Protein AF-A0A811RSZ1-F1 (afdb_monomer_lite)

Foldseek 3Di:
DDDDDDPPPPPPPPPPVPPPPDDDDDDDDDDDPDDDPDDDDDDDDDDDDDDDDDDDDDDDDDQDDDDLVLLLQLLV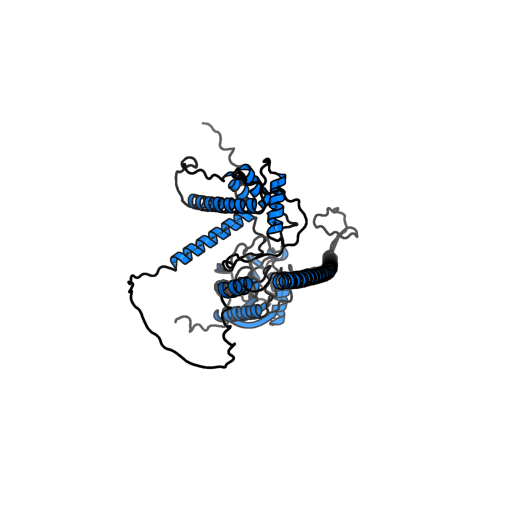LLCVLCPPPVRNPDDDPCRSLVSSQVSSVVPDPDPGDADSVRSVVVVVVLLVLLLVVVVVVVVVVPPPDDDDDPVVDDDDPSPNVVSNVSQVVDPVSVVVSVVVVVVVVVVVVVVVVPDDDDDDDDDDDDDDDDDDDDDDDDDDDDDDDDDDDDPVVVVVVVVPDDDPVVVVVVVVVVVVVVVVVVVVVVVVVVVVVVVVVVVVVVVVVVVVVVVVVVVVVVVVVVVVVVVVVVVQVLQQFKAWQNHTDRDPPDDDDPPIDIGGNDDDDQFQDPCLLQLVCVCVVLVDQLACWEEEEAACFQNSVVSNSVVRHHQAYEYEELDPPRHHPCQVPDPRYDYHYNDDLLPQQEDPAAGQEYEAPDDLADPLSNLVSNVNRHDQWHKYKYKQFLLNQADPVQQDGPSERDDVVSVVVSVVVNQVSNVVSQKDWSDKDWGPDAPPSRHIIMMTMITGHRDDPPPPPD

Sequence (538 aa):
MKAGSCRVARWIDEELWRCKEEMQVSCRTFFSMEEMVSIGLTQDTQGQDEVQAIKNTKGTKRIKNFHWKEDEIICSGWLNVSKDPIVGANQSRSSFWGRVHAFFEKHKKSTAVRTESSIMHRWLTIQYQVNKFCACYEAILRRNQSGFTIEDKDNKSFGLLHCYTILKGEDKWKAKMIELAEIEKEKQANKKKQKPSSKVSRPRDDEVNSEDHVIQVDSESPEPRKRSEGIKKAKENLRRGGGEACMEALGKMMEEKKALDMQKEKAKEERFMATLELEKATFELEKKRVATEEKKAEAEEKKAKAKLMKEKKKLCKVIVDGRVVNKAGTQVSDKSVIEIKAEIPKYVCRAGHKLEAAIKGFDIDCDGKIALDSGLSTGGFTDCLLQHGASHVYGVDVGYGQVAEKIRTHERVSVIERTNLRYLSQLPELVDLVTLDLSFISILLVMPAVIKVMKTDSTLITLIKPQFEARRSKVGGGGIVRDPLVHKEVLDRIISGVEEFGFCNKGWIESPIKGAEGNKEFLACFHSIRVSESQQER

Structure (mmCIF, N/CA/C/O backbone):
data_AF-A0A811RSZ1-F1
#
_entry.id   AF-A0A811RSZ1-F1
#
loop_
_atom_site.group_PDB
_atom_site.id
_atom_site.type_symbol
_atom_site.label_atom_id
_atom_site.label_alt_id
_atom_site.label_comp_id
_atom_site.label_asym_id
_atom_site.label_entity_id
_atom_site.label_seq_id
_atom_site.pdbx_PDB_ins_code
_atom_site.Cartn_x
_atom_site.Cartn_y
_atom_site.Cartn_z
_atom_site.occupancy
_atom_site.B_iso_or_equiv
_atom_site.auth_seq_id
_atom_site.auth_comp_id
_atom_site.auth_asym_id
_atom_site.auth_atom_id
_atom_site.pdbx_PDB_model_num
ATOM 1 N N . MET A 1 1 ? -41.504 50.564 -6.546 1.00 32.16 1 MET A N 1
ATOM 2 C CA . MET A 1 1 ? -41.613 50.469 -8.018 1.00 32.16 1 MET A CA 1
ATOM 3 C C . MET A 1 1 ? -40.431 49.670 -8.548 1.00 32.16 1 MET A C 1
ATOM 5 O O . MET A 1 1 ? -39.318 50.044 -8.230 1.00 32.16 1 MET A O 1
ATOM 9 N N . LYS A 1 2 ? -40.736 48.601 -9.307 1.00 28.73 2 LYS A N 1
ATOM 10 C CA . LYS A 1 2 ? -39.955 47.896 -10.357 1.00 28.73 2 LYS A CA 1
ATOM 11 C C . LYS A 1 2 ? -38.494 47.496 -10.029 1.00 28.73 2 LYS A C 1
ATOM 13 O O . LYS A 1 2 ? -37.663 48.362 -9.830 1.00 28.73 2 LYS A O 1
ATOM 18 N N . ALA A 1 3 ? -38.131 46.221 -9.844 1.00 28.19 3 ALA A N 1
ATOM 19 C CA . ALA A 1 3 ? -38.207 45.026 -10.714 1.00 28.19 3 ALA A CA 1
ATOM 20 C C . ALA A 1 3 ? -37.112 44.942 -11.803 1.00 28.19 3 ALA A C 1
ATOM 22 O O . ALA A 1 3 ? -37.001 45.837 -12.632 1.00 28.19 3 ALA A O 1
ATOM 23 N N . GLY A 1 4 ? -36.424 43.786 -11.834 1.00 25.61 4 GLY A N 1
ATOM 24 C CA . GLY A 1 4 ? -35.582 43.271 -12.931 1.00 25.61 4 GLY A CA 1
ATOM 25 C C . GLY A 1 4 ? -34.105 43.663 -12.806 1.00 25.61 4 GLY A C 1
ATOM 26 O O . GLY A 1 4 ? -33.804 44.828 -12.642 1.00 25.61 4 GLY A O 1
ATOM 27 N N . SER A 1 5 ? -33.099 42.794 -12.866 1.00 28.77 5 SER A N 1
ATOM 28 C CA . SER A 1 5 ? -33.000 41.419 -13.346 1.00 28.77 5 SER A CA 1
ATOM 29 C C . SER A 1 5 ? -31.745 40.805 -12.708 1.00 28.77 5 SER A C 1
ATOM 31 O O . SER A 1 5 ? -30.631 41.208 -13.019 1.00 28.77 5 SER A O 1
ATOM 33 N N . CYS A 1 6 ? -31.909 39.852 -11.791 1.00 29.81 6 CYS A N 1
ATOM 34 C CA . CYS A 1 6 ? -30.815 39.020 -11.289 1.00 29.81 6 CYS A CA 1
ATOM 35 C C . CYS A 1 6 ? -31.227 37.569 -11.526 1.00 29.81 6 CYS A C 1
ATOM 37 O O . CYS A 1 6 ? -31.792 36.906 -10.655 1.00 29.81 6 CYS A O 1
ATOM 39 N N . ARG A 1 7 ? -31.107 37.131 -12.783 1.00 35.00 7 ARG A N 1
ATOM 40 C CA . ARG A 1 7 ? -31.442 35.759 -13.175 1.00 35.00 7 ARG A CA 1
ATOM 41 C C . ARG A 1 7 ? -30.748 35.302 -14.464 1.00 35.00 7 ARG A C 1
ATOM 43 O O . ARG A 1 7 ? -31.396 34.678 -15.280 1.00 35.00 7 ARG A O 1
ATOM 50 N N . VAL A 1 8 ? -29.447 35.576 -14.631 1.00 33.00 8 VAL A N 1
ATOM 51 C CA . VAL A 1 8 ? -28.551 34.825 -15.547 1.00 33.00 8 VAL A CA 1
ATOM 52 C C . VAL A 1 8 ? -27.098 34.904 -15.034 1.00 33.00 8 VAL A C 1
ATOM 54 O O . VAL A 1 8 ? -26.235 35.508 -15.652 1.00 33.00 8 VAL A O 1
ATOM 57 N N . ALA A 1 9 ? -26.822 34.365 -13.847 1.00 29.03 9 ALA A N 1
ATOM 58 C CA . ALA A 1 9 ? -25.446 34.120 -13.369 1.00 29.03 9 ALA A CA 1
ATOM 59 C C . ALA A 1 9 ? -25.411 32.972 -12.346 1.00 29.03 9 ALA A C 1
ATOM 61 O O . ALA A 1 9 ? -24.611 32.933 -11.422 1.00 29.03 9 ALA A O 1
ATOM 62 N N . ARG A 1 10 ? -26.355 32.043 -12.491 1.00 33.44 10 ARG A N 1
ATOM 63 C CA . ARG A 1 10 ? -26.444 30.809 -11.719 1.00 33.44 10 ARG A CA 1
ATOM 64 C C . ARG A 1 10 ? -26.539 29.690 -12.747 1.00 33.44 10 ARG A C 1
ATOM 66 O O . ARG A 1 10 ? -27.622 29.156 -12.931 1.00 33.44 10 ARG A O 1
ATOM 73 N N . TRP A 1 11 ? -25.460 29.502 -13.520 1.00 31.28 11 TRP A N 1
ATOM 74 C CA . TRP A 1 11 ? -25.246 28.344 -14.411 1.00 31.28 11 TRP A CA 1
ATOM 75 C C . TRP A 1 11 ? -23.855 28.241 -15.083 1.00 31.28 11 TRP A C 1
ATOM 77 O O . TRP A 1 11 ? -23.661 27.351 -15.898 1.00 31.28 11 TRP A O 1
ATOM 87 N N . ILE A 1 12 ? -22.862 29.083 -14.751 1.00 30.81 12 ILE A N 1
ATOM 88 C CA . ILE A 1 12 ? -21.461 28.894 -15.201 1.00 30.81 12 ILE A CA 1
ATOM 89 C C . ILE A 1 12 ? -20.498 29.176 -14.038 1.00 30.81 12 ILE A C 1
ATOM 91 O O . ILE A 1 12 ? -19.626 30.027 -14.131 1.00 30.81 12 ILE A O 1
ATOM 95 N N . ASP A 1 13 ? -20.698 28.499 -12.907 1.00 31.64 13 ASP A N 1
ATOM 96 C CA . ASP A 1 13 ? -19.702 28.482 -11.817 1.00 31.64 13 ASP A CA 1
ATOM 97 C C . ASP A 1 13 ? -19.657 27.145 -11.043 1.00 31.64 13 ASP A C 1
ATOM 99 O O . ASP A 1 13 ? -18.946 27.014 -10.053 1.00 31.64 13 ASP A O 1
ATOM 103 N N . GLU A 1 14 ? -20.345 26.102 -11.529 1.00 33.38 14 GLU A N 1
ATOM 104 C CA . GLU A 1 14 ? -20.289 24.745 -10.948 1.00 33.38 14 GLU A CA 1
ATOM 105 C C . GLU A 1 14 ? -19.451 23.736 -11.762 1.00 33.38 14 GLU A C 1
ATOM 107 O O . GLU A 1 14 ? -19.223 22.620 -11.299 1.00 33.38 14 GLU A O 1
ATOM 112 N N . GLU A 1 15 ? -18.897 24.117 -12.922 1.00 32.34 15 GLU A N 1
ATOM 113 C CA . GLU A 1 15 ? -18.041 23.223 -13.732 1.00 32.34 15 GLU A CA 1
ATOM 114 C C . GLU A 1 15 ? -16.543 23.572 -13.737 1.00 32.34 15 GLU A C 1
ATOM 116 O O . GLU A 1 15 ? -15.727 22.761 -14.170 1.00 32.34 15 GLU A O 1
ATOM 121 N N . LEU A 1 16 ? -16.125 24.714 -13.179 1.00 31.00 16 LEU A N 1
ATOM 122 C CA . LEU A 1 16 ? -14.707 25.126 -13.166 1.00 31.00 16 LEU A CA 1
ATOM 123 C C . LEU A 1 16 ? -13.964 24.848 -11.850 1.00 31.00 16 LEU A C 1
ATOM 125 O O . LEU A 1 16 ? -12.743 24.995 -11.786 1.00 31.00 16 LEU A O 1
ATOM 129 N N . TRP A 1 17 ? -14.663 24.342 -10.830 1.00 29.89 17 TRP A N 1
ATOM 130 C CA . TRP A 1 17 ? -14.051 23.852 -9.587 1.00 29.89 17 TRP A CA 1
ATOM 131 C C . TRP A 1 17 ? -13.956 22.316 -9.518 1.00 29.89 17 TRP A C 1
ATOM 133 O O . TRP A 1 17 ? -13.241 21.767 -8.685 1.00 29.89 17 TRP A O 1
ATOM 143 N N . ARG A 1 18 ? -14.601 21.608 -10.457 1.00 29.39 18 ARG A N 1
ATOM 144 C CA . ARG A 1 18 ? -14.708 20.139 -10.487 1.00 29.39 18 ARG A CA 1
ATOM 145 C C . ARG A 1 18 ? -13.612 19.433 -11.304 1.00 29.39 18 ARG A C 1
ATOM 147 O O . ARG A 1 18 ? -13.570 18.212 -11.345 1.00 29.39 18 ARG A O 1
ATOM 154 N N . CYS A 1 19 ? -12.685 20.181 -11.909 1.00 27.08 19 CYS A N 1
ATOM 155 C CA . CYS A 1 19 ? -11.656 19.636 -12.808 1.00 27.08 19 CYS A CA 1
ATOM 156 C C . CYS A 1 19 ? -10.219 19.713 -12.250 1.00 27.08 19 CYS A C 1
ATOM 158 O O . CYS A 1 19 ? -9.257 19.703 -13.018 1.00 27.08 19 CYS A O 1
ATOM 160 N N . LYS A 1 20 ? -10.050 19.828 -10.922 1.00 29.34 20 LYS A N 1
ATOM 161 C CA . LYS A 1 20 ? -8.729 19.998 -10.281 1.00 29.34 20 LYS A CA 1
ATOM 162 C C . LYS A 1 20 ? -8.274 18.851 -9.366 1.00 29.34 20 LYS A C 1
ATOM 164 O O . LYS A 1 20 ? -7.217 18.988 -8.760 1.00 29.34 20 LYS A O 1
ATOM 169 N N . GLU A 1 21 ? -8.996 17.729 -9.303 1.00 31.47 21 GLU A N 1
ATOM 170 C CA . GLU A 1 21 ? -8.689 16.639 -8.352 1.00 31.47 21 GLU A CA 1
ATOM 171 C C . GLU A 1 21 ? -8.610 15.211 -8.927 1.00 31.47 21 GLU A C 1
ATOM 173 O O . GLU A 1 21 ? -8.483 14.255 -8.170 1.00 31.47 21 GLU A O 1
ATOM 178 N N . GLU A 1 22 ? -8.563 15.031 -10.247 1.00 30.36 22 GLU A N 1
ATOM 179 C CA . GLU A 1 22 ? -8.348 13.706 -10.848 1.00 30.36 22 GLU A CA 1
ATOM 180 C C . GLU A 1 22 ? -7.209 13.744 -11.865 1.00 30.36 22 GLU A C 1
ATOM 182 O O . GLU A 1 22 ? -7.444 13.939 -13.049 1.00 30.36 22 GLU A O 1
ATOM 187 N N . MET A 1 23 ? -5.963 13.578 -11.406 1.00 26.61 23 MET A N 1
ATOM 188 C CA . MET A 1 23 ? -4.878 12.978 -12.202 1.00 26.61 23 MET A CA 1
ATOM 189 C C . MET A 1 23 ? -3.617 12.781 -11.354 1.00 26.61 23 MET A C 1
ATOM 191 O O . MET A 1 23 ? -2.674 13.568 -11.382 1.00 26.61 23 MET A O 1
ATOM 195 N N . GLN A 1 24 ? -3.574 11.679 -10.608 1.00 27.62 24 GLN A N 1
ATOM 196 C CA . GLN A 1 24 ? -2.305 11.126 -10.141 1.00 27.62 24 GLN A CA 1
ATOM 197 C C . GLN A 1 24 ? -2.400 9.604 -10.002 1.00 27.62 24 GLN A C 1
ATOM 199 O O . GLN A 1 24 ? -2.605 9.065 -8.921 1.00 27.62 24 GLN A O 1
ATOM 204 N N . VAL A 1 25 ? -2.208 8.895 -11.118 1.00 25.55 25 VAL A N 1
ATOM 205 C CA . VAL A 1 25 ? -1.775 7.492 -11.103 1.00 25.55 25 VAL A CA 1
ATOM 206 C C . VAL A 1 25 ? -0.642 7.309 -12.113 1.00 25.55 25 VAL A C 1
ATOM 208 O O . VAL A 1 25 ? -0.825 7.415 -13.317 1.00 25.55 25 VAL A O 1
ATOM 211 N N . SER A 1 26 ? 0.536 7.062 -11.539 1.00 26.30 26 SER A N 1
ATOM 212 C CA . SER A 1 26 ? 1.645 6.224 -12.006 1.00 26.30 26 SER A CA 1
ATOM 213 C C . SER A 1 26 ? 2.119 6.301 -13.465 1.00 26.30 26 SER A C 1
ATOM 215 O O . SER A 1 26 ? 1.546 5.701 -14.366 1.00 26.30 26 SER A O 1
ATOM 217 N N . CYS A 1 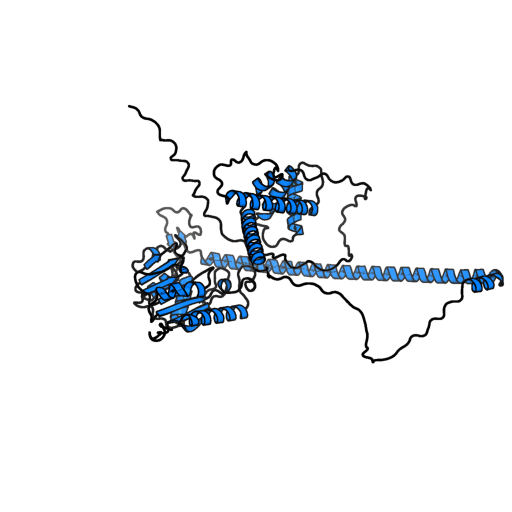27 ? 3.310 6.884 -13.644 1.00 22.44 27 CYS A N 1
ATOM 218 C CA . CYS A 1 27 ? 4.394 6.220 -14.376 1.00 22.44 27 CYS A CA 1
ATOM 219 C C . CYS A 1 27 ? 5.738 6.841 -13.950 1.00 22.44 27 CYS A C 1
ATOM 221 O O . CYS A 1 27 ? 6.103 7.932 -14.389 1.00 22.44 27 CYS A O 1
ATOM 223 N N . ARG A 1 28 ? 6.483 6.171 -13.060 1.00 26.55 28 ARG A N 1
ATOM 224 C CA . ARG A 1 28 ? 7.897 6.481 -12.784 1.00 26.55 28 ARG A CA 1
ATOM 225 C C . ARG A 1 28 ? 8.749 5.249 -13.067 1.00 26.55 28 ARG A C 1
ATOM 227 O O . ARG A 1 28 ? 8.793 4.320 -12.270 1.00 26.55 28 ARG A O 1
ATOM 234 N N . THR A 1 29 ? 9.513 5.327 -14.148 1.00 25.84 29 THR A N 1
ATOM 235 C CA . THR A 1 29 ? 10.800 4.640 -14.290 1.00 25.84 29 THR A CA 1
ATOM 236 C C . THR A 1 29 ? 11.823 5.653 -14.801 1.00 25.84 29 THR A C 1
ATOM 238 O O . THR A 1 29 ? 11.734 6.117 -15.929 1.00 25.84 29 THR A O 1
ATOM 241 N N . PHE A 1 30 ? 12.710 6.037 -13.877 1.00 27.94 30 PHE A N 1
ATOM 242 C CA . PHE A 1 30 ? 14.141 6.351 -13.998 1.00 27.94 30 PHE A CA 1
ATOM 243 C C . PHE A 1 30 ? 14.696 7.079 -15.236 1.00 27.94 30 PHE A C 1
ATOM 245 O O . PHE A 1 30 ? 14.658 6.560 -16.341 1.00 27.94 30 PHE A O 1
ATOM 252 N N . PHE A 1 31 ? 15.394 8.196 -14.987 1.00 24.00 31 PHE A N 1
ATOM 253 C CA . PHE A 1 31 ? 16.864 8.279 -15.083 1.00 24.00 31 PHE A CA 1
ATOM 254 C C . PHE A 1 31 ? 17.351 9.486 -14.255 1.00 24.00 31 PHE A C 1
ATOM 256 O O . PHE A 1 31 ? 16.910 10.611 -14.478 1.00 24.00 31 PHE A O 1
ATOM 263 N N . SER A 1 32 ? 18.244 9.246 -13.290 1.00 27.81 32 SER A N 1
ATOM 264 C CA . SER A 1 32 ? 19.083 10.280 -12.672 1.00 27.81 32 SER A CA 1
ATOM 265 C C . SER A 1 32 ? 20.295 10.491 -13.585 1.00 27.81 32 SER A C 1
ATOM 267 O O . SER A 1 32 ? 20.963 9.520 -13.933 1.00 27.81 32 SER A O 1
ATOM 269 N N . MET A 1 33 ? 20.544 11.725 -14.023 1.00 30.00 33 MET A N 1
ATOM 270 C CA . MET A 1 33 ? 21.705 12.119 -14.833 1.00 30.00 33 MET A CA 1
ATOM 271 C C . MET A 1 33 ? 22.525 13.132 -14.031 1.00 30.00 33 MET A C 1
ATOM 273 O O . MET A 1 33 ? 22.453 14.331 -14.287 1.00 30.00 33 MET A O 1
ATOM 277 N N . GLU A 1 34 ? 23.278 12.655 -13.041 1.00 29.30 34 GLU A N 1
ATOM 278 C CA . GLU A 1 34 ? 24.244 13.497 -12.320 1.00 29.30 34 GLU A CA 1
ATOM 279 C C . GLU A 1 34 ? 25.594 12.814 -12.041 1.00 29.30 34 GLU A C 1
ATOM 281 O O . GLU A 1 34 ? 26.337 13.256 -11.180 1.00 29.30 34 GLU A O 1
ATOM 286 N N . GLU A 1 35 ? 25.978 11.809 -12.833 1.00 31.28 35 GLU A N 1
ATOM 287 C CA . GLU A 1 35 ? 27.360 11.308 -12.897 1.00 31.28 35 GLU A CA 1
ATOM 288 C C . GLU A 1 35 ? 27.672 10.839 -14.321 1.00 31.28 35 GLU A C 1
ATOM 290 O O . GLU A 1 35 ? 27.293 9.739 -14.699 1.00 31.28 35 GLU A O 1
ATOM 295 N N . MET A 1 36 ? 28.302 11.696 -15.134 1.00 30.58 36 MET A N 1
ATOM 296 C CA . MET A 1 36 ? 29.169 11.326 -16.274 1.00 30.58 36 MET A CA 1
ATOM 297 C C . MET A 1 36 ? 29.684 12.599 -16.966 1.00 30.58 36 MET A C 1
ATOM 299 O O . MET A 1 36 ? 29.401 12.889 -18.126 1.00 30.58 36 MET A O 1
ATOM 303 N N . VAL A 1 37 ? 30.460 13.390 -16.223 1.00 31.80 37 VAL A N 1
ATOM 304 C CA . VAL A 1 37 ? 31.431 14.318 -16.816 1.00 31.80 37 VAL A CA 1
ATOM 305 C C . VAL A 1 37 ? 32.807 13.859 -16.360 1.00 31.80 37 VAL A C 1
ATOM 307 O O . VAL A 1 37 ? 33.328 14.332 -15.356 1.00 31.80 37 VAL A O 1
ATOM 310 N N . SER A 1 38 ? 33.369 12.887 -17.074 1.00 27.86 38 SER A N 1
ATOM 311 C CA . SER A 1 38 ? 34.813 12.751 -17.272 1.00 27.86 38 SER A CA 1
ATOM 312 C C . SER A 1 38 ? 35.135 11.590 -18.204 1.00 27.86 38 SER A C 1
ATOM 314 O O . SER A 1 38 ? 34.456 10.570 -18.196 1.00 27.86 38 SER A O 1
ATOM 316 N N . ILE A 1 39 ? 36.253 11.775 -18.910 1.00 28.09 39 ILE A N 1
ATOM 317 C CA . ILE A 1 39 ? 36.996 10.841 -19.767 1.00 28.09 39 ILE A CA 1
ATOM 318 C C . ILE A 1 39 ? 36.613 10.881 -21.260 1.00 28.09 39 ILE A C 1
ATOM 320 O O . ILE A 1 39 ? 35.705 10.210 -21.729 1.00 28.09 39 ILE A O 1
ATOM 324 N N . GLY A 1 40 ? 37.385 11.689 -21.998 1.00 25.84 40 GLY A N 1
ATOM 325 C CA . GLY A 1 40 ? 38.390 11.144 -22.921 1.00 25.84 40 GLY A CA 1
ATOM 326 C C . GLY A 1 40 ? 37.936 10.734 -24.323 1.00 25.84 40 GLY A C 1
ATOM 327 O O . GLY A 1 40 ? 37.328 9.692 -24.520 1.00 25.84 40 GLY A O 1
ATOM 328 N N . LEU A 1 41 ? 38.356 11.528 -25.309 1.00 31.81 41 LEU A N 1
ATOM 329 C CA . LEU A 1 41 ? 38.501 11.156 -26.722 1.00 31.81 41 LEU A CA 1
ATOM 330 C C . LEU A 1 41 ? 39.286 9.838 -26.898 1.00 31.81 41 LEU A C 1
ATOM 332 O O . LEU A 1 41 ? 40.321 9.686 -26.256 1.00 31.81 41 LEU A O 1
ATOM 336 N N . THR A 1 42 ? 38.885 8.964 -27.835 1.00 28.22 42 THR A N 1
ATOM 337 C CA . THR A 1 42 ? 39.672 8.548 -29.030 1.00 28.22 42 THR A CA 1
ATOM 338 C C . THR A 1 42 ? 39.002 7.415 -29.841 1.00 28.22 42 THR A C 1
ATOM 340 O O . THR A 1 42 ? 38.582 6.407 -29.294 1.00 28.22 42 THR A O 1
ATOM 343 N N . GLN A 1 43 ? 38.929 7.658 -31.158 1.00 28.80 43 GLN A N 1
ATOM 344 C CA . GLN A 1 43 ? 39.093 6.770 -32.329 1.00 28.80 43 GLN A CA 1
ATOM 345 C C . GLN A 1 43 ? 38.260 5.481 -32.533 1.00 28.80 43 GLN A C 1
ATOM 347 O O . GLN A 1 43 ? 38.399 4.487 -31.837 1.00 28.80 43 GLN A O 1
ATOM 352 N N . ASP A 1 44 ? 37.487 5.545 -33.627 1.00 29.28 44 ASP A N 1
ATOM 353 C CA . ASP A 1 44 ? 37.370 4.613 -34.761 1.00 29.28 44 ASP A CA 1
ATOM 354 C C . ASP A 1 44 ? 37.167 3.103 -34.543 1.00 29.28 44 ASP A C 1
ATOM 356 O O . ASP A 1 44 ? 38.061 2.364 -34.148 1.00 29.28 44 ASP A O 1
ATOM 360 N N . THR A 1 45 ? 36.027 2.610 -35.040 1.00 29.47 45 THR A N 1
ATOM 361 C CA . THR A 1 45 ? 35.981 1.530 -36.049 1.00 29.47 45 THR A CA 1
ATOM 362 C C . THR A 1 45 ? 34.624 1.546 -36.766 1.00 29.47 45 THR A C 1
ATOM 364 O O . THR A 1 45 ? 33.567 1.643 -36.145 1.00 29.47 45 THR A O 1
ATOM 367 N N . GLN A 1 46 ? 34.678 1.551 -38.099 1.00 30.94 46 GLN A N 1
ATOM 368 C CA . GLN A 1 46 ? 33.550 1.592 -39.034 1.00 30.94 46 GLN A CA 1
ATOM 369 C C . GLN A 1 46 ? 33.074 0.182 -39.422 1.00 30.94 46 GLN A C 1
ATOM 371 O O . GLN A 1 46 ? 33.871 -0.747 -39.459 1.00 30.94 46 GLN A O 1
ATOM 376 N N . GLY A 1 47 ? 31.807 0.097 -39.836 1.00 27.69 47 GLY A N 1
ATOM 377 C CA . GLY A 1 47 ? 31.200 -0.952 -40.671 1.00 27.69 47 GLY A CA 1
ATOM 378 C C . GLY A 1 47 ? 29.731 -0.570 -40.912 1.00 27.69 47 GLY A C 1
ATOM 379 O O . GLY A 1 47 ? 28.897 -0.816 -40.053 1.00 27.69 47 GLY A O 1
ATOM 380 N N . GLN A 1 48 ? 29.451 0.436 -41.749 1.00 27.77 48 GLN A N 1
ATOM 381 C CA . GLN A 1 48 ? 29.124 0.365 -43.187 1.00 27.77 48 GLN A CA 1
ATOM 382 C C . GLN A 1 48 ? 27.888 -0.490 -43.516 1.00 27.77 48 GLN A C 1
ATOM 384 O O . GLN A 1 48 ? 28.004 -1.687 -43.724 1.00 27.77 48 GLN A O 1
ATOM 389 N N . ASP A 1 49 ? 26.745 0.188 -43.663 1.00 27.42 49 ASP A N 1
ATOM 390 C CA . ASP A 1 49 ? 25.781 -0.094 -44.731 1.00 27.42 49 ASP A CA 1
ATOM 391 C C . ASP A 1 49 ? 25.690 1.163 -45.609 1.00 27.42 49 ASP A C 1
ATOM 393 O O . ASP A 1 49 ? 25.622 2.296 -45.116 1.00 27.42 49 ASP A O 1
ATOM 397 N N . GLU A 1 50 ? 25.780 0.951 -46.920 1.00 29.36 50 GLU A N 1
ATOM 398 C CA . GLU A 1 50 ? 25.899 1.968 -47.959 1.00 29.36 50 GLU A CA 1
ATOM 399 C C . GLU A 1 50 ? 24.685 2.908 -48.011 1.00 29.36 50 GLU A C 1
ATOM 401 O O . GLU A 1 50 ? 23.580 2.529 -48.398 1.00 29.36 50 GLU A O 1
ATOM 406 N N . VAL A 1 51 ? 24.918 4.192 -47.735 1.00 30.08 51 VAL A N 1
ATOM 407 C CA . VAL A 1 51 ? 24.080 5.280 -48.249 1.00 30.08 51 VAL A CA 1
ATOM 408 C C . VAL A 1 51 ? 24.989 6.242 -49.002 1.00 30.08 51 VAL A C 1
ATOM 410 O O . VAL A 1 51 ? 25.983 6.738 -48.473 1.00 30.08 51 VAL A O 1
ATOM 413 N N . GLN A 1 52 ? 24.646 6.451 -50.270 1.00 29.64 52 GLN A N 1
ATOM 414 C CA . GLN A 1 52 ? 25.388 7.201 -51.280 1.00 29.64 52 GLN A CA 1
ATOM 415 C C . GLN A 1 52 ? 26.049 8.482 -50.746 1.00 29.64 52 GLN A C 1
ATOM 417 O O . GLN A 1 52 ? 25.398 9.396 -50.236 1.00 29.64 52 GLN A O 1
ATOM 422 N N . ALA A 1 53 ? 27.367 8.557 -50.934 1.00 28.03 53 ALA A N 1
ATOM 423 C CA . ALA A 1 53 ? 28.191 9.701 -50.586 1.00 28.03 53 ALA A CA 1
ATOM 424 C C . ALA A 1 53 ? 27.799 10.946 -51.403 1.00 28.03 53 ALA A C 1
ATOM 426 O O . ALA A 1 53 ? 28.123 11.072 -52.587 1.00 28.03 53 ALA A O 1
ATOM 427 N N . ILE A 1 54 ? 27.160 11.917 -50.749 1.00 33.56 54 ILE A N 1
ATOM 428 C CA . ILE A 1 54 ? 27.070 13.281 -51.272 1.00 33.56 54 ILE A CA 1
ATOM 429 C C . ILE A 1 54 ? 28.435 13.941 -51.063 1.00 33.56 54 ILE A C 1
ATOM 431 O O . ILE A 1 54 ? 28.896 14.133 -49.937 1.00 33.56 54 ILE A O 1
ATOM 435 N N . LYS A 1 55 ? 29.092 14.268 -52.180 1.00 31.44 55 LYS A N 1
ATOM 436 C CA . LYS A 1 55 ? 30.375 14.975 -52.232 1.00 31.44 55 LYS A CA 1
ATOM 437 C C . LYS A 1 55 ? 30.332 16.238 -51.371 1.00 31.44 55 LYS A C 1
ATOM 439 O O . LYS A 1 55 ? 29.433 17.067 -51.488 1.00 31.44 55 LYS A O 1
ATOM 444 N N . ASN A 1 56 ? 31.359 16.386 -50.542 1.00 30.48 56 ASN A N 1
ATOM 445 C CA . ASN A 1 56 ? 31.572 17.511 -49.647 1.00 30.48 56 ASN A CA 1
ATOM 446 C C . ASN A 1 56 ? 31.832 18.793 -50.465 1.00 30.48 56 ASN A C 1
ATOM 448 O O . ASN A 1 56 ? 32.963 19.084 -50.860 1.00 30.48 56 ASN A O 1
ATOM 452 N N . THR A 1 57 ? 30.782 19.557 -50.768 1.00 32.66 57 THR A N 1
ATOM 453 C CA . THR A 1 57 ? 30.921 20.905 -51.326 1.00 32.66 57 THR A CA 1
ATOM 454 C C . THR A 1 57 ? 31.384 21.857 -50.232 1.00 32.66 57 THR A C 1
ATOM 456 O O . THR A 1 57 ? 30.625 22.212 -49.329 1.00 32.66 57 THR A O 1
ATOM 459 N N . LYS A 1 58 ? 32.643 22.291 -50.347 1.00 37.47 58 LYS A N 1
ATOM 460 C CA . LYS A 1 58 ? 33.181 23.484 -49.688 1.00 37.47 58 LYS A CA 1
ATOM 461 C C . LYS A 1 58 ? 32.177 24.638 -49.838 1.00 37.47 58 LYS A C 1
ATOM 463 O O . LYS A 1 58 ? 31.840 25.016 -50.956 1.00 37.47 58 LYS A O 1
ATOM 468 N N . GLY A 1 59 ? 31.714 25.174 -48.706 1.00 43.44 59 GLY A N 1
ATOM 469 C CA . GLY A 1 59 ? 30.797 26.317 -48.642 1.00 43.44 59 GLY A CA 1
ATOM 470 C C . GLY A 1 59 ? 29.336 25.964 -48.342 1.00 43.44 59 GLY A C 1
ATOM 471 O O . GLY A 1 59 ? 28.434 26.458 -49.016 1.00 43.44 59 GLY A O 1
ATOM 472 N N . THR A 1 60 ? 29.054 25.134 -47.335 1.00 40.44 60 THR A N 1
ATOM 473 C CA . THR A 1 60 ? 27.675 24.927 -46.870 1.00 40.44 60 THR A CA 1
ATOM 474 C C . THR A 1 60 ? 27.138 26.220 -46.256 1.00 40.44 60 THR A C 1
ATOM 476 O O . THR A 1 60 ? 27.557 26.650 -45.181 1.00 40.44 60 THR A O 1
ATOM 479 N N . LYS A 1 61 ? 26.200 26.866 -46.962 1.00 50.59 61 LYS A N 1
ATOM 480 C CA . LYS A 1 61 ? 25.420 28.005 -46.457 1.00 50.59 61 LYS A CA 1
ATOM 481 C C . LYS A 1 61 ? 24.913 27.677 -45.049 1.00 50.59 61 LYS A C 1
ATOM 483 O O . LYS A 1 61 ? 24.305 26.626 -44.851 1.00 50.59 61 LYS A O 1
ATOM 488 N N . ARG A 1 62 ? 25.152 28.580 -44.088 1.00 52.25 62 ARG A N 1
ATOM 489 C CA . ARG A 1 62 ? 24.654 28.471 -42.708 1.00 52.25 62 ARG A CA 1
ATOM 490 C C . ARG A 1 62 ? 23.172 28.091 -42.753 1.00 52.25 62 ARG A C 1
ATOM 492 O O . ARG A 1 62 ? 22.367 28.818 -43.336 1.00 52.25 62 ARG A O 1
ATOM 499 N N . ILE A 1 63 ? 22.836 26.928 -42.196 1.00 63.03 63 ILE A N 1
ATOM 500 C CA . ILE A 1 63 ? 21.462 26.417 -42.180 1.00 63.03 63 ILE A CA 1
ATOM 501 C C . ILE A 1 63 ? 20.582 27.484 -41.518 1.00 63.03 63 ILE A C 1
ATOM 503 O O . ILE A 1 63 ? 20.957 28.044 -40.486 1.00 63.03 63 ILE A O 1
ATOM 507 N N . LYS A 1 64 ? 19.433 27.798 -42.131 1.00 70.75 64 LYS A N 1
A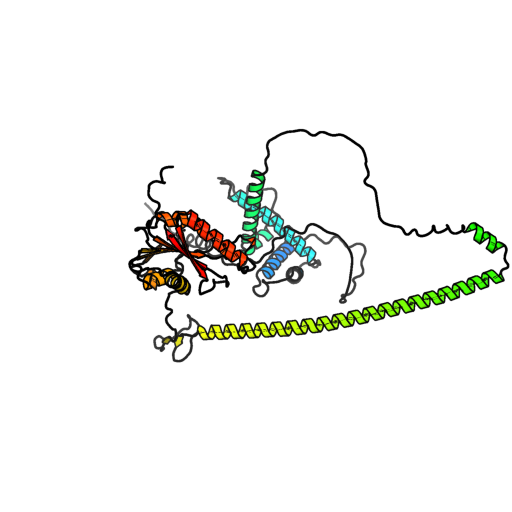TOM 508 C CA . LYS A 1 64 ? 18.508 28.817 -41.613 1.00 70.75 64 LYS A CA 1
ATOM 509 C C . LYS A 1 64 ? 18.116 28.488 -40.166 1.00 70.75 64 LYS A C 1
ATOM 511 O O . LYS A 1 64 ? 17.951 27.317 -39.812 1.00 70.75 64 LYS A O 1
ATOM 516 N N . ASN A 1 65 ? 17.958 29.516 -39.333 1.00 81.69 65 ASN A N 1
ATOM 517 C CA . ASN A 1 65 ? 17.482 29.352 -37.956 1.00 81.69 65 ASN A CA 1
ATOM 518 C C . ASN A 1 65 ? 16.134 28.617 -37.931 1.00 81.69 65 ASN A C 1
ATOM 520 O O . ASN A 1 65 ? 15.398 28.636 -38.919 1.00 81.69 65 ASN A O 1
ATOM 524 N N . PHE A 1 66 ? 15.833 27.950 -36.817 1.00 85.88 66 PHE A N 1
ATOM 525 C CA . PHE A 1 66 ? 14.529 27.324 -36.619 1.00 85.88 66 PHE A CA 1
ATOM 526 C C . PHE A 1 66 ? 13.429 28.382 -36.653 1.00 85.88 66 PHE A C 1
ATOM 528 O O . PHE A 1 66 ? 13.518 29.407 -35.975 1.00 85.88 66 PHE A O 1
ATOM 535 N N . HIS A 1 67 ? 12.418 28.133 -37.474 1.00 87.56 67 HIS A N 1
ATOM 536 C CA . HIS A 1 67 ? 11.218 28.948 -37.539 1.00 87.56 67 HIS A CA 1
ATOM 537 C C . HIS A 1 67 ? 10.241 28.521 -36.433 1.00 87.56 67 HIS A C 1
ATOM 539 O O . HIS A 1 67 ? 10.177 27.345 -36.095 1.00 87.56 67 HIS A O 1
ATOM 545 N N . TRP A 1 68 ? 9.420 29.433 -35.910 1.00 83.12 68 TRP A N 1
ATOM 546 C CA . TRP A 1 68 ? 8.485 29.126 -34.811 1.00 83.12 68 TRP A CA 1
ATOM 547 C C . TRP A 1 68 ? 7.525 27.963 -35.131 1.00 83.12 68 TRP A C 1
ATOM 549 O O . TRP A 1 68 ? 7.263 27.118 -34.286 1.00 83.12 68 TRP A O 1
ATOM 559 N N . LYS A 1 69 ? 7.079 27.837 -36.389 1.00 86.25 69 LYS A N 1
ATOM 560 C CA . LYS A 1 69 ? 6.299 26.670 -36.859 1.00 86.25 69 LYS A CA 1
ATOM 561 C C . LYS A 1 69 ? 7.065 25.345 -36.766 1.00 86.25 69 LYS A C 1
ATOM 563 O O . LYS A 1 69 ? 6.454 24.305 -36.566 1.00 86.25 69 LYS A O 1
ATOM 568 N N . GLU A 1 70 ? 8.389 25.360 -36.944 1.00 90.94 70 GLU A N 1
ATOM 569 C CA . GLU A 1 70 ? 9.215 24.165 -36.725 1.00 90.94 70 GLU A CA 1
ATOM 570 C C . GLU A 1 70 ? 9.224 23.805 -35.233 1.00 90.94 70 GLU A C 1
ATOM 572 O O . GLU A 1 70 ? 9.100 22.632 -34.898 1.00 90.94 70 GLU A O 1
ATOM 577 N N . ASP A 1 71 ? 9.284 24.795 -34.339 1.00 91.75 71 ASP A N 1
ATOM 578 C CA . ASP A 1 71 ? 9.250 24.569 -32.890 1.00 91.75 71 ASP A CA 1
ATOM 579 C C . ASP A 1 71 ? 7.917 23.940 -32.428 1.00 91.75 71 ASP A C 1
ATOM 581 O O . ASP A 1 71 ? 7.925 23.026 -31.599 1.00 91.75 71 ASP A O 1
ATOM 585 N N . GLU A 1 72 ? 6.781 24.341 -33.013 1.00 90.69 72 GLU A N 1
ATOM 586 C CA . GLU A 1 72 ? 5.468 23.715 -32.762 1.00 90.69 72 GLU A CA 1
ATOM 587 C C . GLU A 1 72 ? 5.442 22.233 -33.153 1.00 90.69 72 GLU A C 1
ATOM 589 O O . GLU A 1 72 ? 4.919 21.391 -32.415 1.00 90.69 72 GLU A O 1
ATOM 594 N N . ILE A 1 73 ? 6.039 21.898 -34.300 1.00 92.31 73 ILE A N 1
ATOM 595 C CA . ILE A 1 73 ? 6.123 20.520 -34.792 1.00 92.31 73 ILE A CA 1
ATOM 596 C C . ILE A 1 73 ? 7.038 19.691 -33.890 1.00 92.31 73 ILE A C 1
ATOM 598 O O . ILE A 1 73 ? 6.711 18.545 -33.590 1.00 92.31 73 ILE A O 1
ATOM 602 N N . ILE A 1 74 ? 8.150 20.261 -33.417 1.00 93.19 74 ILE A N 1
ATOM 603 C CA . ILE A 1 74 ? 9.051 19.592 -32.470 1.00 93.19 74 ILE A CA 1
ATOM 604 C C . ILE A 1 74 ? 8.317 19.301 -31.155 1.00 93.19 74 ILE A C 1
ATOM 606 O O . ILE A 1 74 ? 8.395 18.177 -30.658 1.00 93.19 74 ILE A O 1
ATOM 610 N N . CYS A 1 75 ? 7.560 20.265 -30.616 1.00 91.25 75 CYS A N 1
ATOM 611 C CA . CYS A 1 75 ? 6.762 20.059 -29.402 1.00 91.25 75 CYS A CA 1
ATOM 612 C C . CYS A 1 75 ? 5.698 18.972 -29.598 1.00 91.25 75 CYS A C 1
ATOM 614 O O . CYS A 1 75 ? 5.568 18.071 -28.770 1.00 91.25 75 CYS A O 1
ATOM 616 N N . SER A 1 76 ? 4.980 19.024 -30.720 1.00 90.62 76 SER A N 1
ATOM 617 C CA . SER A 1 76 ? 3.934 18.054 -31.058 1.00 90.62 76 SER A CA 1
ATOM 618 C C . SER A 1 76 ? 4.507 16.652 -31.274 1.00 90.62 76 SER A C 1
ATOM 620 O O . SER A 1 76 ? 3.957 15.677 -30.772 1.00 90.62 76 SER A O 1
ATOM 622 N N . GLY A 1 77 ? 5.650 16.543 -31.955 1.00 90.56 77 GLY A N 1
ATOM 623 C CA . GLY A 1 77 ? 6.342 15.277 -32.184 1.00 90.56 77 GLY A CA 1
ATOM 624 C C . GLY A 1 77 ? 6.884 14.672 -30.897 1.00 90.56 77 GLY A C 1
ATOM 625 O O . GLY A 1 77 ? 6.725 13.474 -30.668 1.00 90.56 77 GLY A O 1
ATOM 626 N N . TRP A 1 78 ? 7.450 15.497 -30.013 1.00 91.62 78 TRP A N 1
ATOM 627 C CA . TRP A 1 78 ? 7.885 15.046 -28.695 1.00 91.62 78 TRP A CA 1
ATOM 628 C C . TRP A 1 78 ? 6.716 14.515 -27.859 1.00 91.62 78 TRP A C 1
ATOM 630 O O . TRP A 1 78 ? 6.855 13.456 -27.243 1.00 91.62 78 TRP A O 1
ATOM 640 N N . LEU A 1 79 ? 5.564 15.201 -27.859 1.00 88.12 79 LEU A N 1
ATOM 641 C CA . LEU A 1 79 ? 4.353 14.753 -27.162 1.00 88.12 79 LEU A CA 1
ATOM 642 C C . LEU A 1 79 ? 3.794 13.462 -27.764 1.00 88.12 79 LEU A C 1
ATOM 644 O O . LEU A 1 79 ? 3.484 12.539 -27.017 1.00 88.12 79 LEU A O 1
ATOM 648 N N . ASN A 1 80 ? 3.720 13.381 -29.093 1.00 87.94 80 ASN A N 1
ATOM 649 C CA . ASN A 1 80 ? 3.221 12.213 -29.813 1.00 87.94 80 ASN A CA 1
ATOM 650 C C . ASN A 1 80 ? 4.017 10.949 -29.464 1.00 87.94 80 ASN A C 1
ATOM 652 O O . ASN A 1 80 ? 3.439 9.942 -29.075 1.00 87.94 80 ASN A O 1
ATOM 656 N N . VAL A 1 81 ? 5.350 11.020 -29.528 1.00 86.25 81 VAL A N 1
ATOM 657 C CA . VAL A 1 81 ? 6.217 9.878 -29.188 1.00 86.25 81 VAL A CA 1
ATOM 658 C C . VAL A 1 81 ? 6.201 9.599 -27.681 1.00 86.25 81 VAL A C 1
ATOM 660 O O . VAL A 1 81 ? 6.250 8.451 -27.257 1.00 86.25 81 VAL A O 1
ATOM 663 N N . SER A 1 82 ? 6.098 10.640 -26.852 1.00 79.88 82 SER A N 1
ATOM 664 C CA . SER A 1 82 ? 6.088 10.510 -25.390 1.00 79.88 82 SER A CA 1
ATOM 665 C C . SER A 1 82 ? 4.821 9.902 -24.800 1.00 79.88 82 SER A C 1
ATOM 667 O O . SER A 1 82 ? 4.885 9.450 -23.655 1.00 79.88 82 SER A O 1
ATOM 669 N N . LYS A 1 83 ? 3.694 9.980 -25.512 1.00 75.12 83 LYS A N 1
ATOM 670 C CA . LYS A 1 83 ? 2.371 9.528 -25.061 1.00 75.12 83 LYS A CA 1
ATOM 671 C C . LYS A 1 83 ? 1.937 8.205 -25.686 1.00 75.12 83 LYS A C 1
ATOM 673 O O . LYS A 1 83 ? 0.879 7.707 -25.323 1.00 75.12 83 LYS A O 1
ATOM 678 N N . ASP A 1 84 ? 2.718 7.657 -26.614 1.00 72.06 84 ASP A N 1
ATOM 679 C CA . ASP A 1 84 ? 2.387 6.408 -27.292 1.00 72.06 84 ASP A CA 1
ATOM 680 C C . ASP A 1 84 ? 2.440 5.220 -26.299 1.00 72.06 84 ASP A C 1
ATOM 682 O O . ASP A 1 84 ? 3.525 4.862 -25.818 1.00 72.06 84 ASP A O 1
ATOM 686 N N . PRO A 1 85 ? 1.289 4.595 -25.973 1.00 56.09 85 PRO A N 1
ATOM 687 C CA . PRO A 1 85 ? 1.210 3.527 -24.979 1.00 56.09 85 PRO A CA 1
ATOM 688 C C . PRO A 1 85 ? 1.828 2.203 -25.458 1.00 56.09 85 PRO A C 1
ATOM 690 O O . PRO A 1 85 ? 2.085 1.330 -24.633 1.00 56.09 85 PRO A O 1
ATOM 693 N N . ILE A 1 86 ? 2.095 2.044 -26.761 1.00 54.97 86 ILE A N 1
ATOM 694 C CA . ILE A 1 86 ? 2.747 0.851 -27.330 1.00 54.97 86 ILE A CA 1
ATOM 695 C C . ILE A 1 86 ? 4.276 0.944 -27.174 1.00 54.97 86 ILE A C 1
ATOM 697 O O . ILE A 1 86 ? 4.977 -0.065 -27.182 1.00 54.97 86 ILE A O 1
ATOM 701 N N . VAL A 1 87 ? 4.805 2.157 -27.005 1.00 56.59 87 VAL A N 1
ATOM 702 C CA . VAL A 1 87 ? 6.228 2.465 -27.203 1.00 56.59 87 VAL A CA 1
ATOM 703 C C . VAL A 1 87 ? 6.902 3.067 -25.959 1.00 56.59 87 VAL A C 1
ATOM 705 O O . VAL A 1 87 ? 8.129 3.116 -25.874 1.00 56.59 87 VAL A O 1
ATOM 708 N N . GLY A 1 88 ? 6.121 3.500 -24.965 1.00 48.59 88 GLY A N 1
ATOM 709 C CA . GLY A 1 88 ? 6.600 4.267 -23.809 1.00 48.59 88 GLY A CA 1
ATOM 710 C C . GLY A 1 88 ? 7.521 3.542 -22.814 1.00 48.59 88 GLY A C 1
ATOM 711 O O . GLY A 1 88 ? 8.084 4.206 -21.943 1.00 48.59 88 GLY A O 1
ATOM 712 N N . ALA A 1 89 ? 7.716 2.223 -22.924 1.00 48.00 89 ALA A N 1
ATOM 713 C CA . ALA A 1 89 ? 8.586 1.453 -22.032 1.00 48.00 89 ALA A CA 1
ATOM 714 C C . ALA A 1 89 ? 9.790 0.857 -22.792 1.00 48.00 89 ALA A C 1
ATOM 716 O O . ALA A 1 89 ? 9.614 0.106 -23.745 1.00 48.00 89 ALA A O 1
ATOM 717 N N . ASN A 1 90 ? 11.012 1.159 -22.330 1.00 54.41 90 ASN A N 1
ATOM 718 C CA . ASN A 1 90 ? 12.301 0.607 -22.798 1.00 54.41 90 ASN A CA 1
ATOM 719 C C . ASN A 1 90 ? 12.762 0.992 -24.220 1.00 54.41 90 ASN A C 1
ATOM 721 O O . ASN A 1 90 ? 13.198 0.148 -25.000 1.00 54.41 90 ASN A O 1
ATOM 725 N N . GLN A 1 91 ? 12.749 2.285 -24.546 1.00 70.50 91 GLN A N 1
ATOM 726 C CA . GLN A 1 91 ? 13.301 2.800 -25.802 1.00 70.50 91 GLN A CA 1
ATOM 727 C C . GLN A 1 91 ? 14.716 3.392 -25.634 1.00 70.50 91 GLN A C 1
ATOM 729 O O . GLN A 1 91 ? 14.971 4.159 -24.706 1.00 70.50 91 GLN A O 1
ATOM 734 N N . SER A 1 92 ? 15.628 3.104 -26.574 1.00 78.06 92 SER A N 1
ATOM 735 C CA . SER A 1 92 ? 16.946 3.757 -26.640 1.00 78.06 92 SER A CA 1
ATOM 736 C C . SER A 1 92 ? 16.835 5.227 -27.072 1.00 78.06 92 SER A C 1
ATOM 738 O O . SER A 1 92 ? 15.951 5.605 -27.843 1.00 78.06 92 SER A O 1
ATOM 740 N N . ARG A 1 93 ? 17.772 6.077 -26.625 1.00 77.19 93 ARG A N 1
ATOM 741 C CA . ARG A 1 93 ? 17.791 7.516 -26.958 1.00 77.19 93 ARG A CA 1
ATOM 742 C C . ARG A 1 93 ? 17.691 7.778 -28.466 1.00 77.19 93 ARG A C 1
ATOM 744 O O . ARG A 1 93 ? 16.916 8.642 -28.867 1.00 77.19 93 ARG A O 1
ATOM 751 N N . SER A 1 94 ? 18.450 7.034 -29.271 1.00 78.56 94 SER A N 1
ATOM 752 C CA . SER A 1 94 ? 18.457 7.174 -30.733 1.00 78.56 94 SER A CA 1
ATOM 753 C C . SER A 1 94 ? 17.117 6.773 -31.347 1.00 78.56 94 SER A C 1
ATOM 755 O O . SER A 1 94 ? 16.574 7.491 -32.175 1.00 78.56 94 SER A O 1
ATOM 757 N N . SER A 1 95 ? 16.496 5.691 -30.871 1.00 82.50 95 SER A N 1
ATOM 758 C CA . SER A 1 95 ? 15.163 5.322 -31.347 1.00 82.50 95 SER A CA 1
ATOM 759 C C . SER A 1 95 ? 14.132 6.420 -31.036 1.00 82.50 95 SER A C 1
ATOM 761 O O . SER A 1 95 ? 13.238 6.677 -31.846 1.00 82.50 95 SER A O 1
ATOM 763 N N . PHE A 1 96 ? 14.221 7.068 -29.863 1.00 86.19 96 PHE A N 1
ATOM 764 C CA . PHE A 1 96 ? 13.262 8.102 -29.437 1.00 86.19 96 PHE A CA 1
ATOM 765 C C . PHE A 1 96 ? 13.334 9.313 -30.345 1.00 86.19 96 PHE A C 1
ATOM 767 O O . PHE A 1 96 ? 12.329 9.734 -30.923 1.00 86.19 96 PHE A O 1
ATOM 774 N N . TRP A 1 97 ? 14.542 9.831 -30.517 1.00 90.06 97 TRP A N 1
ATOM 775 C CA . TRP A 1 97 ? 14.765 10.998 -31.345 1.00 90.06 97 TRP A CA 1
ATOM 776 C C . TRP A 1 97 ? 14.599 10.694 -32.832 1.00 90.06 97 TRP A C 1
ATOM 778 O O . TRP A 1 97 ? 14.067 11.548 -33.535 1.00 90.06 97 TRP A O 1
ATOM 788 N N . GLY A 1 98 ? 14.888 9.473 -33.285 1.00 88.38 98 GLY A N 1
ATOM 789 C CA . GLY A 1 98 ? 14.559 9.009 -34.633 1.00 88.38 98 GLY A CA 1
ATOM 790 C C . GLY A 1 98 ? 13.056 9.065 -34.934 1.00 88.38 98 GLY A C 1
ATOM 791 O O . GLY A 1 98 ? 12.653 9.518 -36.002 1.00 88.38 98 GLY A O 1
ATOM 792 N N . ARG A 1 99 ? 12.189 8.706 -33.976 1.00 88.88 99 ARG A N 1
ATOM 793 C CA . ARG A 1 99 ? 10.724 8.824 -34.140 1.00 88.88 99 ARG A CA 1
ATOM 794 C C . ARG A 1 99 ? 10.242 10.273 -34.120 1.00 88.88 99 ARG A C 1
ATOM 796 O O . ARG A 1 99 ? 9.373 10.638 -34.910 1.00 88.88 99 ARG A O 1
ATOM 803 N N . VAL A 1 100 ? 10.807 11.108 -33.246 1.00 89.75 100 VAL A N 1
ATOM 804 C CA . VAL A 1 100 ? 10.503 12.551 -33.222 1.00 89.75 100 VAL A CA 1
ATOM 805 C C . VAL A 1 100 ? 10.959 13.215 -34.524 1.00 89.75 100 VAL A C 1
ATOM 807 O O . VAL A 1 100 ? 10.245 14.054 -35.069 1.00 89.75 100 VAL A O 1
ATOM 810 N N . HIS A 1 101 ? 12.110 12.804 -35.058 1.00 93.94 101 HIS A N 1
ATOM 811 C CA . HIS A 1 101 ? 12.628 13.243 -36.351 1.00 93.94 101 HIS A CA 1
ATOM 812 C C . HIS A 1 101 ? 11.721 12.795 -37.502 1.00 93.94 101 HIS A C 1
ATOM 814 O O . HIS A 1 101 ? 11.312 13.636 -38.296 1.00 93.94 101 HIS A O 1
ATOM 820 N N . ALA A 1 102 ? 11.280 11.535 -37.529 1.00 90.88 102 ALA A N 1
ATOM 821 C CA . ALA A 1 102 ? 10.316 11.049 -38.518 1.00 90.88 102 ALA A CA 1
ATOM 822 C C . ALA A 1 102 ? 8.980 11.816 -38.463 1.00 90.88 102 ALA A C 1
ATOM 824 O O . ALA A 1 102 ? 8.417 12.180 -39.498 1.00 90.88 102 ALA A O 1
ATOM 825 N N . PHE A 1 103 ? 8.483 12.119 -37.258 1.00 92.31 103 PHE A N 1
ATOM 826 C CA . PHE A 1 103 ? 7.306 12.971 -37.085 1.00 92.31 103 PHE A CA 1
ATOM 827 C C . PHE A 1 103 ? 7.556 14.381 -37.631 1.00 92.31 103 PHE A C 1
ATOM 829 O O . PHE A 1 103 ? 6.702 14.931 -38.327 1.00 92.31 103 PHE A O 1
ATOM 836 N N . PHE A 1 104 ? 8.719 14.963 -37.343 1.00 92.69 104 PHE A N 1
ATOM 837 C CA . PHE A 1 104 ? 9.090 16.286 -37.827 1.00 92.69 104 PHE A CA 1
ATOM 838 C C . PHE A 1 104 ? 9.166 16.340 -39.354 1.00 92.69 104 PHE A C 1
ATOM 840 O O . PHE A 1 104 ? 8.574 17.229 -39.959 1.00 92.69 104 PHE A O 1
ATOM 847 N N . GLU A 1 105 ? 9.819 15.368 -39.988 1.00 91.62 105 GLU A N 1
ATOM 848 C CA . GLU A 1 105 ? 9.933 15.270 -41.446 1.00 91.62 105 GLU A CA 1
ATOM 849 C C . GLU A 1 105 ? 8.568 15.119 -42.128 1.00 91.62 105 GLU A C 1
ATOM 851 O O . GLU A 1 105 ? 8.329 15.730 -43.166 1.00 91.62 105 GLU A O 1
ATOM 856 N N . LYS A 1 106 ? 7.633 14.387 -41.510 1.00 91.56 106 LYS A N 1
ATOM 857 C CA . LYS A 1 106 ? 6.267 14.224 -42.027 1.00 91.56 106 LYS A CA 1
ATOM 858 C C . LYS A 1 106 ? 5.438 15.515 -41.981 1.00 91.56 106 LYS A C 1
ATOM 860 O O . LYS A 1 106 ? 4.574 15.711 -42.831 1.00 91.56 106 LYS A O 1
ATOM 865 N N . HIS A 1 107 ? 5.658 16.371 -40.984 1.00 89.25 107 HIS A N 1
ATOM 866 C CA . HIS A 1 107 ? 4.807 17.541 -40.728 1.00 89.25 107 HIS A CA 1
ATOM 867 C C . HIS A 1 107 ? 5.473 18.878 -41.075 1.00 89.25 107 HIS A C 1
ATOM 869 O O . HIS A 1 107 ? 4.799 19.915 -41.095 1.00 89.25 107 HIS A O 1
ATOM 875 N N . LYS A 1 108 ? 6.781 18.893 -41.365 1.00 88.06 108 LYS A N 1
ATOM 876 C CA . LYS A 1 108 ? 7.473 20.108 -41.795 1.00 88.06 108 LYS A CA 1
ATOM 877 C C . LYS A 1 108 ? 6.966 20.542 -43.169 1.00 88.06 108 LYS A C 1
ATOM 879 O O . LYS A 1 108 ? 6.864 19.764 -44.107 1.00 88.06 108 LYS A O 1
ATOM 884 N N . LYS A 1 109 ? 6.692 21.839 -43.294 1.00 81.25 109 LYS A N 1
ATOM 885 C CA . LYS A 1 109 ? 6.371 22.493 -44.578 1.00 81.25 109 LYS A CA 1
ATOM 886 C C . LYS A 1 109 ? 7.603 23.123 -45.237 1.00 81.25 109 LYS A C 1
ATOM 888 O O . LYS A 1 109 ? 7.505 23.717 -46.303 1.00 81.25 109 LYS A O 1
ATOM 893 N N . SER A 1 110 ? 8.748 23.054 -44.559 1.00 75.25 110 SER A N 1
ATOM 894 C CA . SER A 1 110 ? 10.018 23.624 -45.001 1.00 75.25 110 SER A CA 1
ATOM 895 C C . SER A 1 110 ? 10.827 22.584 -45.768 1.00 75.25 110 SER A C 1
ATOM 897 O O . SER A 1 110 ? 10.890 21.423 -45.371 1.00 75.25 110 SER A O 1
ATOM 899 N N . THR A 1 111 ? 11.517 23.023 -46.818 1.00 73.25 111 THR A N 1
ATOM 900 C CA . THR A 1 111 ? 12.480 22.206 -47.571 1.00 73.25 111 THR A CA 1
ATOM 901 C C . THR A 1 111 ? 13.831 22.071 -46.860 1.00 73.25 111 THR A C 1
ATOM 903 O O . THR A 1 111 ? 14.712 21.359 -47.334 1.00 73.25 111 THR A O 1
ATOM 906 N N . ALA A 1 112 ? 14.020 22.742 -45.716 1.00 77.56 112 ALA A N 1
ATOM 907 C CA . ALA A 1 112 ? 15.242 22.635 -44.928 1.00 77.56 112 ALA A CA 1
ATOM 908 C C . ALA A 1 112 ? 15.391 21.228 -44.325 1.00 77.56 112 ALA A C 1
ATOM 910 O O . ALA A 1 112 ? 14.480 20.702 -43.679 1.00 77.56 112 ALA A O 1
ATOM 911 N N . VAL A 1 113 ? 16.565 20.625 -44.509 1.00 82.31 113 VAL A N 1
ATOM 912 C CA . VAL A 1 113 ? 16.917 19.339 -43.899 1.00 82.31 113 VAL A CA 1
ATOM 913 C C . VAL A 1 113 ? 17.421 19.596 -42.479 1.00 82.31 113 VAL A C 1
ATOM 915 O O . VAL A 1 113 ? 18.377 20.348 -42.279 1.00 82.31 113 VAL A O 1
ATOM 918 N N . ARG A 1 114 ? 16.762 18.996 -41.484 1.00 88.50 114 ARG A N 1
ATOM 919 C CA . ARG A 1 114 ? 17.195 19.005 -40.081 1.00 88.50 114 ARG A CA 1
ATOM 920 C C . ARG A 1 114 ? 17.637 17.595 -39.719 1.00 88.50 114 ARG A C 1
ATOM 922 O O . ARG A 1 114 ? 16.966 16.638 -40.082 1.00 88.50 114 ARG A O 1
ATOM 929 N N . THR A 1 115 ? 18.756 17.455 -39.020 1.00 90.25 115 THR A N 1
ATOM 930 C CA . THR A 1 115 ? 19.195 16.151 -38.500 1.00 90.25 115 THR A CA 1
ATOM 931 C C . THR A 1 115 ? 18.506 15.839 -37.173 1.00 90.25 115 THR A C 1
ATOM 933 O O . THR A 1 115 ? 18.051 16.752 -36.478 1.00 90.25 115 THR A O 1
ATOM 936 N N . GLU A 1 116 ? 18.478 14.561 -36.786 1.00 87.62 116 GLU A N 1
ATOM 937 C CA . GLU A 1 116 ? 17.981 14.108 -35.479 1.00 87.62 116 GLU A CA 1
ATOM 938 C C . GLU A 1 116 ? 18.619 14.902 -34.327 1.00 87.62 116 GLU A C 1
ATOM 940 O O . GLU A 1 116 ? 17.924 15.475 -33.485 1.00 87.62 116 GLU A O 1
ATOM 945 N N . SER A 1 117 ? 19.949 15.041 -34.346 1.00 85.88 117 SER A N 1
ATOM 946 C CA . SER A 1 117 ? 20.687 15.808 -33.339 1.00 85.88 117 SER A CA 1
ATOM 947 C C . SER A 1 117 ? 20.286 17.287 -33.329 1.00 85.88 117 SER A C 1
ATOM 949 O O . SER A 1 117 ? 20.148 17.878 -32.260 1.00 85.88 117 SER A O 1
ATOM 951 N N . SER A 1 118 ? 20.054 17.897 -34.498 1.00 91.31 118 SER A N 1
ATOM 952 C CA . SER A 1 118 ? 19.643 19.304 -34.599 1.00 91.31 118 SER A CA 1
ATOM 953 C C . SER A 1 118 ? 18.276 19.551 -33.953 1.00 91.31 118 SER A C 1
ATOM 955 O O . SER A 1 118 ? 18.116 20.518 -33.205 1.00 91.31 118 SER A O 1
ATOM 957 N N . ILE A 1 119 ? 17.316 18.649 -34.180 1.00 91.38 119 ILE A N 1
ATOM 958 C CA . ILE A 1 119 ? 15.983 18.700 -33.565 1.00 91.38 119 ILE A CA 1
ATOM 959 C C . ILE A 1 119 ? 16.075 18.514 -32.051 1.00 91.38 119 ILE A C 1
ATOM 961 O O . ILE A 1 119 ? 15.491 19.291 -31.297 1.00 91.38 119 ILE A O 1
ATOM 965 N N . MET A 1 120 ? 16.858 17.535 -31.598 1.00 91.62 120 MET A N 1
ATOM 966 C CA . MET A 1 120 ? 17.089 17.284 -30.176 1.00 91.62 120 MET A CA 1
ATOM 967 C C . MET A 1 120 ? 17.680 18.511 -29.465 1.00 91.62 120 MET A C 1
ATOM 969 O O . MET A 1 120 ? 17.183 18.923 -28.417 1.00 91.62 120 MET A O 1
ATOM 973 N N . HIS A 1 121 ? 18.713 19.141 -30.031 1.00 87.88 121 HIS A N 1
ATOM 974 C CA . HIS A 1 121 ? 19.307 20.349 -29.449 1.00 87.88 121 HIS A CA 1
ATOM 975 C C . HIS A 1 121 ? 18.332 21.532 -29.440 1.00 87.88 121 HIS A C 1
ATOM 977 O O . HIS A 1 121 ? 18.293 22.300 -28.470 1.00 87.88 121 HIS A O 1
ATOM 983 N N . ARG A 1 122 ? 17.505 21.669 -30.485 1.00 92.81 122 ARG A N 1
ATOM 984 C CA . ARG A 1 122 ? 16.463 22.697 -30.519 1.00 92.81 122 ARG A CA 1
ATOM 985 C C . ARG A 1 122 ? 15.409 22.459 -29.443 1.00 92.81 122 ARG A C 1
ATOM 987 O O . ARG A 1 122 ? 15.076 23.401 -28.729 1.00 92.81 122 ARG A O 1
ATOM 994 N N . TRP A 1 123 ? 14.964 21.218 -29.262 1.00 93.06 123 TRP A N 1
ATOM 995 C CA . TRP A 1 123 ? 14.054 20.844 -28.181 1.00 93.06 123 TRP A CA 1
ATOM 996 C C . TRP A 1 123 ? 14.614 21.190 -26.801 1.00 93.06 123 TRP A C 1
ATOM 998 O O . TRP A 1 123 ? 13.915 21.811 -26.011 1.00 93.06 123 TRP A O 1
ATOM 1008 N N . LEU A 1 124 ? 15.879 20.866 -26.513 1.00 87.75 124 LEU A N 1
ATOM 1009 C CA . LEU A 1 124 ? 16.501 21.213 -25.226 1.00 87.75 124 LEU A CA 1
ATOM 1010 C C . LEU A 1 124 ? 16.502 22.730 -24.977 1.00 87.75 124 LEU A C 1
ATOM 1012 O O . LEU A 1 124 ? 16.281 23.184 -23.854 1.00 87.75 124 LEU A O 1
ATOM 1016 N N . THR A 1 125 ? 16.688 23.520 -26.037 1.00 87.19 125 THR A N 1
ATOM 1017 C CA . THR A 1 125 ? 16.614 24.986 -25.971 1.00 87.19 125 THR A CA 1
ATOM 1018 C C . THR A 1 125 ? 15.191 25.462 -25.675 1.00 87.19 125 THR A C 1
ATOM 1020 O O . THR A 1 125 ? 15.003 26.302 -24.794 1.00 87.19 125 THR A O 1
ATOM 1023 N N . ILE A 1 126 ? 14.190 24.914 -26.376 1.00 88.31 126 ILE A N 1
ATOM 1024 C CA . ILE A 1 126 ? 12.770 25.203 -26.130 1.00 88.31 126 ILE A CA 1
ATOM 1025 C C . ILE A 1 126 ? 12.422 24.855 -24.685 1.00 88.31 126 ILE A C 1
ATOM 1027 O O . ILE A 1 126 ? 11.868 25.682 -23.963 1.00 88.31 126 ILE A O 1
ATOM 1031 N N . GLN A 1 127 ? 12.820 23.665 -24.241 1.00 87.25 127 GLN A N 1
ATOM 1032 C CA . GLN A 1 127 ? 12.521 23.161 -22.914 1.00 87.25 127 GLN A CA 1
ATOM 1033 C C . GLN A 1 127 ? 13.072 24.077 -21.823 1.00 87.25 127 GLN A C 1
ATOM 1035 O O . GLN A 1 127 ? 12.339 24.487 -20.925 1.00 87.25 127 GLN A O 1
ATOM 1040 N N . TYR A 1 128 ? 14.345 24.453 -21.928 1.00 83.50 128 TYR A N 1
ATOM 1041 C CA . TYR A 1 128 ? 14.979 25.361 -20.980 1.00 83.50 128 TYR A CA 1
ATOM 1042 C C . TYR A 1 128 ? 14.266 26.722 -20.903 1.00 83.50 128 TYR A C 1
ATOM 1044 O O . TYR A 1 128 ? 13.963 27.212 -19.814 1.00 83.50 128 TYR A O 1
ATOM 1052 N N . GLN A 1 129 ? 13.968 27.327 -22.055 1.00 81.31 129 GLN A N 1
ATOM 1053 C CA . GLN A 1 129 ? 13.354 28.655 -22.125 1.00 81.31 129 GLN A CA 1
ATOM 1054 C C . GLN A 1 129 ? 11.905 28.654 -21.617 1.00 81.31 129 GLN A C 1
ATOM 1056 O O . GLN A 1 129 ? 11.522 29.552 -20.868 1.00 81.31 129 GLN A O 1
ATOM 1061 N N . VAL A 1 130 ? 11.111 27.637 -21.970 1.00 82.75 130 VAL A N 1
ATOM 1062 C CA . VAL A 1 130 ? 9.729 27.488 -21.486 1.00 82.75 130 VAL A CA 1
ATOM 1063 C C . VAL A 1 130 ? 9.707 27.229 -19.978 1.00 82.75 130 VAL A C 1
ATOM 1065 O O . VAL A 1 130 ? 8.908 27.848 -19.278 1.00 82.75 130 VAL A O 1
ATOM 1068 N N . ASN A 1 131 ? 10.614 26.406 -19.444 1.00 80.19 131 ASN A N 1
ATOM 1069 C CA . ASN A 1 131 ? 10.710 26.172 -17.997 1.00 80.19 131 ASN A CA 1
ATOM 1070 C C . ASN A 1 131 ? 11.064 27.454 -17.235 1.00 80.19 131 ASN A C 1
ATOM 1072 O O . ASN A 1 131 ? 10.450 27.766 -16.213 1.00 80.19 131 ASN A O 1
ATOM 1076 N N . LYS A 1 132 ? 12.017 28.235 -17.761 1.00 75.44 132 LYS A N 1
ATOM 1077 C CA . LYS A 1 132 ? 12.386 29.539 -17.201 1.00 75.44 132 LYS A CA 1
ATOM 1078 C C . LYS A 1 132 ? 11.202 30.509 -17.207 1.00 75.44 132 LYS A C 1
ATOM 1080 O O . LYS A 1 132 ? 10.960 31.175 -16.204 1.00 75.44 132 LYS A O 1
ATOM 1085 N N . PHE A 1 133 ? 10.441 30.553 -18.302 1.00 78.88 133 PHE A N 1
ATOM 1086 C CA . PHE A 1 133 ? 9.219 31.351 -18.395 1.00 78.88 133 PHE A CA 1
ATOM 1087 C C . PHE A 1 133 ? 8.172 30.923 -17.361 1.00 78.88 133 PHE A C 1
ATOM 1089 O O . PHE A 1 133 ? 7.661 31.776 -16.643 1.00 78.88 133 PHE A O 1
ATOM 1096 N N . CYS A 1 134 ? 7.915 29.620 -17.212 1.00 76.25 134 CYS A N 1
ATOM 1097 C CA . CYS A 1 134 ? 6.967 29.098 -16.223 1.00 76.25 134 CYS A CA 1
ATOM 1098 C C . CYS A 1 134 ? 7.376 29.466 -14.790 1.00 76.25 134 CYS A C 1
ATOM 1100 O O . CYS A 1 134 ? 6.542 29.918 -14.013 1.00 76.25 134 CYS A O 1
ATOM 1102 N N . ALA A 1 135 ? 8.662 29.340 -14.445 1.00 67.94 135 ALA A N 1
ATOM 1103 C CA . ALA A 1 135 ? 9.166 29.722 -13.126 1.00 67.94 135 ALA A CA 1
ATOM 1104 C C . ALA A 1 135 ? 8.966 31.222 -12.838 1.00 67.94 135 ALA A C 1
ATOM 1106 O O . ALA A 1 135 ? 8.560 31.595 -11.735 1.00 67.94 135 ALA A O 1
ATOM 1107 N N . CYS A 1 136 ? 9.207 32.085 -13.832 1.00 67.00 136 CYS A N 1
ATOM 1108 C CA . CYS A 1 136 ? 8.933 33.519 -13.732 1.00 67.00 136 CYS A CA 1
ATOM 1109 C C . CYS A 1 136 ? 7.429 33.818 -13.630 1.00 67.00 136 CYS A C 1
ATOM 1111 O O . CYS A 1 136 ? 7.035 34.638 -12.804 1.00 67.00 136 CYS A O 1
ATOM 1113 N N . TYR A 1 137 ? 6.596 33.144 -14.426 1.00 69.81 137 TYR A N 1
ATOM 1114 C CA . TYR A 1 137 ? 5.139 33.289 -14.424 1.00 69.81 137 TYR A CA 1
ATOM 1115 C C . TYR A 1 137 ? 4.530 32.890 -13.070 1.00 69.81 137 TYR A C 1
ATOM 1117 O O . TYR A 1 137 ? 3.806 33.675 -12.467 1.00 69.81 137 TYR A O 1
ATOM 1125 N N . GLU A 1 138 ? 4.927 31.746 -12.512 1.00 66.81 138 GLU A N 1
ATOM 1126 C CA . GLU A 1 138 ? 4.515 31.284 -11.177 1.00 66.81 138 GLU A CA 1
ATOM 1127 C C . GLU A 1 138 ? 5.023 32.188 -10.043 1.00 66.81 138 GLU A C 1
ATOM 1129 O O . GLU A 1 138 ? 4.363 32.364 -9.019 1.00 66.81 138 GLU A O 1
ATOM 1134 N N . ALA A 1 139 ? 6.219 32.768 -10.181 1.00 65.31 139 ALA A N 1
ATOM 1135 C CA . ALA A 1 139 ? 6.722 33.753 -9.222 1.00 65.31 139 ALA A CA 1
ATOM 1136 C C . ALA A 1 139 ? 5.922 35.065 -9.266 1.00 65.31 139 ALA A C 1
ATOM 1138 O O . ALA A 1 139 ? 5.788 35.728 -8.240 1.00 65.31 139 ALA A O 1
ATOM 1139 N N . ILE A 1 140 ? 5.387 35.429 -10.435 1.00 64.12 140 ILE A N 1
ATOM 1140 C CA . ILE A 1 140 ? 4.493 36.575 -10.610 1.00 64.12 140 ILE A CA 1
ATOM 1141 C C . ILE A 1 140 ? 3.111 36.274 -10.023 1.00 64.12 140 ILE A C 1
ATOM 1143 O O . ILE A 1 140 ? 2.626 37.091 -9.253 1.00 64.12 140 ILE A O 1
ATOM 1147 N N . LEU A 1 141 ? 2.512 35.114 -10.318 1.00 62.59 141 LEU A N 1
ATOM 1148 C CA . LEU A 1 141 ? 1.202 34.723 -9.776 1.00 62.59 141 LEU A CA 1
ATOM 1149 C C . LEU A 1 141 ? 1.187 34.656 -8.242 1.00 62.59 141 LEU A C 1
ATOM 1151 O O . LEU A 1 141 ? 0.181 34.968 -7.618 1.00 62.59 141 LEU A O 1
ATOM 1155 N N . ARG A 1 142 ? 2.314 34.281 -7.622 1.00 64.50 142 ARG A N 1
ATOM 1156 C CA . ARG A 1 142 ? 2.466 34.250 -6.157 1.00 64.50 142 ARG A CA 1
ATOM 1157 C C . ARG A 1 142 ? 2.645 35.622 -5.511 1.00 64.50 142 ARG A C 1
ATOM 1159 O O . ARG A 1 142 ? 2.542 35.729 -4.290 1.00 64.50 142 ARG A O 1
ATOM 1166 N N . ARG A 1 143 ? 2.954 36.668 -6.281 1.00 63.81 143 ARG A N 1
ATOM 1167 C CA . ARG A 1 143 ? 2.964 38.036 -5.758 1.00 63.81 143 ARG A CA 1
ATOM 1168 C C . ARG A 1 143 ? 1.519 38.524 -5.757 1.00 63.81 143 ARG A C 1
ATOM 1170 O O . ARG A 1 143 ? 0.978 38.801 -6.819 1.00 63.81 143 ARG A O 1
ATOM 1177 N N . ASN A 1 144 ? 0.918 38.662 -4.574 1.00 50.72 144 ASN A N 1
ATOM 1178 C CA . ASN A 1 144 ? -0.318 39.428 -4.406 1.00 50.72 144 ASN A CA 1
ATOM 1179 C C . ASN A 1 144 ? -0.041 40.887 -4.797 1.00 50.72 144 ASN A C 1
ATOM 1181 O O . ASN A 1 144 ? 0.356 41.696 -3.962 1.00 50.72 144 ASN A O 1
ATOM 1185 N N . GLN A 1 145 ? -0.195 41.217 -6.075 1.00 48.34 145 GLN A N 1
ATOM 1186 C CA . GLN A 1 145 ? -0.251 42.594 -6.537 1.00 48.34 145 GLN A CA 1
ATOM 1187 C C . GLN A 1 145 ? -1.704 42.915 -6.843 1.00 48.34 145 GLN A C 1
ATOM 1189 O O . GLN A 1 145 ? -2.254 42.505 -7.862 1.00 48.34 145 GLN A O 1
ATOM 1194 N N . SER A 1 146 ? -2.321 43.666 -5.937 1.00 45.12 146 SER A N 1
ATOM 1195 C CA . SER A 1 146 ? -3.455 44.510 -6.279 1.00 45.12 146 SER A CA 1
ATOM 1196 C C . SER A 1 146 ? -3.065 45.404 -7.463 1.00 45.12 146 SER A C 1
ATOM 1198 O O . SER A 1 146 ? -2.112 46.176 -7.354 1.00 45.12 146 SER A O 1
ATOM 1200 N N . GLY A 1 147 ? -3.803 45.294 -8.570 1.00 47.47 147 GLY A N 1
ATOM 1201 C CA . GLY A 1 147 ? -3.886 46.345 -9.589 1.00 47.47 147 GLY A CA 1
ATOM 1202 C C . GLY A 1 147 ? -2.896 46.317 -10.757 1.00 47.47 147 GLY A C 1
ATOM 1203 O O . GLY A 1 147 ? -2.595 47.386 -11.265 1.00 47.47 147 GLY A O 1
ATOM 1204 N N . PHE A 1 148 ? -2.404 45.160 -11.214 1.00 45.75 148 PHE A N 1
ATOM 1205 C CA . PHE A 1 148 ? -1.653 45.092 -12.482 1.00 45.75 148 PHE A CA 1
ATOM 1206 C C . PHE A 1 148 ? -2.333 44.167 -13.494 1.00 45.75 148 PHE A C 1
ATOM 1208 O O . PHE A 1 148 ? -2.507 42.974 -13.232 1.00 45.75 148 PHE A O 1
ATOM 1215 N N . THR A 1 149 ? -2.690 44.711 -14.659 1.00 52.50 149 THR A N 1
ATOM 1216 C CA . THR A 1 149 ? -3.229 43.961 -15.800 1.00 52.50 149 THR A CA 1
ATOM 1217 C C . THR A 1 149 ? -2.113 43.360 -16.659 1.00 52.50 149 THR A C 1
ATOM 1219 O O . THR A 1 149 ? -0.956 43.773 -16.601 1.00 52.50 149 THR A O 1
ATOM 1222 N N . ILE A 1 150 ? -2.447 42.328 -17.445 1.00 46.66 150 ILE A N 1
ATOM 1223 C CA . ILE A 1 150 ? -1.509 41.611 -18.338 1.00 46.66 150 ILE A CA 1
ATOM 1224 C C . ILE A 1 150 ? -0.868 42.555 -19.375 1.00 46.66 150 ILE A C 1
ATOM 1226 O O . ILE A 1 150 ? 0.235 42.279 -19.844 1.00 46.66 150 ILE A O 1
ATOM 1230 N N . GLU A 1 151 ? -1.526 43.674 -19.674 1.00 44.31 151 GLU A N 1
ATOM 1231 C CA . GLU A 1 151 ? -1.119 44.680 -20.660 1.00 44.31 151 GLU A CA 1
ATOM 1232 C C . GLU A 1 151 ? 0.016 45.605 -20.171 1.00 44.31 151 GLU A C 1
ATOM 1234 O O . GLU A 1 151 ? 0.746 46.149 -20.991 1.00 44.31 151 GLU A O 1
ATOM 1239 N N . ASP A 1 152 ? 0.269 45.710 -18.859 1.00 48.09 152 ASP A N 1
ATOM 1240 C CA . ASP A 1 152 ? 1.266 46.639 -18.287 1.00 48.09 152 ASP A CA 1
ATOM 1241 C C . ASP A 1 152 ? 2.701 46.073 -18.216 1.00 48.09 152 ASP A C 1
ATOM 1243 O O . ASP A 1 152 ? 3.575 46.614 -17.530 1.00 48.09 152 ASP A O 1
ATOM 1247 N N . LYS A 1 153 ? 2.972 44.939 -18.872 1.00 48.06 153 LYS A N 1
ATOM 1248 C CA . LYS A 1 153 ? 4.265 44.234 -18.801 1.00 48.06 153 LYS A CA 1
ATOM 1249 C C . LYS A 1 153 ? 4.930 44.080 -20.165 1.00 48.06 153 LYS A C 1
ATOM 1251 O O . LYS A 1 153 ? 5.210 42.962 -20.590 1.00 48.06 153 LYS A O 1
ATOM 1256 N N . ASP A 1 154 ? 5.295 45.191 -20.790 1.00 45.62 154 ASP A N 1
ATOM 1257 C CA . ASP A 1 154 ? 6.304 45.196 -21.857 1.00 45.62 154 ASP A CA 1
ATOM 1258 C C . ASP A 1 154 ? 7.680 45.540 -21.259 1.00 45.62 154 ASP A C 1
ATOM 1260 O O . ASP A 1 154 ? 7.813 46.396 -20.393 1.00 45.62 154 ASP A O 1
ATOM 1264 N N . ASN A 1 155 ? 8.790 44.882 -21.605 1.00 43.28 155 ASN A N 1
ATOM 1265 C CA . ASN A 1 155 ? 9.311 44.917 -22.968 1.00 43.28 155 ASN A CA 1
ATOM 1266 C C . ASN A 1 155 ? 10.341 43.790 -23.248 1.00 43.28 155 ASN A C 1
ATOM 1268 O O . ASN A 1 155 ? 11.473 44.037 -23.668 1.00 43.28 155 ASN A O 1
ATOM 1272 N N . LYS A 1 156 ? 9.989 42.528 -22.964 1.00 44.53 156 LYS A N 1
ATOM 1273 C CA . LYS A 1 156 ? 10.692 41.342 -23.501 1.00 44.53 156 LYS A CA 1
ATOM 1274 C C . LYS A 1 156 ? 9.664 40.259 -23.799 1.00 44.53 156 LYS A C 1
ATOM 1276 O O . LYS A 1 156 ? 9.361 39.440 -22.933 1.00 44.53 156 LYS A O 1
ATOM 1281 N N . SER A 1 157 ? 9.120 40.265 -25.012 1.00 56.41 157 SER A N 1
ATOM 1282 C CA . SER A 1 157 ? 8.172 39.236 -25.430 1.00 56.41 157 SER A CA 1
ATOM 1283 C C . SER A 1 157 ? 8.838 37.859 -25.344 1.00 56.41 157 SER A C 1
ATOM 1285 O O . SER A 1 157 ? 9.936 37.616 -25.855 1.00 56.41 157 SER A O 1
ATOM 1287 N N . PHE A 1 158 ? 8.201 36.939 -24.623 1.00 74.12 158 PHE A N 1
ATOM 1288 C CA . PHE A 1 158 ? 8.653 35.559 -24.562 1.00 74.12 158 PHE A CA 1
ATOM 1289 C C . PHE A 1 158 ? 8.453 34.918 -25.945 1.00 74.12 158 PHE A C 1
ATOM 1291 O O . PHE A 1 158 ? 7.349 34.522 -26.311 1.00 74.12 158 PHE A O 1
ATOM 1298 N N . GLY A 1 159 ? 9.533 34.818 -26.726 1.00 73.94 159 GLY A N 1
ATOM 1299 C CA . GLY A 1 159 ? 9.491 34.391 -28.133 1.00 73.94 159 GLY A CA 1
ATOM 1300 C C . GLY A 1 159 ? 9.046 32.943 -28.388 1.00 73.94 159 GLY A C 1
ATOM 1301 O O . GLY A 1 159 ? 8.904 32.550 -29.542 1.00 73.94 159 GLY A O 1
ATOM 1302 N N . LEU A 1 160 ? 8.814 32.145 -27.338 1.00 83.44 160 LEU A N 1
ATOM 1303 C CA . LEU A 1 160 ? 8.357 30.751 -27.418 1.00 83.44 160 LEU A CA 1
ATOM 1304 C C . LEU A 1 160 ? 6.966 30.542 -26.797 1.00 83.44 160 LEU A C 1
ATOM 1306 O O . LEU A 1 160 ? 6.636 29.444 -26.345 1.00 83.44 160 LEU A O 1
ATOM 1310 N N . LEU A 1 161 ? 6.127 31.584 -26.780 1.00 80.62 161 LEU A N 1
ATOM 1311 C CA . LEU A 1 161 ? 4.766 31.503 -26.235 1.00 80.62 161 LEU A CA 1
ATOM 1312 C C . LEU A 1 161 ? 3.913 30.413 -26.915 1.00 80.62 161 LEU A C 1
ATOM 1314 O O . LEU A 1 161 ? 3.117 29.745 -26.253 1.00 80.62 161 LEU A O 1
ATOM 1318 N N . HIS A 1 162 ? 4.134 30.177 -28.211 1.00 81.88 162 HIS A N 1
ATOM 1319 C CA . HIS A 1 162 ? 3.509 29.092 -28.974 1.00 81.88 162 HIS A CA 1
ATOM 1320 C C . HIS A 1 162 ? 3.874 27.705 -28.407 1.00 81.88 162 HIS A C 1
ATOM 1322 O O . HIS A 1 162 ? 2.989 26.892 -28.149 1.00 81.88 162 HIS A O 1
ATOM 1328 N N . CYS A 1 163 ? 5.152 27.465 -28.085 1.00 86.06 163 CYS A N 1
ATOM 1329 C CA . CYS A 1 163 ? 5.605 26.221 -27.452 1.00 86.06 163 CYS A CA 1
ATOM 1330 C C . CYS A 1 163 ? 5.014 26.043 -26.049 1.00 86.06 163 CYS A C 1
ATOM 1332 O O . CYS A 1 163 ? 4.538 24.964 -25.707 1.00 86.06 163 CYS A O 1
ATOM 1334 N N . TYR A 1 164 ? 5.009 27.105 -25.235 1.00 83.38 164 TYR A N 1
ATOM 1335 C CA . TYR A 1 164 ? 4.389 27.068 -23.906 1.00 83.38 164 TYR A CA 1
ATOM 1336 C C . TYR A 1 164 ? 2.905 26.695 -23.984 1.00 83.38 164 TYR A C 1
ATOM 1338 O O . TYR A 1 164 ? 2.433 25.882 -23.195 1.00 83.38 164 TYR A O 1
ATOM 1346 N N . THR A 1 165 ? 2.176 27.245 -24.955 1.00 83.69 165 THR A N 1
ATOM 1347 C CA . THR A 1 165 ? 0.741 26.983 -25.121 1.00 83.69 165 THR A CA 1
ATOM 1348 C C . THR A 1 165 ? 0.452 25.516 -25.434 1.00 83.69 165 THR A C 1
ATOM 1350 O O . THR A 1 165 ? -0.514 24.980 -24.898 1.00 83.69 165 THR A O 1
ATOM 1353 N N . ILE A 1 166 ? 1.316 24.863 -26.217 1.00 85.12 166 ILE A N 1
ATOM 1354 C CA . ILE A 1 166 ? 1.231 23.425 -26.516 1.00 85.12 166 ILE A CA 1
ATOM 1355 C C . ILE A 1 166 ? 1.541 22.583 -25.270 1.00 85.12 166 ILE A C 1
ATOM 1357 O O . ILE A 1 166 ? 0.883 21.581 -25.014 1.00 85.12 166 ILE A O 1
ATOM 1361 N N . LEU A 1 167 ? 2.543 22.982 -24.483 1.00 85.25 167 LEU A N 1
ATOM 1362 C CA . LEU A 1 167 ? 3.101 22.140 -23.422 1.00 85.25 167 LEU A CA 1
ATOM 1363 C C . LEU A 1 167 ? 2.416 22.314 -22.055 1.00 85.25 167 LEU A C 1
ATOM 1365 O O . LEU A 1 167 ? 2.369 21.370 -21.271 1.00 85.25 167 LEU A O 1
ATOM 1369 N N . LYS A 1 168 ? 1.856 23.490 -21.743 1.00 79.69 168 LYS A N 1
ATOM 1370 C CA . LYS A 1 168 ? 1.337 23.836 -20.401 1.00 79.69 168 LYS A CA 1
ATOM 1371 C C . LYS A 1 168 ? 0.223 22.917 -19.881 1.00 79.69 168 LYS A C 1
ATOM 1373 O O . LYS A 1 168 ? 0.089 22.743 -18.672 1.00 79.69 168 LYS A O 1
ATOM 1378 N N . GLY A 1 169 ? -0.595 22.366 -20.779 1.00 72.94 169 GLY A N 1
ATOM 1379 C CA . GLY A 1 169 ? -1.738 21.517 -20.431 1.00 72.94 169 GLY A CA 1
ATOM 1380 C C . GLY A 1 169 ? -1.352 20.079 -20.095 1.00 72.94 169 GLY A C 1
ATOM 1381 O O . GLY A 1 169 ? -2.161 19.354 -19.526 1.00 72.94 169 GLY A O 1
ATOM 1382 N N . GLU A 1 170 ? -0.118 19.686 -20.397 1.00 81.56 170 GLU A N 1
ATOM 1383 C CA . GLU A 1 170 ? 0.278 18.288 -20.488 1.00 81.56 170 GLU A CA 1
ATOM 1384 C C . GLU A 1 170 ? 0.829 17.736 -19.176 1.00 81.56 170 GLU A C 1
ATOM 1386 O O . GLU A 1 170 ? 1.725 18.323 -18.572 1.00 81.56 170 GLU A O 1
ATOM 1391 N N . ASP A 1 171 ? 0.358 16.570 -18.735 1.00 68.38 171 ASP A N 1
ATOM 1392 C CA . ASP A 1 171 ? 0.669 16.066 -17.386 1.00 68.38 171 ASP A CA 1
ATOM 1393 C C . ASP A 1 171 ? 2.128 15.663 -17.221 1.00 68.38 171 ASP A C 1
ATOM 1395 O O . ASP A 1 171 ? 2.741 15.924 -16.186 1.00 68.38 171 ASP A O 1
ATOM 1399 N N . LYS A 1 172 ? 2.741 15.135 -18.285 1.00 65.88 172 LYS A N 1
ATOM 1400 C CA . LYS A 1 172 ? 4.186 14.866 -18.327 1.00 65.88 172 LYS A CA 1
ATOM 1401 C C . LYS A 1 172 ? 5.008 16.156 -18.209 1.00 65.88 172 LYS A C 1
ATOM 1403 O O . LYS A 1 172 ? 6.089 16.149 -17.623 1.00 65.88 172 LYS A O 1
ATOM 1408 N N . TRP A 1 173 ? 4.494 17.265 -18.745 1.00 70.81 173 TRP A N 1
ATOM 1409 C CA . TRP A 1 173 ? 5.128 18.579 -18.659 1.00 70.81 173 TRP A CA 1
ATOM 1410 C C . TRP A 1 173 ? 4.947 19.199 -17.268 1.00 70.81 173 TRP A C 1
ATOM 1412 O O . TRP A 1 173 ? 5.925 19.609 -16.641 1.00 70.81 173 TRP A O 1
ATOM 1422 N N . LYS A 1 174 ? 3.720 19.175 -16.733 1.00 67.81 174 LYS A N 1
ATOM 1423 C CA . LYS A 1 174 ? 3.389 19.609 -15.365 1.00 67.81 174 LYS A CA 1
ATOM 1424 C C . LYS A 1 174 ? 4.204 18.849 -14.313 1.00 67.81 174 LYS A C 1
ATOM 1426 O O . LYS A 1 174 ? 4.766 19.469 -13.414 1.00 67.81 174 LYS A O 1
ATOM 1431 N N . ALA A 1 175 ? 4.353 17.531 -14.461 1.00 64.69 175 ALA A N 1
ATOM 1432 C CA . ALA A 1 175 ? 5.160 16.704 -13.565 1.00 64.69 175 ALA A CA 1
ATOM 1433 C C . ALA A 1 175 ? 6.641 17.122 -13.554 1.00 64.69 175 ALA A C 1
ATOM 1435 O O . ALA A 1 175 ? 7.246 17.211 -12.485 1.00 64.69 175 ALA A O 1
ATOM 1436 N N . LYS A 1 176 ? 7.216 17.447 -14.722 1.00 65.00 176 LYS A N 1
ATOM 1437 C CA . LYS A 1 176 ? 8.601 17.934 -14.813 1.00 65.00 176 LYS A CA 1
ATOM 1438 C C . LYS A 1 176 ? 8.772 19.321 -14.190 1.00 65.00 176 LYS A C 1
ATOM 1440 O O . LYS A 1 176 ? 9.811 19.603 -13.601 1.00 65.00 176 LYS A O 1
ATOM 1445 N N . MET A 1 177 ? 7.756 20.177 -14.288 1.00 63.84 177 MET A N 1
ATOM 1446 C CA . MET A 1 177 ? 7.760 21.496 -13.650 1.00 63.84 177 MET A CA 1
ATOM 1447 C C . MET A 1 177 ? 7.740 21.408 -12.122 1.00 63.84 177 MET A C 1
ATOM 1449 O O . MET A 1 177 ? 8.449 22.170 -11.465 1.00 63.84 177 MET A O 1
ATOM 1453 N N . ILE A 1 178 ? 6.981 20.461 -11.565 1.00 63.19 178 ILE A N 1
ATOM 1454 C CA . ILE A 1 178 ? 6.961 20.180 -10.122 1.00 63.19 178 ILE A CA 1
ATOM 1455 C C . ILE A 1 178 ? 8.343 19.698 -9.662 1.00 63.19 178 ILE A C 1
ATOM 1457 O O . ILE A 1 178 ? 8.905 20.266 -8.731 1.00 63.19 178 ILE A O 1
ATOM 1461 N N . GLU A 1 179 ? 8.932 18.733 -10.374 1.00 66.38 179 GLU A N 1
ATOM 1462 C CA . GLU A 1 179 ? 10.277 18.208 -10.090 1.00 66.38 179 GLU A CA 1
ATOM 1463 C C . GLU A 1 179 ? 11.346 19.318 -10.106 1.00 66.38 179 GLU A C 1
ATOM 1465 O O . GLU A 1 179 ? 12.163 19.427 -9.195 1.00 66.38 179 GLU A O 1
ATOM 1470 N N . LEU A 1 180 ? 11.326 20.199 -11.113 1.00 62.53 180 LEU A N 1
ATOM 1471 C CA . LEU A 1 180 ? 12.271 21.317 -11.197 1.00 62.53 180 LEU A CA 1
ATOM 1472 C C . LEU A 1 180 ? 12.063 22.347 -10.078 1.00 62.53 180 LEU A C 1
ATOM 1474 O O . LEU A 1 180 ? 13.040 22.890 -9.563 1.00 62.53 180 LEU A O 1
ATOM 1478 N N . ALA A 1 181 ? 10.817 22.601 -9.667 1.00 63.69 181 ALA A N 1
ATOM 1479 C CA . ALA A 1 181 ? 10.519 23.478 -8.537 1.00 63.69 181 ALA A CA 1
ATOM 1480 C C . ALA A 1 181 ? 10.993 22.886 -7.195 1.00 63.69 181 ALA A C 1
ATOM 1482 O O . ALA A 1 181 ? 11.409 23.637 -6.310 1.00 63.69 181 ALA A O 1
ATOM 1483 N N . GLU A 1 182 ? 10.956 21.561 -7.040 1.00 66.94 182 GLU A N 1
ATOM 1484 C CA . GLU A 1 182 ? 11.508 20.843 -5.883 1.00 66.94 182 GLU A CA 1
ATOM 1485 C C . GLU A 1 182 ? 13.041 20.936 -5.847 1.00 66.94 182 GLU A C 1
ATOM 1487 O O . GLU A 1 182 ? 13.601 21.334 -4.825 1.00 66.94 182 GLU A O 1
ATOM 1492 N N . ILE A 1 183 ? 13.712 20.704 -6.981 1.00 65.50 183 ILE A N 1
ATOM 1493 C CA . ILE A 1 183 ? 15.175 20.831 -7.106 1.00 65.50 183 ILE A CA 1
ATOM 1494 C C . ILE A 1 183 ? 15.639 22.266 -6.804 1.00 65.50 183 ILE A C 1
ATOM 1496 O O . ILE A 1 183 ? 16.646 22.476 -6.126 1.00 65.50 183 ILE A O 1
ATOM 1500 N N . GLU A 1 184 ? 14.912 23.283 -7.274 1.00 62.34 184 GLU A N 1
ATOM 1501 C CA . GLU A 1 184 ? 15.233 24.689 -6.996 1.00 62.34 184 GLU A CA 1
ATOM 1502 C C . GLU A 1 184 ? 15.074 25.020 -5.496 1.00 62.34 184 GLU A C 1
ATOM 1504 O O . GLU A 1 184 ? 15.910 25.729 -4.925 1.00 62.34 184 GLU A O 1
ATOM 1509 N N . LYS A 1 185 ? 14.047 24.468 -4.826 1.00 67.81 185 LYS A N 1
ATOM 1510 C CA . LYS A 1 185 ? 13.859 24.592 -3.367 1.00 67.81 185 LYS A CA 1
ATOM 1511 C C . LYS A 1 185 ? 15.005 23.938 -2.594 1.00 67.81 185 LYS A C 1
ATOM 1513 O O . LYS A 1 185 ? 15.509 24.538 -1.645 1.00 67.81 185 LYS A O 1
ATOM 1518 N N . GLU A 1 186 ? 15.451 22.756 -3.012 1.00 66.94 186 GLU A N 1
ATOM 1519 C CA . GLU A 1 186 ? 16.592 22.058 -2.404 1.00 66.94 186 GLU A CA 1
ATOM 1520 C C . GLU A 1 186 ? 17.904 22.828 -2.602 1.00 66.94 186 GLU A C 1
ATOM 1522 O O . GLU A 1 186 ? 18.668 23.014 -1.650 1.00 66.94 186 GLU A O 1
ATOM 1527 N N . LYS A 1 187 ? 18.137 23.384 -3.799 1.00 64.00 187 LYS A N 1
ATOM 1528 C CA . LYS A 1 187 ? 19.298 24.247 -4.077 1.00 64.00 187 LYS A CA 1
ATOM 1529 C C . LYS A 1 187 ? 19.293 25.510 -3.218 1.00 64.00 187 LYS A C 1
ATOM 1531 O O . LYS A 1 187 ? 20.341 25.894 -2.700 1.00 64.00 187 LYS A O 1
ATOM 1536 N N . GLN A 1 188 ? 18.136 26.141 -3.012 1.00 60.09 188 GLN A N 1
ATOM 1537 C CA . GLN A 1 188 ? 18.005 27.307 -2.129 1.00 60.09 188 GLN A CA 1
ATOM 1538 C C . GLN A 1 188 ? 18.187 26.953 -0.644 1.00 60.09 188 GLN A C 1
ATOM 1540 O O . GLN A 1 188 ? 18.804 27.725 0.094 1.00 60.09 188 GLN A O 1
ATOM 1545 N N . ALA A 1 189 ? 17.715 25.782 -0.208 1.00 58.91 189 ALA A N 1
ATOM 1546 C CA . ALA A 1 189 ? 17.934 25.274 1.146 1.00 58.91 189 ALA A CA 1
ATOM 1547 C C . ALA A 1 189 ? 19.419 24.966 1.411 1.00 58.91 189 ALA A C 1
ATOM 1549 O O . ALA A 1 189 ? 19.945 25.327 2.465 1.00 58.91 189 ALA A O 1
ATOM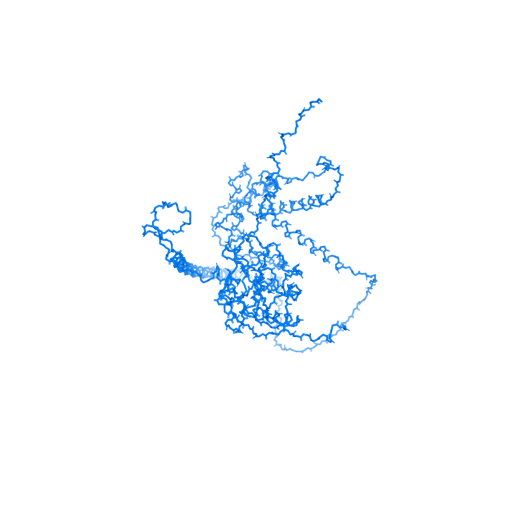 1550 N N . ASN A 1 190 ? 20.124 24.394 0.432 1.00 50.50 190 ASN A N 1
ATOM 1551 C CA . ASN A 1 190 ? 21.563 24.136 0.523 1.00 50.50 190 ASN A CA 1
ATOM 1552 C C . ASN A 1 190 ? 22.397 25.426 0.479 1.00 50.50 190 ASN A C 1
ATOM 1554 O O . ASN A 1 190 ? 23.357 25.556 1.238 1.00 50.50 190 ASN A O 1
ATOM 1558 N N . LYS A 1 191 ? 21.982 26.436 -0.298 1.00 49.44 191 LYS A N 1
ATOM 1559 C CA . LYS A 1 191 ? 22.617 27.769 -0.294 1.00 49.44 191 LYS A CA 1
ATOM 1560 C C . LYS A 1 191 ? 22.466 28.507 1.042 1.00 49.44 191 LYS A C 1
ATOM 1562 O O . LYS A 1 191 ? 23.326 29.309 1.388 1.00 49.44 191 LYS A O 1
ATOM 1567 N N . LYS A 1 192 ? 21.399 28.235 1.807 1.00 49.91 192 LYS A N 1
ATOM 1568 C CA . LYS A 1 192 ? 21.220 28.746 3.181 1.00 49.91 192 LYS A CA 1
ATOM 1569 C C . LYS A 1 192 ? 22.079 28.014 4.220 1.00 49.91 192 LYS A C 1
ATOM 1571 O O . LYS A 1 192 ? 22.377 28.609 5.248 1.00 49.91 192 LYS A O 1
ATOM 1576 N N . LYS A 1 193 ? 22.487 26.766 3.959 1.00 46.75 193 LYS A N 1
ATOM 1577 C CA . LYS A 1 193 ? 23.352 25.970 4.853 1.00 46.75 193 LYS A CA 1
ATOM 1578 C C . LYS A 1 193 ? 24.851 26.226 4.649 1.00 46.75 193 LYS A C 1
ATOM 1580 O O . LYS A 1 193 ? 25.624 26.015 5.573 1.00 46.75 193 LYS A O 1
ATOM 1585 N N . GLN A 1 194 ? 25.267 26.722 3.483 1.00 37.16 194 GLN A N 1
ATOM 1586 C CA . GLN A 1 194 ? 26.657 27.099 3.198 1.00 37.16 194 GLN A CA 1
ATOM 1587 C C . GLN A 1 194 ? 26.871 28.611 3.330 1.00 37.16 194 GLN A C 1
ATOM 1589 O O . GLN A 1 194 ? 27.044 29.329 2.345 1.00 37.16 194 GLN A O 1
ATOM 1594 N N . LYS A 1 195 ? 26.865 29.117 4.563 1.00 30.61 195 LYS A N 1
ATOM 1595 C CA . LYS A 1 195 ? 27.391 30.452 4.857 1.00 30.61 195 LYS A CA 1
ATOM 1596 C C . LYS A 1 195 ? 28.254 30.372 6.119 1.00 30.61 195 LYS A C 1
ATOM 1598 O O . LYS A 1 195 ? 27.699 30.429 7.212 1.00 30.61 195 LYS A O 1
ATOM 1603 N N . PRO A 1 196 ? 29.586 30.242 6.008 1.00 34.25 196 PRO A N 1
ATOM 1604 C CA . PRO A 1 196 ? 30.464 30.512 7.127 1.00 34.25 196 PRO A CA 1
ATOM 1605 C C . PRO A 1 196 ? 30.771 32.009 7.170 1.00 34.25 196 PRO A C 1
ATOM 1607 O O . PRO A 1 196 ? 31.225 32.620 6.202 1.00 34.25 196 PRO A O 1
ATOM 1610 N N . SER A 1 197 ? 30.497 32.597 8.326 1.00 31.88 197 SER A N 1
ATOM 1611 C CA . SER A 1 197 ? 31.121 33.819 8.805 1.00 31.88 197 SER A CA 1
ATOM 1612 C C . SER A 1 197 ? 32.586 33.542 9.147 1.00 31.88 197 SER A C 1
ATOM 1614 O O . SER A 1 197 ? 32.832 32.760 10.058 1.00 31.88 197 SER A O 1
ATOM 1616 N N . SER A 1 198 ? 33.526 34.198 8.468 1.00 32.41 198 SER A N 1
ATOM 1617 C CA . SER A 1 198 ? 34.685 34.892 9.065 1.00 32.41 198 SER A CA 1
ATOM 1618 C C . SER A 1 198 ? 35.775 35.147 8.018 1.00 32.41 198 SER A C 1
ATOM 1620 O O . SER A 1 198 ? 36.103 34.316 7.176 1.00 32.41 198 SER A O 1
ATOM 1622 N N . LYS A 1 199 ? 36.304 36.372 8.069 1.00 34.31 199 LYS A N 1
ATOM 1623 C CA . LYS A 1 199 ? 37.553 36.815 7.444 1.00 34.31 199 LYS A CA 1
ATOM 1624 C C . LYS A 1 199 ? 38.715 36.023 8.051 1.00 34.31 199 LYS A C 1
ATOM 1626 O O . LYS A 1 199 ? 38.752 36.017 9.270 1.00 34.31 199 LYS A O 1
ATOM 1631 N N . VAL A 1 200 ? 39.673 35.518 7.264 1.00 27.20 200 VAL A N 1
ATOM 1632 C CA . VAL A 1 200 ? 41.131 35.562 7.549 1.00 27.20 200 VAL A CA 1
ATOM 1633 C C . VAL A 1 200 ? 41.914 35.373 6.235 1.00 27.20 200 VAL A C 1
ATOM 1635 O O . VAL A 1 200 ? 41.482 34.689 5.311 1.00 27.20 200 VAL A O 1
ATOM 1638 N N . SER A 1 201 ? 43.029 36.091 6.175 1.00 27.31 201 SER A N 1
ATOM 1639 C CA . SER A 1 201 ? 43.952 36.401 5.087 1.00 27.31 201 SER A CA 1
ATOM 1640 C C . SER A 1 201 ? 44.813 35.239 4.567 1.00 27.31 201 SER A C 1
ATOM 1642 O O . SER A 1 201 ? 45.078 34.268 5.268 1.00 27.31 201 SER A O 1
ATOM 1644 N N . ARG A 1 202 ? 45.316 35.413 3.336 1.00 32.72 202 ARG A N 1
ATOM 1645 C CA . ARG A 1 202 ? 46.418 34.645 2.725 1.00 32.72 202 ARG A CA 1
ATOM 1646 C C . ARG A 1 202 ? 47.732 34.818 3.503 1.00 32.72 202 ARG A C 1
ATOM 1648 O O . ARG A 1 202 ? 47.969 35.915 4.009 1.00 32.72 202 ARG A O 1
ATOM 1655 N N . PRO A 1 203 ? 48.639 33.835 3.398 1.00 28.59 203 PRO A N 1
ATOM 1656 C CA . PRO A 1 203 ? 50.027 34.161 3.078 1.00 28.59 203 PRO A CA 1
ATOM 1657 C C . PRO A 1 203 ? 50.553 33.421 1.840 1.00 28.59 203 PRO A C 1
ATOM 1659 O O . PRO A 1 203 ? 49.926 32.507 1.304 1.00 28.59 203 PRO A O 1
ATOM 1662 N N . ARG A 1 204 ? 51.687 33.935 1.378 1.00 28.09 204 ARG A N 1
ATOM 1663 C CA . ARG A 1 204 ? 52.510 33.589 0.219 1.00 28.09 204 ARG A CA 1
ATOM 1664 C C . ARG A 1 204 ? 53.846 33.017 0.742 1.00 28.09 204 ARG A C 1
ATOM 1666 O O . ARG A 1 204 ? 54.092 33.161 1.938 1.00 28.09 204 ARG A O 1
ATOM 1673 N N . ASP A 1 205 ? 54.666 32.499 -0.179 1.00 25.88 205 ASP A N 1
ATOM 1674 C CA . ASP A 1 205 ? 56.110 32.189 -0.035 1.00 25.88 205 ASP A CA 1
ATOM 1675 C C . ASP A 1 205 ? 56.389 30.818 0.643 1.00 25.88 205 ASP A C 1
ATOM 1677 O O . ASP A 1 205 ? 55.631 30.399 1.510 1.00 25.88 205 ASP A O 1
ATOM 1681 N N . ASP A 1 206 ? 57.384 29.989 0.306 1.00 25.89 206 ASP A N 1
ATOM 1682 C CA . ASP A 1 206 ? 58.503 30.028 -0.640 1.00 25.89 206 ASP A CA 1
ATOM 1683 C C . ASP A 1 206 ? 59.059 28.589 -0.830 1.00 25.89 206 ASP A C 1
ATOM 1685 O O . ASP A 1 206 ? 58.741 27.662 -0.086 1.00 25.89 206 ASP A O 1
ATOM 1689 N N . GLU A 1 207 ? 59.870 28.458 -1.873 1.00 27.22 207 GLU A N 1
ATOM 1690 C CA . GLU A 1 207 ? 60.895 27.473 -2.261 1.00 27.22 207 GLU A CA 1
ATOM 1691 C C . GLU A 1 207 ? 61.504 26.395 -1.302 1.00 27.22 207 GLU A C 1
ATOM 1693 O O . GLU A 1 207 ? 61.830 26.644 -0.148 1.00 27.22 207 GLU A O 1
ATOM 1698 N N . VAL A 1 208 ? 61.860 25.259 -1.949 1.00 26.06 208 VAL A N 1
ATOM 1699 C CA . VAL A 1 208 ? 63.138 24.484 -1.886 1.00 26.06 208 VAL A CA 1
ATOM 1700 C C . VAL A 1 208 ? 63.305 23.225 -0.989 1.00 26.06 208 VAL A C 1
ATOM 1702 O O . VAL A 1 208 ? 63.097 23.221 0.217 1.00 26.06 208 VAL A O 1
ATOM 1705 N N . ASN A 1 209 ? 63.859 22.208 -1.677 1.00 24.53 209 ASN A N 1
ATOM 1706 C CA . ASN A 1 209 ? 64.738 21.083 -1.296 1.00 24.53 209 ASN A CA 1
ATOM 1707 C C . ASN A 1 209 ? 64.208 19.671 -0.956 1.00 24.53 209 ASN A C 1
ATOM 1709 O O . ASN A 1 209 ? 63.614 19.419 0.083 1.00 24.53 209 ASN A O 1
ATOM 1713 N N . SER A 1 210 ? 64.530 18.759 -1.891 1.00 27.31 210 SER A N 1
ATOM 1714 C CA . SER A 1 210 ? 65.320 17.514 -1.757 1.00 27.31 210 SER A CA 1
ATOM 1715 C C . SER A 1 210 ? 65.312 16.738 -0.435 1.00 27.31 210 SER A C 1
ATOM 1717 O O . SER A 1 210 ? 65.735 17.268 0.585 1.00 27.31 210 SER A O 1
ATOM 1719 N N . GLU A 1 211 ? 65.050 15.428 -0.509 1.00 27.64 211 GLU A N 1
ATOM 1720 C CA . GLU A 1 211 ? 66.090 14.388 -0.376 1.00 27.64 211 GLU A CA 1
ATOM 1721 C C . GLU A 1 211 ? 65.532 12.971 -0.609 1.00 27.64 211 GLU A C 1
ATOM 1723 O O . GLU A 1 211 ? 64.330 12.714 -0.546 1.00 27.64 211 GLU A O 1
ATOM 1728 N N . ASP A 1 212 ? 66.466 12.095 -0.968 1.00 26.30 212 ASP A N 1
ATOM 1729 C CA . ASP A 1 212 ? 66.365 10.771 -1.577 1.00 26.30 212 ASP A CA 1
ATOM 1730 C C . ASP A 1 212 ? 65.886 9.636 -0.658 1.00 26.30 212 ASP A C 1
ATOM 1732 O O . ASP A 1 212 ? 66.141 9.664 0.541 1.00 26.30 212 ASP A O 1
ATOM 1736 N N . HIS A 1 213 ? 65.355 8.552 -1.255 1.00 29.22 213 HIS A N 1
ATOM 1737 C CA . HIS A 1 213 ? 65.499 7.169 -0.751 1.00 29.22 213 HIS A CA 1
ATOM 1738 C C . HIS A 1 213 ? 65.651 6.140 -1.903 1.00 29.22 213 HIS A C 1
ATOM 1740 O O . HIS A 1 213 ? 64.708 5.604 -2.475 1.00 29.22 213 HIS A O 1
ATOM 1746 N N . VAL A 1 214 ? 66.927 5.974 -2.239 1.00 27.45 214 VAL A N 1
ATOM 1747 C CA . VAL A 1 214 ? 67.784 4.892 -2.772 1.00 27.45 214 VAL A CA 1
ATOM 1748 C C . VAL A 1 214 ? 67.306 3.403 -2.718 1.00 27.45 214 VAL A C 1
ATOM 1750 O O . VAL A 1 214 ? 67.067 2.874 -1.639 1.00 27.45 214 VAL A O 1
ATOM 1753 N N . ILE A 1 215 ? 67.380 2.737 -3.904 1.00 27.14 215 ILE A N 1
ATOM 1754 C CA . ILE A 1 215 ? 67.859 1.348 -4.248 1.00 27.14 215 ILE A CA 1
ATOM 1755 C C . ILE A 1 215 ? 66.930 0.132 -3.936 1.00 27.14 215 ILE A C 1
ATOM 1757 O O . ILE A 1 215 ? 66.332 0.086 -2.875 1.00 27.14 215 ILE A O 1
ATOM 1761 N N . GLN A 1 216 ? 66.724 -0.920 -4.762 1.00 26.75 216 GLN A N 1
ATOM 1762 C CA . GLN A 1 216 ? 67.436 -1.591 -5.885 1.00 26.75 216 GLN A CA 1
ATOM 1763 C C . GLN A 1 216 ? 66.434 -2.434 -6.718 1.00 26.75 216 GLN A C 1
ATOM 1765 O O . GLN A 1 216 ? 65.409 -2.803 -6.161 1.00 26.75 216 GLN A O 1
ATOM 1770 N N . VAL A 1 217 ? 66.751 -2.797 -7.976 1.00 27.84 217 VAL A N 1
ATOM 1771 C CA . VAL A 1 217 ? 66.872 -4.189 -8.512 1.00 27.84 217 VAL A CA 1
ATOM 1772 C C . VAL A 1 217 ? 67.245 -4.126 -10.015 1.00 27.84 217 VAL A C 1
ATOM 1774 O O . VAL A 1 217 ? 66.489 -3.594 -10.821 1.00 27.84 217 VAL A O 1
ATOM 1777 N N . ASP A 1 218 ? 68.448 -4.635 -10.317 1.00 28.48 218 ASP A N 1
ATOM 1778 C CA . ASP A 1 218 ? 68.962 -5.367 -11.500 1.00 28.48 218 ASP A CA 1
ATOM 1779 C C . ASP A 1 218 ? 68.532 -4.973 -12.931 1.00 28.48 218 ASP A C 1
ATOM 1781 O O . ASP A 1 218 ? 67.365 -5.026 -13.294 1.00 28.48 218 ASP A O 1
ATOM 1785 N N . SER A 1 219 ? 69.409 -4.444 -13.795 1.00 32.75 219 SER A N 1
ATOM 1786 C CA . SER A 1 219 ? 70.637 -4.993 -14.422 1.00 32.75 219 SER A CA 1
ATOM 1787 C C . SER A 1 219 ? 70.393 -5.798 -15.715 1.00 32.75 219 SER A C 1
ATOM 1789 O O . SER A 1 219 ? 70.446 -7.015 -15.738 1.00 32.75 219 SER A O 1
ATOM 1791 N N . GLU A 1 220 ? 70.211 -5.080 -16.833 1.00 31.30 220 GLU A N 1
ATOM 1792 C CA . GLU A 1 220 ? 70.656 -5.504 -18.173 1.00 31.30 220 GLU A CA 1
ATOM 1793 C C . GLU A 1 220 ? 70.754 -4.270 -19.095 1.00 31.30 220 GLU A C 1
ATOM 1795 O O . GLU A 1 220 ? 69.778 -3.563 -19.344 1.00 31.30 220 GLU A O 1
ATOM 1800 N N . SER A 1 221 ? 71.970 -3.954 -19.547 1.00 31.56 221 SER A N 1
ATOM 1801 C CA . SER A 1 221 ? 72.290 -2.784 -20.375 1.00 31.56 221 SER A CA 1
ATOM 1802 C C . SER A 1 221 ? 72.396 -3.196 -21.849 1.00 31.56 221 SER A C 1
ATOM 1804 O O . SER A 1 221 ? 73.215 -4.065 -22.154 1.00 31.56 221 SER A O 1
ATOM 1806 N N . PRO A 1 222 ? 71.643 -2.594 -22.789 1.00 36.62 222 PRO A N 1
ATOM 1807 C CA . PRO A 1 222 ? 71.930 -2.726 -24.208 1.00 36.62 222 PRO A CA 1
ATOM 1808 C C . PRO A 1 222 ? 73.040 -1.750 -24.629 1.00 36.62 222 PRO A C 1
ATOM 1810 O O . PRO A 1 222 ? 72.985 -0.550 -24.359 1.00 36.62 222 PRO A O 1
ATOM 1813 N N . GLU A 1 223 ? 74.035 -2.293 -25.330 1.00 35.91 223 GLU A N 1
ATOM 1814 C CA . GLU A 1 223 ? 75.194 -1.598 -25.895 1.00 35.91 223 GLU A CA 1
ATOM 1815 C C . GLU A 1 223 ? 74.855 -0.300 -26.668 1.00 35.91 223 GLU A C 1
ATOM 1817 O O . GLU A 1 223 ? 73.828 -0.207 -27.355 1.00 35.91 223 GLU A O 1
ATOM 1822 N N . PRO A 1 224 ? 75.754 0.705 -26.652 1.00 32.88 224 PRO A N 1
ATOM 1823 C CA . PRO A 1 224 ? 75.557 1.952 -27.375 1.00 32.88 224 PRO A CA 1
ATOM 1824 C C . PRO A 1 224 ? 75.674 1.732 -28.890 1.00 32.88 224 PRO A C 1
ATOM 1826 O O . PRO A 1 224 ? 76.745 1.434 -29.424 1.00 32.88 224 PRO A O 1
ATOM 1829 N N . ARG A 1 225 ? 74.574 1.950 -29.621 1.00 36.78 225 ARG A N 1
ATOM 1830 C CA . ARG A 1 225 ? 74.581 1.969 -31.092 1.00 36.78 225 ARG A CA 1
ATOM 1831 C C . ARG A 1 225 ? 75.518 3.074 -31.592 1.00 36.78 225 ARG A C 1
ATOM 1833 O O . ARG A 1 225 ? 75.238 4.263 -31.437 1.00 36.78 225 ARG A O 1
ATOM 1840 N N . LYS A 1 226 ? 76.622 2.671 -32.228 1.00 38.97 226 LYS A N 1
ATOM 1841 C CA . LYS A 1 226 ? 77.529 3.559 -32.970 1.00 38.97 226 LYS A CA 1
ATOM 1842 C C . LYS A 1 226 ? 76.745 4.356 -34.019 1.00 38.97 226 LYS A C 1
ATOM 1844 O O . LYS A 1 226 ? 76.028 3.788 -34.840 1.00 38.97 226 LYS A O 1
ATOM 1849 N N . ARG A 1 227 ? 76.915 5.681 -34.006 1.00 32.91 227 ARG A N 1
ATOM 1850 C CA . ARG A 1 227 ? 76.429 6.599 -35.049 1.00 32.91 227 ARG A CA 1
ATOM 1851 C C . ARG A 1 227 ? 76.998 6.168 -36.407 1.00 32.91 227 ARG A C 1
ATOM 1853 O O . ARG A 1 227 ? 78.209 6.013 -36.536 1.00 32.91 227 ARG A O 1
ATOM 1860 N N . SER A 1 228 ? 76.134 5.996 -37.407 1.00 50.56 228 SER A N 1
ATOM 1861 C CA . SER A 1 228 ? 76.532 5.676 -38.781 1.00 50.56 228 SER A CA 1
ATOM 1862 C C . SER A 1 228 ? 77.410 6.784 -39.372 1.00 50.56 228 SER A C 1
ATOM 1864 O O . SER A 1 228 ? 77.085 7.967 -39.230 1.00 50.56 228 SER A O 1
ATOM 1866 N N . GLU A 1 229 ? 78.502 6.402 -40.041 1.00 46.62 229 GLU A N 1
ATOM 1867 C CA . GLU A 1 229 ? 79.409 7.329 -40.724 1.00 46.62 229 GLU A CA 1
ATOM 1868 C C . GLU A 1 229 ? 78.645 8.248 -41.692 1.00 46.62 229 GLU A C 1
ATOM 1870 O O . GLU A 1 229 ? 77.768 7.827 -42.447 1.00 46.62 229 GLU A O 1
ATOM 1875 N N . GLY A 1 230 ? 78.970 9.541 -41.644 1.00 43.78 230 GLY A N 1
ATOM 1876 C CA . GLY A 1 230 ? 78.282 10.570 -42.412 1.00 43.78 230 GLY A CA 1
ATOM 1877 C C . GLY A 1 230 ? 78.417 10.383 -43.925 1.00 43.78 230 GLY A C 1
ATOM 1878 O O . GLY A 1 230 ? 79.492 10.098 -44.451 1.00 43.78 230 GLY A O 1
ATOM 1879 N N . ILE A 1 231 ? 77.315 10.670 -44.623 1.00 52.97 231 ILE A N 1
ATOM 1880 C CA . ILE A 1 231 ? 77.078 10.612 -46.080 1.00 52.97 231 ILE A CA 1
ATOM 1881 C C . ILE A 1 231 ? 78.224 11.197 -46.943 1.00 52.97 231 ILE A C 1
ATOM 1883 O O . ILE A 1 231 ? 78.374 10.824 -48.106 1.00 52.97 231 ILE A O 1
ATOM 1887 N N . LYS A 1 232 ? 79.074 12.078 -46.394 1.00 48.78 232 LYS A N 1
ATOM 1888 C CA . LYS A 1 232 ? 80.251 12.632 -47.087 1.00 48.78 232 LYS A CA 1
ATOM 1889 C C . LYS A 1 232 ? 81.348 11.595 -47.368 1.00 48.78 232 LYS A C 1
ATOM 1891 O O . LYS A 1 232 ? 81.897 11.620 -48.463 1.00 48.78 232 LYS A O 1
ATOM 1896 N N . LYS A 1 233 ? 81.613 10.660 -46.449 1.00 53.09 233 LYS A N 1
ATOM 1897 C CA . LYS A 1 233 ? 82.681 9.650 -46.595 1.00 53.09 233 LYS A CA 1
ATOM 1898 C C . LYS A 1 233 ? 82.278 8.528 -47.567 1.00 53.09 233 LYS A C 1
ATOM 1900 O O . LYS A 1 233 ? 83.083 8.065 -48.366 1.00 53.09 233 LYS A O 1
ATOM 1905 N N . ALA A 1 234 ? 80.987 8.183 -47.592 1.00 54.53 234 ALA A N 1
ATOM 1906 C CA . ALA A 1 234 ? 80.414 7.252 -48.566 1.00 54.53 234 ALA A CA 1
ATOM 1907 C C . ALA A 1 234 ? 80.387 7.828 -50.000 1.00 54.53 234 ALA A C 1
ATOM 1909 O O . ALA A 1 234 ? 80.665 7.111 -50.960 1.00 54.53 234 ALA A O 1
ATOM 1910 N N . LYS A 1 235 ? 80.117 9.136 -50.158 1.00 53.88 235 LYS A N 1
ATOM 1911 C CA . LYS A 1 235 ? 80.161 9.820 -51.467 1.00 53.88 235 LYS A CA 1
ATOM 1912 C C . LYS A 1 235 ? 81.573 9.947 -52.049 1.00 53.88 235 LYS A C 1
ATOM 1914 O O . LYS A 1 235 ? 81.714 9.996 -53.268 1.00 53.88 235 LYS A O 1
ATOM 1919 N N . GLU A 1 236 ? 82.598 10.005 -51.204 1.00 52.97 236 GLU A N 1
ATOM 1920 C CA . GLU A 1 236 ? 83.999 10.063 -51.632 1.00 52.97 236 GLU A CA 1
ATOM 1921 C C . GLU A 1 236 ? 84.497 8.704 -52.151 1.00 52.97 236 GLU A C 1
ATOM 1923 O O . GLU A 1 236 ? 85.151 8.648 -53.192 1.00 52.97 236 GLU A O 1
ATOM 1928 N N . ASN A 1 237 ? 84.070 7.602 -51.526 1.00 55.53 237 ASN A N 1
ATOM 1929 C CA . ASN A 1 237 ? 84.358 6.246 -52.007 1.00 55.53 237 ASN A CA 1
ATOM 1930 C C . ASN A 1 237 ? 83.631 5.902 -53.321 1.00 55.53 237 ASN A C 1
ATOM 1932 O O . ASN A 1 237 ? 84.208 5.228 -54.171 1.00 55.53 237 ASN A O 1
ATOM 1936 N N . LEU A 1 238 ? 82.416 6.424 -53.545 1.00 54.50 238 LEU A N 1
ATOM 1937 C CA . LEU A 1 238 ? 81.683 6.231 -54.808 1.00 54.50 238 LEU A CA 1
ATOM 1938 C C . LEU A 1 238 ? 82.332 6.954 -56.006 1.00 54.50 238 LEU A C 1
ATOM 1940 O O . LEU A 1 238 ? 82.104 6.580 -57.150 1.00 54.50 238 LEU A O 1
ATOM 1944 N N . ARG A 1 239 ? 83.140 7.995 -55.755 1.00 56.41 239 ARG A N 1
ATOM 1945 C CA . ARG A 1 239 ? 83.865 8.750 -56.792 1.00 56.41 239 ARG A CA 1
ATOM 1946 C C . ARG A 1 239 ? 85.158 8.071 -57.257 1.00 56.41 239 ARG A C 1
ATOM 1948 O O . ARG A 1 239 ? 85.706 8.488 -58.272 1.00 56.41 239 ARG A O 1
ATOM 1955 N N . ARG A 1 240 ? 85.657 7.064 -56.528 1.00 56.12 240 ARG A N 1
ATOM 1956 C CA . ARG A 1 240 ? 86.975 6.438 -56.751 1.00 56.12 240 ARG A CA 1
ATOM 1957 C C . ARG A 1 240 ? 86.928 5.004 -57.299 1.00 56.12 240 ARG A C 1
ATOM 1959 O O . ARG A 1 240 ? 87.990 4.437 -57.532 1.00 56.12 240 ARG A O 1
ATOM 1966 N N . GLY A 1 241 ? 85.744 4.424 -57.516 1.00 49.75 241 GLY A N 1
ATOM 1967 C CA . GLY A 1 241 ? 85.567 3.064 -58.046 1.00 49.75 241 GLY A CA 1
ATOM 1968 C C . GLY A 1 241 ? 84.795 3.057 -59.368 1.00 49.75 241 GLY A C 1
ATOM 1969 O O . GLY A 1 241 ? 83.771 3.723 -59.480 1.00 49.75 241 GLY A O 1
ATOM 1970 N N . GLY A 1 242 ? 85.310 2.337 -60.369 1.00 49.38 242 GLY A N 1
ATOM 1971 C CA . GLY A 1 242 ? 84.807 2.298 -61.747 1.00 49.38 242 GLY A CA 1
ATOM 1972 C C . GLY A 1 242 ? 83.332 1.897 -61.897 1.00 49.38 242 GLY A C 1
ATOM 1973 O O . GLY A 1 242 ? 82.772 1.169 -61.078 1.00 49.38 242 GLY A O 1
ATOM 1974 N N . GLY A 1 243 ? 82.709 2.395 -62.971 1.00 53.06 243 GLY A N 1
ATOM 1975 C CA . GLY A 1 243 ? 81.258 2.415 -63.193 1.00 53.06 243 GLY A CA 1
ATOM 1976 C C . GLY A 1 243 ? 80.522 1.068 -63.230 1.00 53.06 243 GLY A C 1
ATOM 1977 O O . GLY A 1 243 ? 79.303 1.069 -63.087 1.00 53.06 243 GLY A O 1
ATOM 1978 N N . GLU A 1 244 ? 81.210 -0.069 -63.350 1.00 55.16 244 GLU A N 1
ATOM 1979 C CA . GLU A 1 244 ? 80.567 -1.395 -63.343 1.00 55.16 244 GLU A CA 1
ATOM 1980 C C . GLU A 1 244 ? 80.108 -1.837 -61.946 1.00 55.16 244 GLU A C 1
ATOM 1982 O O . GLU A 1 244 ? 78.957 -2.238 -61.774 1.00 55.16 244 GLU A O 1
ATOM 1987 N N . ALA A 1 245 ? 80.944 -1.674 -60.916 1.00 56.94 245 ALA A N 1
ATOM 1988 C CA . ALA A 1 245 ? 80.619 -2.129 -59.559 1.00 56.94 245 ALA A CA 1
ATOM 1989 C C . ALA A 1 245 ? 79.443 -1.350 -58.930 1.00 56.94 245 ALA A C 1
ATOM 1991 O O . ALA A 1 245 ? 78.692 -1.877 -58.110 1.00 56.94 245 ALA A O 1
ATOM 1992 N N . CYS A 1 246 ? 79.259 -0.089 -59.334 1.00 55.62 246 CYS A N 1
ATOM 1993 C CA . CYS A 1 246 ? 78.166 0.763 -58.863 1.00 55.62 246 CYS A CA 1
ATOM 1994 C C . CYS A 1 246 ? 76.812 0.347 -59.467 1.00 55.62 246 CYS A C 1
ATOM 1996 O O . CYS A 1 246 ? 75.802 0.330 -58.762 1.00 55.62 246 CYS A O 1
ATOM 1998 N N . MET A 1 247 ? 76.794 -0.042 -60.747 1.00 58.75 247 MET A N 1
ATOM 1999 C CA . MET A 1 247 ? 75.585 -0.517 -61.428 1.00 58.75 247 MET A CA 1
ATOM 2000 C C . MET A 1 247 ? 75.166 -1.910 -60.945 1.00 58.75 247 MET A C 1
ATOM 2002 O O . MET A 1 247 ? 73.973 -2.149 -60.759 1.00 58.75 247 MET A O 1
ATOM 2006 N N . GLU A 1 248 ? 76.123 -2.799 -60.659 1.00 63.78 248 GLU A N 1
ATOM 2007 C CA . GLU A 1 248 ? 75.830 -4.125 -60.100 1.00 63.78 248 GLU A CA 1
ATOM 2008 C C . GLU A 1 248 ? 75.249 -4.035 -58.675 1.00 63.78 248 GLU A C 1
ATOM 2010 O O . GLU A 1 248 ? 74.248 -4.685 -58.362 1.00 63.78 248 GLU A O 1
ATOM 2015 N N . ALA A 1 249 ? 75.808 -3.170 -57.821 1.00 65.25 249 ALA A N 1
ATOM 2016 C CA . ALA A 1 249 ? 75.285 -2.932 -56.474 1.00 65.25 249 ALA A CA 1
ATOM 2017 C C . ALA A 1 249 ? 73.868 -2.320 -56.488 1.00 65.25 249 ALA A C 1
ATOM 2019 O O . ALA A 1 249 ? 73.022 -2.681 -55.668 1.00 65.25 249 ALA A O 1
ATOM 2020 N N . LEU A 1 250 ? 73.579 -1.426 -57.442 1.00 62.66 250 LEU A N 1
ATOM 2021 C CA . LEU A 1 250 ? 72.237 -0.872 -57.662 1.00 62.66 250 LEU A CA 1
ATOM 2022 C C . LEU A 1 250 ? 71.247 -1.925 -58.180 1.00 62.66 250 LEU A C 1
ATOM 2024 O O . LEU A 1 250 ? 70.089 -1.922 -57.759 1.00 62.66 250 LEU A O 1
ATOM 2028 N N . GLY A 1 251 ? 71.701 -2.834 -59.048 1.00 71.94 251 GLY A N 1
ATOM 2029 C CA . GLY A 1 251 ? 70.920 -3.976 -59.525 1.00 71.94 251 GLY A CA 1
ATOM 2030 C C . GLY A 1 251 ? 70.493 -4.898 -58.381 1.00 71.94 251 GLY A C 1
ATOM 2031 O O . GLY A 1 251 ? 69.296 -5.130 -58.206 1.00 71.94 251 GLY A O 1
ATOM 2032 N N . LYS A 1 252 ? 71.447 -5.319 -57.537 1.00 74.69 252 LYS A N 1
ATOM 2033 C CA . LYS A 1 252 ? 71.175 -6.150 -56.349 1.00 74.69 252 LYS A CA 1
ATOM 2034 C C . LYS A 1 252 ? 70.210 -5.476 -55.372 1.00 74.69 252 LYS A C 1
ATOM 2036 O O . LYS A 1 252 ? 69.228 -6.092 -54.970 1.00 74.69 252 LYS A O 1
ATOM 2041 N N . MET A 1 253 ? 70.396 -4.187 -55.071 1.00 70.81 253 MET A N 1
ATOM 2042 C CA . MET A 1 253 ? 69.464 -3.453 -54.200 1.00 70.81 253 MET A CA 1
ATOM 2043 C C . MET A 1 253 ? 68.043 -3.350 -54.777 1.00 70.81 253 MET A C 1
ATOM 2045 O O . MET A 1 253 ? 67.068 -3.368 -54.024 1.00 70.81 253 MET A O 1
ATOM 2049 N N . MET A 1 254 ? 67.888 -3.222 -56.100 1.00 73.50 254 MET A N 1
ATOM 2050 C CA . MET A 1 254 ? 66.562 -3.191 -56.726 1.00 73.50 254 MET A CA 1
ATOM 2051 C C . MET A 1 254 ? 65.876 -4.560 -56.711 1.00 73.50 254 MET A C 1
ATOM 2053 O O . MET A 1 254 ? 64.659 -4.612 -56.526 1.00 73.50 254 MET A O 1
ATOM 2057 N N . GLU A 1 255 ? 66.620 -5.654 -56.876 1.00 77.25 255 GLU A N 1
ATOM 2058 C CA . GLU A 1 255 ? 66.078 -7.011 -56.741 1.00 77.25 255 GLU A CA 1
ATOM 2059 C C . GLU A 1 255 ? 65.684 -7.334 -55.298 1.00 77.25 255 GLU A C 1
ATOM 2061 O O . GLU A 1 255 ? 64.568 -7.798 -55.064 1.00 77.25 255 GLU A O 1
ATOM 2066 N N . GLU A 1 256 ? 66.527 -6.996 -54.320 1.00 77.75 256 GLU A N 1
ATOM 2067 C CA . GLU A 1 256 ? 66.212 -7.150 -52.894 1.00 77.75 256 GLU A CA 1
ATOM 2068 C C . GLU A 1 256 ? 64.975 -6.336 -52.497 1.00 77.75 256 GLU A C 1
ATOM 2070 O O . GLU A 1 256 ? 64.095 -6.831 -51.788 1.00 77.75 256 GLU A O 1
ATOM 2075 N N . LYS A 1 257 ? 64.846 -5.105 -53.010 1.00 76.38 257 LYS A N 1
ATOM 2076 C CA . LYS A 1 257 ? 63.661 -4.272 -52.781 1.00 76.38 257 LYS A CA 1
ATOM 2077 C C . LYS A 1 257 ? 62.403 -4.876 -53.407 1.00 76.38 257 LYS A C 1
ATOM 2079 O O . LYS A 1 257 ? 61.367 -4.907 -52.750 1.00 76.38 257 LYS A O 1
ATOM 2084 N N . LYS A 1 258 ? 62.482 -5.391 -54.639 1.00 83.38 258 LYS A N 1
ATOM 2085 C CA . LYS A 1 258 ? 61.357 -6.088 -55.287 1.00 83.38 258 LYS A CA 1
ATOM 2086 C C . LYS A 1 258 ? 60.939 -7.334 -54.506 1.00 83.38 258 LYS A C 1
ATOM 2088 O O . LYS A 1 258 ? 59.745 -7.557 -54.325 1.00 83.38 258 LYS A O 1
ATOM 2093 N N . ALA A 1 259 ? 61.898 -8.115 -54.010 1.00 81.31 259 ALA A N 1
ATOM 2094 C CA . ALA A 1 259 ? 61.620 -9.286 -53.183 1.00 81.31 259 ALA A CA 1
ATOM 2095 C C . ALA A 1 259 ? 60.941 -8.898 -51.858 1.00 81.31 259 ALA A C 1
ATOM 2097 O O . ALA A 1 259 ? 59.961 -9.528 -51.460 1.00 81.31 259 ALA A O 1
ATOM 2098 N N . LEU A 1 260 ? 61.406 -7.825 -51.211 1.00 79.25 260 LEU A N 1
ATOM 2099 C CA . LEU A 1 260 ? 60.814 -7.305 -49.979 1.00 79.25 260 LEU A CA 1
ATOM 2100 C C . LEU A 1 260 ? 59.393 -6.764 -50.199 1.00 79.25 260 LEU A C 1
ATOM 2102 O O . LEU A 1 260 ? 58.506 -7.014 -49.385 1.00 79.25 260 LEU A O 1
ATOM 2106 N N . ASP A 1 261 ? 59.163 -6.029 -51.286 1.00 78.00 261 ASP A N 1
ATOM 2107 C CA . ASP A 1 261 ? 57.845 -5.478 -51.613 1.00 78.00 261 ASP A CA 1
ATOM 2108 C C . ASP A 1 261 ? 56.846 -6.604 -51.943 1.00 78.00 261 ASP A C 1
ATOM 2110 O O . ASP A 1 261 ? 55.708 -6.574 -51.476 1.00 78.00 261 ASP A O 1
ATOM 2114 N N . MET A 1 262 ? 57.293 -7.664 -52.624 1.00 83.31 262 MET A N 1
ATOM 2115 C CA . MET A 1 262 ? 56.486 -8.865 -52.868 1.00 83.31 262 MET A CA 1
ATOM 2116 C C . MET A 1 262 ? 56.155 -9.623 -51.570 1.00 83.31 262 MET A C 1
ATOM 2118 O O . MET A 1 262 ? 55.024 -10.070 -51.387 1.00 83.31 262 MET A O 1
ATOM 2122 N N . GLN A 1 263 ? 57.104 -9.728 -50.632 1.00 79.62 263 GLN A N 1
ATOM 2123 C CA . GLN A 1 263 ? 56.844 -10.311 -49.309 1.00 79.62 263 GLN A CA 1
ATOM 2124 C C . GLN A 1 263 ? 55.850 -9.475 -48.491 1.00 79.62 263 GLN A C 1
ATOM 2126 O O . GLN A 1 263 ? 55.000 -10.036 -47.800 1.00 79.62 263 GLN A O 1
ATOM 2131 N N . LYS A 1 264 ? 55.922 -8.142 -48.578 1.00 81.00 264 LYS A N 1
ATOM 2132 C CA . LYS A 1 264 ? 54.981 -7.245 -47.894 1.00 81.00 264 LYS A CA 1
ATOM 2133 C C . LYS A 1 264 ? 53.566 -7.359 -48.446 1.00 81.00 264 LYS A C 1
ATOM 2135 O O . LYS A 1 264 ? 52.633 -7.392 -47.649 1.00 81.00 264 LYS A O 1
ATOM 2140 N N . GLU A 1 265 ? 53.400 -7.438 -49.766 1.00 82.12 265 GLU A N 1
ATOM 2141 C CA . GLU A 1 265 ? 52.075 -7.631 -50.367 1.00 82.12 265 GLU A CA 1
ATOM 2142 C C . GLU A 1 265 ? 51.493 -9.000 -50.002 1.00 82.12 265 GLU A C 1
ATOM 2144 O O . GLU A 1 265 ? 50.351 -9.064 -49.553 1.00 82.12 265 GLU A O 1
ATOM 2149 N N . LYS A 1 266 ? 52.300 -10.070 -50.022 1.00 86.44 266 LYS A N 1
ATOM 2150 C CA . LYS A 1 266 ? 51.851 -11.393 -49.561 1.00 86.44 266 LYS A CA 1
ATOM 2151 C C . LYS A 1 266 ? 51.409 -11.384 -48.090 1.00 86.44 266 LYS A C 1
ATOM 2153 O O . LYS A 1 266 ? 50.335 -11.877 -47.763 1.00 86.44 266 LYS A O 1
ATOM 2158 N N . ALA A 1 267 ? 52.187 -10.758 -47.204 1.00 83.69 267 ALA A N 1
ATOM 2159 C CA . ALA A 1 267 ? 51.833 -10.638 -45.786 1.00 83.69 267 ALA A CA 1
ATOM 2160 C C . ALA A 1 267 ? 50.582 -9.769 -45.551 1.00 83.69 267 ALA A C 1
ATOM 2162 O O . ALA A 1 267 ? 49.839 -9.975 -44.590 1.00 83.69 267 ALA A O 1
ATOM 2163 N N . LYS A 1 268 ? 50.343 -8.771 -46.406 1.00 82.44 268 LYS A N 1
ATOM 2164 C CA . LYS A 1 268 ? 49.148 -7.923 -46.359 1.00 82.44 268 LYS A CA 1
ATOM 2165 C C . LYS A 1 268 ? 47.904 -8.694 -46.798 1.00 82.44 268 LYS A C 1
ATOM 2167 O O . LYS A 1 268 ? 46.864 -8.558 -46.159 1.00 82.44 268 LYS A O 1
ATOM 2172 N N . GLU A 1 269 ? 48.027 -9.526 -47.826 1.00 84.38 269 GLU A N 1
ATOM 2173 C CA . GLU A 1 269 ? 46.950 -10.386 -48.316 1.00 84.38 269 GLU A CA 1
ATOM 2174 C C . GLU A 1 269 ? 46.594 -11.484 -47.301 1.00 84.38 269 GLU A C 1
ATOM 2176 O O . GLU A 1 269 ? 45.421 -11.677 -46.989 1.00 84.38 269 GLU A O 1
ATOM 2181 N N . GLU A 1 270 ? 47.592 -12.104 -46.662 1.00 87.94 270 GLU A N 1
ATOM 2182 C CA . GLU A 1 270 ? 47.380 -13.056 -45.560 1.00 87.94 270 GLU A CA 1
ATOM 2183 C C . GLU A 1 270 ? 46.648 -12.412 -44.366 1.00 87.94 270 GLU A C 1
ATOM 2185 O O . GLU A 1 270 ? 45.703 -12.988 -43.824 1.00 87.94 270 GLU A O 1
ATOM 2190 N N . ARG A 1 271 ? 47.012 -11.179 -43.982 1.00 81.56 271 ARG A N 1
ATOM 2191 C CA . ARG A 1 271 ? 46.314 -10.425 -42.919 1.00 81.56 271 ARG A CA 1
ATOM 2192 C C . ARG A 1 271 ? 44.878 -10.064 -43.294 1.00 81.56 271 ARG A C 1
ATOM 2194 O O . ARG A 1 271 ? 43.996 -10.091 -42.432 1.00 81.56 271 ARG A O 1
ATOM 2201 N N . PHE A 1 272 ? 44.641 -9.724 -44.558 1.00 86.38 272 PHE A N 1
ATOM 2202 C CA . PHE A 1 272 ? 43.305 -9.416 -45.059 1.00 86.38 272 PHE A CA 1
ATOM 2203 C C . PHE A 1 272 ? 42.407 -10.658 -45.014 1.00 86.38 272 PHE A C 1
ATOM 2205 O O . PHE A 1 272 ? 41.302 -10.597 -44.476 1.00 86.38 272 PHE A O 1
ATOM 2212 N N . MET A 1 273 ? 42.915 -11.803 -45.475 1.00 85.81 273 MET A N 1
ATOM 2213 C CA . MET A 1 273 ? 42.189 -13.074 -45.427 1.00 85.81 273 MET A CA 1
ATOM 2214 C C . MET A 1 273 ? 41.880 -13.519 -43.994 1.00 85.81 273 MET A C 1
ATOM 2216 O O . MET A 1 273 ? 40.749 -13.912 -43.714 1.00 85.81 273 MET A O 1
ATOM 2220 N N . ALA A 1 274 ? 42.830 -13.371 -43.066 1.00 86.88 274 ALA A N 1
ATOM 2221 C CA . ALA A 1 274 ? 42.605 -13.678 -41.653 1.00 86.88 274 ALA A CA 1
ATOM 2222 C C . ALA A 1 274 ? 41.514 -12.792 -41.022 1.00 86.88 274 ALA A C 1
ATOM 2224 O O . ALA A 1 274 ? 40.683 -13.276 -40.255 1.00 86.88 274 ALA A O 1
ATOM 2225 N N . THR A 1 275 ? 41.477 -11.500 -41.371 1.00 84.94 275 THR A N 1
ATOM 2226 C CA . THR A 1 275 ? 40.427 -10.576 -40.901 1.00 84.94 275 THR A CA 1
ATOM 2227 C C . THR A 1 275 ? 39.049 -11.004 -41.408 1.00 84.94 275 THR A C 1
ATOM 2229 O O . THR A 1 275 ? 38.096 -11.068 -40.633 1.00 84.94 275 THR A O 1
ATOM 2232 N N . LEU A 1 276 ? 38.959 -11.377 -42.688 1.00 88.38 276 LEU A N 1
ATOM 2233 C CA . LEU A 1 276 ? 37.711 -11.806 -43.316 1.00 88.38 276 LEU A CA 1
ATOM 2234 C C . LEU A 1 276 ? 37.161 -13.107 -42.706 1.00 88.38 276 LEU A C 1
ATOM 2236 O O . LEU A 1 276 ? 35.949 -13.269 -42.565 1.00 88.38 276 LEU A O 1
ATOM 2240 N N . GLU A 1 277 ? 38.030 -14.052 -42.341 1.00 89.31 277 GLU A N 1
ATOM 2241 C CA . GLU A 1 277 ? 37.617 -15.276 -41.643 1.00 89.31 277 GLU A CA 1
ATOM 2242 C C . GLU A 1 277 ? 37.081 -14.986 -40.237 1.00 89.31 277 GLU A C 1
ATOM 2244 O O . GLU A 1 277 ? 36.079 -15.574 -39.820 1.00 89.31 277 GLU A O 1
ATOM 2249 N N . LEU A 1 278 ? 37.697 -14.036 -39.534 1.00 83.00 278 LEU A N 1
ATOM 2250 C CA . LEU A 1 278 ? 37.284 -13.626 -38.195 1.00 83.00 278 LEU A CA 1
ATOM 2251 C C . LEU A 1 278 ? 35.915 -12.923 -38.225 1.00 83.00 278 LEU A C 1
ATOM 2253 O O . LEU A 1 278 ? 35.051 -13.239 -37.409 1.00 83.00 278 LEU A O 1
ATOM 2257 N N . GLU A 1 279 ? 35.671 -12.061 -39.215 1.00 85.56 279 GLU A N 1
ATOM 2258 C CA . GLU A 1 279 ? 34.362 -11.428 -39.446 1.00 85.56 279 GLU A CA 1
ATOM 2259 C C . GLU A 1 279 ? 33.262 -12.437 -39.811 1.00 85.56 279 GLU A C 1
ATOM 2261 O O . GLU A 1 279 ? 32.130 -12.342 -39.331 1.00 85.56 279 GLU A O 1
ATOM 2266 N N . LYS A 1 280 ? 33.578 -13.459 -40.615 1.00 89.00 280 LYS A N 1
ATOM 2267 C CA . LYS A 1 280 ? 32.620 -14.540 -40.908 1.00 89.00 280 LYS A CA 1
ATOM 2268 C C . LYS A 1 280 ? 32.257 -15.328 -39.649 1.00 89.00 280 LYS A C 1
ATOM 2270 O O . LYS A 1 280 ? 31.089 -15.664 -39.449 1.00 89.00 280 LYS A O 1
ATOM 2275 N N . ALA A 1 281 ? 33.235 -15.607 -38.787 1.00 87.56 281 ALA A N 1
ATOM 2276 C CA . ALA A 1 281 ? 33.007 -16.330 -37.540 1.00 87.56 281 ALA A CA 1
ATOM 2277 C C . ALA A 1 281 ? 32.155 -15.526 -36.541 1.00 87.56 281 ALA A C 1
ATOM 2279 O O . ALA A 1 281 ? 31.253 -16.090 -35.914 1.00 87.56 281 ALA A O 1
ATOM 2280 N N . THR A 1 282 ? 32.388 -14.215 -36.411 1.00 82.62 282 THR A N 1
ATOM 2281 C CA . THR A 1 282 ? 31.583 -13.349 -35.530 1.00 82.62 282 THR A CA 1
ATOM 2282 C C . THR A 1 282 ? 30.145 -13.223 -36.024 1.00 82.62 282 THR A C 1
ATOM 2284 O O . THR A 1 282 ? 29.216 -13.303 -35.219 1.00 82.62 282 THR A O 1
ATOM 2287 N N . PHE A 1 283 ? 29.939 -13.127 -37.339 1.00 85.44 283 PHE A N 1
ATOM 2288 C CA . PHE A 1 283 ? 28.605 -13.081 -37.934 1.00 85.44 283 PHE A CA 1
ATOM 2289 C C . PHE A 1 283 ? 27.793 -14.362 -37.680 1.00 85.44 283 PHE A C 1
ATOM 2291 O O . PHE A 1 283 ? 26.611 -14.303 -37.333 1.00 85.44 283 PHE A O 1
ATOM 2298 N N . GLU A 1 284 ? 28.424 -15.535 -37.785 1.00 86.31 284 GLU A N 1
ATOM 2299 C CA . GLU A 1 284 ? 27.771 -16.816 -37.489 1.00 86.31 284 GLU A CA 1
ATOM 2300 C C . GLU A 1 284 ? 27.442 -16.989 -35.996 1.00 86.31 284 GLU A C 1
ATOM 2302 O O . GLU A 1 284 ? 26.406 -17.565 -35.647 1.00 86.31 284 GLU A O 1
ATOM 2307 N N . LEU A 1 285 ? 28.274 -16.457 -35.095 1.00 82.81 285 LEU A N 1
ATOM 2308 C CA . LEU A 1 285 ? 27.961 -16.417 -33.664 1.00 82.81 285 LEU A CA 1
ATOM 2309 C C . LEU A 1 285 ? 26.776 -15.490 -33.365 1.00 82.81 285 LEU A C 1
ATOM 2311 O O . LEU A 1 285 ? 25.888 -15.869 -32.595 1.00 82.81 285 LEU A O 1
ATOM 2315 N N . GLU A 1 286 ? 26.713 -14.323 -34.006 1.00 83.88 286 GLU A N 1
ATOM 2316 C CA . GLU A 1 286 ? 25.616 -13.375 -33.797 1.00 83.88 286 GLU A CA 1
ATOM 2317 C C . GLU A 1 286 ? 24.279 -13.933 -34.306 1.00 83.88 286 GLU A C 1
ATOM 2319 O O . GLU A 1 286 ? 23.276 -13.858 -33.596 1.00 83.88 286 GLU A O 1
ATOM 2324 N N . LYS A 1 287 ? 24.262 -14.619 -35.460 1.00 87.81 287 LYS A N 1
ATOM 2325 C CA . LYS A 1 287 ? 23.071 -15.348 -35.940 1.00 87.81 287 LYS A CA 1
ATOM 2326 C C . LYS A 1 287 ? 22.553 -16.365 -34.924 1.00 87.81 287 LYS A C 1
ATOM 2328 O O . LYS A 1 287 ? 21.349 -16.435 -34.671 1.00 87.81 287 LYS A O 1
ATOM 2333 N N . LYS A 1 288 ? 23.448 -17.162 -34.329 1.00 86.44 288 LYS A N 1
ATOM 2334 C CA . LYS A 1 288 ? 23.072 -18.156 -33.308 1.00 86.44 288 LYS A CA 1
ATOM 2335 C C . LYS A 1 288 ? 22.511 -17.490 -32.052 1.00 86.44 288 LYS A C 1
ATOM 2337 O O . LYS A 1 288 ? 21.570 -18.019 -31.453 1.00 86.44 288 LYS A O 1
ATOM 2342 N N . ARG A 1 289 ? 23.052 -16.331 -31.665 1.00 87.00 289 ARG A N 1
ATOM 2343 C CA . ARG A 1 289 ? 22.571 -15.547 -30.521 1.00 87.00 289 ARG A CA 1
ATOM 2344 C C . ARG A 1 289 ? 21.155 -15.027 -30.758 1.00 87.00 289 ARG A C 1
ATOM 2346 O O . ARG A 1 289 ? 20.286 -15.273 -29.924 1.00 87.00 289 ARG A O 1
ATOM 2353 N N . VAL A 1 290 ? 20.908 -14.411 -31.915 1.00 82.00 290 VAL A N 1
ATOM 2354 C CA . VAL A 1 290 ? 19.581 -13.903 -32.305 1.00 82.00 290 VAL A CA 1
ATOM 2355 C C . VAL A 1 290 ? 18.545 -15.029 -32.318 1.00 82.00 290 VAL A C 1
ATOM 2357 O O . VAL A 1 290 ? 17.515 -14.914 -31.659 1.00 82.00 290 VAL A O 1
ATOM 2360 N N . ALA A 1 291 ? 18.855 -16.171 -32.941 1.00 83.81 291 ALA A N 1
ATOM 2361 C CA . ALA A 1 291 ? 17.942 -17.317 -32.980 1.00 83.81 291 ALA A CA 1
ATOM 2362 C C . ALA A 1 291 ? 17.622 -17.900 -31.586 1.00 83.81 291 ALA A C 1
ATOM 2364 O O . ALA A 1 291 ? 16.557 -18.483 -31.371 1.00 83.81 291 ALA A O 1
ATOM 2365 N N . THR A 1 292 ? 18.544 -17.776 -30.627 1.00 81.56 292 THR A N 1
ATOM 2366 C CA . THR A 1 292 ? 18.336 -18.240 -29.246 1.00 81.56 292 THR A CA 1
ATOM 2367 C C . THR A 1 292 ? 17.451 -17.271 -28.461 1.00 81.56 292 THR A C 1
ATOM 2369 O O . THR A 1 292 ? 16.553 -17.710 -27.740 1.00 81.56 292 THR A O 1
ATOM 2372 N N . GLU A 1 293 ? 17.662 -15.964 -28.630 1.00 81.94 293 GLU A N 1
ATOM 2373 C CA . GLU A 1 293 ? 16.835 -14.922 -28.011 1.00 81.94 293 GLU A CA 1
ATOM 2374 C C . GLU A 1 293 ? 15.393 -14.942 -28.544 1.00 81.94 293 GLU A C 1
ATOM 2376 O O . GLU A 1 293 ? 14.453 -14.866 -27.754 1.00 81.94 293 GLU A O 1
ATOM 2381 N N . GLU A 1 294 ? 15.189 -15.166 -29.847 1.00 82.31 294 GLU A N 1
ATOM 2382 C CA . GLU A 1 294 ? 13.848 -15.314 -30.437 1.00 82.31 294 GLU A CA 1
ATOM 2383 C C . GLU A 1 294 ? 13.079 -16.497 -29.830 1.00 82.31 294 GLU A C 1
ATOM 2385 O O . GLU A 1 294 ? 11.946 -16.344 -29.367 1.00 82.31 294 GLU A O 1
ATOM 2390 N N . LYS A 1 295 ? 13.717 -17.671 -29.720 1.00 82.31 295 LYS A N 1
ATOM 2391 C CA . LYS A 1 295 ? 13.104 -18.852 -29.083 1.00 82.31 295 LYS A CA 1
ATOM 2392 C C . LYS A 1 295 ? 12.753 -18.610 -27.613 1.00 82.31 295 LYS A C 1
ATOM 2394 O O . LYS A 1 295 ? 11.746 -19.126 -27.120 1.00 82.31 295 LYS A O 1
ATOM 2399 N N . LYS A 1 296 ? 13.577 -17.841 -26.899 1.00 80.31 296 LYS A N 1
ATOM 2400 C CA . LYS A 1 296 ? 13.346 -17.485 -25.495 1.00 80.31 296 LYS A CA 1
ATOM 2401 C C . LYS A 1 296 ? 12.167 -16.521 -25.351 1.00 80.31 296 LYS A C 1
ATOM 2403 O O . LYS A 1 296 ? 11.314 -16.747 -24.491 1.00 80.31 296 LYS A O 1
ATOM 2408 N N . ALA A 1 297 ? 12.074 -15.517 -26.222 1.00 77.06 297 ALA A N 1
ATOM 2409 C CA . ALA A 1 297 ? 10.953 -14.582 -26.264 1.00 77.06 297 ALA A CA 1
ATOM 2410 C C . ALA A 1 297 ? 9.621 -15.301 -26.550 1.00 77.06 297 ALA A C 1
ATOM 2412 O O . ALA A 1 297 ? 8.643 -15.096 -25.829 1.00 77.06 297 ALA A O 1
ATOM 2413 N N . GLU A 1 298 ? 9.591 -16.226 -27.518 1.00 79.94 298 GLU A N 1
ATOM 2414 C CA . GLU A 1 298 ? 8.394 -17.030 -27.808 1.00 79.94 298 GLU A CA 1
ATOM 2415 C C . GLU A 1 298 ? 7.959 -17.906 -26.620 1.00 79.94 298 GLU A C 1
ATOM 2417 O O . GLU A 1 298 ? 6.762 -18.073 -26.351 1.00 79.94 298 GLU A O 1
ATOM 2422 N N . ALA A 1 299 ? 8.918 -18.488 -25.893 1.00 78.81 299 ALA A N 1
ATOM 2423 C CA . ALA A 1 299 ? 8.635 -19.300 -24.713 1.00 78.81 299 ALA A CA 1
ATOM 2424 C C . ALA A 1 299 ? 8.052 -18.457 -23.564 1.00 78.81 299 ALA A C 1
ATOM 2426 O O . ALA A 1 299 ? 7.098 -18.885 -22.901 1.00 78.81 299 ALA A O 1
ATOM 2427 N N . GLU A 1 300 ? 8.579 -17.250 -23.343 1.00 78.88 300 GLU A N 1
ATOM 2428 C CA . GLU A 1 300 ? 8.041 -16.311 -22.355 1.00 78.88 300 GLU A CA 1
ATOM 2429 C C . GLU A 1 300 ? 6.639 -15.821 -22.728 1.00 78.88 300 GLU A C 1
ATOM 2431 O O . GLU A 1 300 ? 5.752 -15.798 -21.869 1.00 78.88 300 GLU A O 1
ATOM 2436 N N . GLU A 1 301 ? 6.390 -15.527 -24.006 1.00 80.44 301 GLU A N 1
ATOM 2437 C CA . GLU A 1 301 ? 5.071 -15.119 -24.489 1.00 80.44 301 GLU A CA 1
ATOM 2438 C C . GLU A 1 301 ? 4.028 -16.234 -24.299 1.00 80.44 301 GLU A C 1
ATOM 2440 O O . GLU A 1 301 ? 2.930 -15.994 -23.783 1.00 80.44 301 GLU A O 1
ATOM 2445 N N . LYS A 1 302 ? 4.377 -17.486 -24.633 1.00 77.31 302 LYS A N 1
ATOM 2446 C CA . LYS A 1 302 ? 3.514 -18.656 -24.389 1.00 77.31 302 LYS A CA 1
ATOM 2447 C C . LYS A 1 302 ? 3.220 -18.837 -22.898 1.00 77.31 302 LYS A C 1
ATOM 2449 O O . LYS A 1 302 ? 2.071 -19.087 -22.522 1.00 77.31 302 LYS A O 1
ATOM 2454 N N . LYS A 1 303 ? 4.219 -18.650 -22.029 1.00 76.19 303 LYS A N 1
ATOM 2455 C CA . LYS A 1 303 ? 4.060 -18.727 -20.567 1.00 76.19 303 LYS A CA 1
ATOM 2456 C C . LYS A 1 303 ? 3.162 -17.608 -20.024 1.00 76.19 303 LYS A C 1
ATOM 2458 O O . LYS A 1 303 ? 2.312 -17.871 -19.170 1.00 76.19 303 LYS A O 1
ATOM 2463 N N . ALA A 1 304 ? 3.295 -16.386 -20.540 1.00 72.44 304 ALA A N 1
ATOM 2464 C CA . ALA A 1 304 ? 2.440 -15.253 -20.189 1.00 72.44 304 ALA A CA 1
ATOM 2465 C C . ALA A 1 304 ? 0.982 -15.479 -20.627 1.00 72.44 304 ALA A C 1
ATOM 2467 O O . ALA A 1 304 ? 0.061 -15.299 -19.825 1.00 72.44 304 ALA A O 1
ATOM 2468 N N . LYS A 1 305 ? 0.765 -15.970 -21.856 1.00 71.44 305 LYS A N 1
ATOM 2469 C CA . LYS A 1 305 ? -0.563 -16.338 -22.379 1.00 71.44 305 LYS A CA 1
ATOM 2470 C C . LYS A 1 305 ? -1.226 -17.437 -21.544 1.00 71.44 305 LYS A C 1
ATOM 2472 O O . LYS A 1 305 ? -2.392 -17.301 -21.176 1.00 71.44 305 LYS A O 1
ATOM 2477 N N . ALA A 1 306 ? -0.484 -18.482 -21.173 1.00 67.75 306 ALA A N 1
ATOM 2478 C CA . ALA A 1 306 ? -0.991 -19.553 -20.315 1.00 67.75 306 ALA A CA 1
ATOM 2479 C C . ALA A 1 306 ? -1.381 -19.047 -18.913 1.00 67.75 306 ALA A C 1
ATOM 2481 O O . ALA A 1 306 ? -2.426 -19.428 -18.379 1.00 67.75 306 ALA A O 1
ATOM 2482 N N . LYS A 1 307 ? -0.584 -18.140 -18.329 1.00 73.25 307 LYS A N 1
ATOM 2483 C CA . LYS A 1 307 ? -0.887 -17.509 -17.035 1.00 73.25 307 LYS A CA 1
ATOM 2484 C C . LYS A 1 307 ? -2.163 -16.664 -17.106 1.00 73.25 307 LYS A C 1
ATOM 2486 O O . LYS A 1 307 ? -3.045 -16.848 -16.272 1.00 73.25 307 LYS A O 1
ATOM 2491 N N . LEU A 1 308 ? -2.300 -15.829 -18.138 1.00 65.81 308 LEU A N 1
ATOM 2492 C CA . LEU A 1 308 ? -3.490 -15.007 -18.370 1.00 65.81 308 LEU A CA 1
ATOM 2493 C C . LEU A 1 308 ? -4.749 -15.863 -18.582 1.00 65.81 308 LEU A C 1
ATOM 2495 O O . LEU A 1 308 ? -5.819 -15.538 -18.072 1.00 65.81 308 LEU A O 1
ATOM 2499 N N . MET A 1 309 ? -4.632 -16.978 -19.308 1.00 61.06 309 MET A N 1
ATOM 2500 C CA . MET A 1 309 ? -5.746 -17.900 -19.540 1.00 61.06 309 MET A CA 1
ATOM 2501 C C . MET A 1 309 ? -6.178 -18.605 -18.242 1.00 61.06 309 MET A C 1
ATOM 2503 O O . MET A 1 309 ? -7.374 -18.712 -17.966 1.00 61.06 309 MET A O 1
ATOM 2507 N N . LYS A 1 310 ? -5.220 -19.017 -17.400 1.00 56.25 310 LYS A N 1
ATOM 2508 C CA . LYS A 1 310 ? -5.483 -19.599 -16.072 1.00 56.25 310 LYS A CA 1
ATOM 2509 C C . LYS A 1 310 ? -6.131 -18.588 -15.117 1.00 56.25 310 LYS A C 1
ATOM 2511 O O . LYS A 1 310 ? -7.019 -18.950 -14.350 1.00 56.25 310 LYS A O 1
ATOM 2516 N N . GLU A 1 311 ? -5.726 -17.324 -15.193 1.00 56.53 311 GLU A N 1
ATOM 2517 C CA . GLU A 1 311 ? -6.265 -16.228 -14.383 1.00 56.53 311 GLU A CA 1
ATOM 2518 C C . GLU A 1 311 ? -7.690 -15.844 -14.812 1.00 56.53 311 GLU A C 1
ATOM 2520 O O . GLU A 1 311 ? -8.586 -15.775 -13.971 1.00 56.53 311 GLU A O 1
ATOM 2525 N N . LYS A 1 312 ? -7.957 -15.748 -16.123 1.00 52.88 312 LYS A N 1
ATOM 2526 C CA . LYS A 1 312 ? -9.315 -15.558 -16.666 1.00 52.88 312 LYS A CA 1
ATOM 2527 C C . LYS A 1 312 ? -10.263 -16.697 -16.285 1.00 52.88 312 LYS A C 1
ATOM 2529 O O . LYS A 1 312 ? -11.403 -16.434 -15.908 1.00 52.88 312 LYS A O 1
ATOM 2534 N N . LYS A 1 313 ? -9.791 -17.949 -16.304 1.00 50.31 313 LYS A N 1
ATOM 2535 C CA . LYS A 1 313 ? -10.581 -19.123 -15.889 1.00 50.31 313 LYS A CA 1
ATOM 2536 C C . LYS A 1 313 ? -10.964 -19.090 -14.400 1.00 50.31 313 LYS A C 1
ATOM 2538 O O . LYS A 1 313 ? -11.990 -19.647 -14.036 1.00 50.31 313 LYS A O 1
ATOM 2543 N N . LYS A 1 314 ? -10.186 -18.408 -13.549 1.00 51.81 314 LYS A N 1
ATOM 2544 C CA . LYS A 1 314 ? -10.463 -18.257 -12.107 1.00 51.81 314 LYS A CA 1
ATOM 2545 C C . LYS A 1 314 ? -11.484 -17.146 -11.787 1.00 51.81 314 LYS A C 1
ATOM 2547 O O . LYS A 1 314 ? -12.098 -17.181 -10.722 1.00 51.81 314 LYS A O 1
ATOM 2552 N N . LEU A 1 315 ? -11.672 -16.173 -12.685 1.00 51.91 315 LEU A N 1
ATOM 2553 C CA . LEU A 1 315 ? -12.594 -15.038 -12.501 1.00 51.91 315 LEU A CA 1
ATOM 2554 C C . LEU A 1 315 ? -13.999 -15.246 -13.093 1.00 51.91 315 LEU A C 1
ATOM 2556 O O . LEU A 1 315 ? -14.916 -14.508 -12.745 1.00 51.91 315 LEU A O 1
ATOM 2560 N N . CYS A 1 316 ? -14.185 -16.232 -13.968 1.00 50.06 316 CYS A N 1
ATOM 2561 C CA . CYS A 1 316 ? -15.461 -16.493 -14.634 1.00 50.06 316 CYS A CA 1
ATOM 2562 C C . CYS A 1 316 ? -16.451 -17.186 -13.684 1.00 50.06 316 CYS A C 1
ATOM 2564 O O . CYS A 1 316 ? -16.475 -18.412 -13.601 1.00 50.06 316 CYS A O 1
ATOM 2566 N N . LYS A 1 317 ? -17.220 -16.398 -12.925 1.00 68.81 317 LYS A N 1
ATOM 2567 C CA . LYS A 1 317 ? -18.041 -16.893 -11.806 1.00 68.81 317 LYS A CA 1
ATOM 2568 C C . LYS A 1 317 ? -19.544 -16.610 -11.920 1.00 68.81 317 LYS A C 1
ATOM 2570 O O . LYS A 1 317 ? -20.293 -17.076 -11.069 1.00 68.81 317 LYS A O 1
ATOM 2575 N N . VAL A 1 318 ? -19.979 -15.872 -12.942 1.00 76.50 318 VAL A N 1
ATOM 2576 C CA . VAL A 1 318 ? -21.393 -15.548 -13.176 1.00 76.50 318 VAL A CA 1
ATOM 2577 C C . VAL A 1 318 ? -21.848 -16.254 -14.446 1.00 76.50 318 VAL A C 1
ATOM 2579 O O . VAL A 1 318 ? -21.244 -16.089 -15.505 1.00 76.50 318 VAL A O 1
ATOM 2582 N N . ILE A 1 319 ? -22.885 -17.071 -14.325 1.00 82.62 319 ILE A N 1
ATOM 2583 C CA . ILE A 1 319 ? -23.540 -17.778 -15.418 1.00 82.62 319 ILE A CA 1
ATOM 2584 C C . ILE A 1 319 ? -24.937 -17.182 -15.555 1.00 82.62 319 ILE A C 1
ATOM 2586 O O . ILE A 1 319 ? -25.648 -17.049 -14.569 1.00 82.62 319 ILE A O 1
ATOM 2590 N N . VAL A 1 320 ? -25.319 -16.809 -16.768 1.00 86.81 320 VAL A N 1
ATOM 2591 C CA . VAL A 1 320 ? -26.643 -16.289 -17.102 1.00 86.81 320 VAL A CA 1
ATOM 2592 C C . VAL A 1 320 ? -27.218 -17.193 -18.184 1.00 86.81 320 VAL A C 1
ATOM 2594 O O . VAL A 1 320 ? -26.586 -17.368 -19.227 1.00 86.81 320 VAL A O 1
ATOM 2597 N N . ASP A 1 321 ? -28.361 -17.821 -17.916 1.00 86.88 321 ASP A N 1
ATOM 2598 C CA . ASP A 1 321 ? -29.031 -18.770 -18.821 1.00 86.88 321 ASP A CA 1
ATOM 2599 C C . ASP A 1 321 ? -28.079 -19.873 -19.336 1.00 86.88 321 ASP A C 1
ATOM 2601 O O . ASP A 1 321 ? -27.983 -20.168 -20.530 1.00 86.88 321 ASP A O 1
ATOM 2605 N N . GLY A 1 322 ? -27.286 -20.445 -18.423 1.00 80.94 322 GLY A N 1
ATOM 2606 C CA . GLY A 1 322 ? -26.303 -21.491 -18.729 1.00 80.94 322 GLY A CA 1
ATOM 2607 C C . GLY A 1 322 ? -25.027 -21.006 -19.435 1.00 80.94 322 GLY A C 1
ATOM 2608 O O . GLY A 1 322 ? -24.140 -21.815 -19.713 1.00 80.94 322 GLY A O 1
ATOM 2609 N N . ARG A 1 323 ? -24.877 -19.698 -19.704 1.00 79.88 323 ARG A N 1
ATOM 2610 C CA . ARG A 1 323 ? -23.695 -19.110 -20.359 1.00 79.88 323 ARG A CA 1
ATOM 2611 C C . ARG A 1 323 ? -22.864 -18.274 -19.401 1.00 79.88 323 ARG A C 1
ATOM 2613 O O . ARG A 1 323 ? -23.381 -17.462 -18.649 1.00 79.88 323 ARG A O 1
ATOM 2620 N N . VAL A 1 324 ? -21.547 -18.419 -19.469 1.00 80.62 324 VAL A N 1
ATOM 2621 C CA . VAL A 1 324 ? -20.620 -17.643 -18.638 1.00 80.62 324 VAL A CA 1
ATOM 2622 C C . VAL A 1 324 ? -20.576 -16.182 -19.105 1.00 80.62 324 VAL A C 1
ATOM 2624 O O . VAL A 1 324 ? -20.280 -15.908 -20.270 1.00 80.62 324 VAL A O 1
ATOM 2627 N N . VAL A 1 325 ? -20.825 -15.248 -18.187 1.00 80.81 325 VAL A N 1
ATOM 2628 C CA . VAL A 1 325 ? -20.771 -13.801 -18.419 1.00 80.81 325 VAL A CA 1
ATOM 2629 C C . VAL A 1 325 ? -19.558 -13.201 -17.712 1.00 80.81 325 VAL A C 1
ATOM 2631 O O . VAL A 1 325 ? -19.374 -13.338 -16.505 1.00 80.81 325 VAL A O 1
ATOM 2634 N N . ASN A 1 326 ? -18.726 -12.497 -18.485 1.00 71.88 326 ASN A N 1
ATOM 2635 C CA . ASN A 1 326 ? -17.413 -12.014 -18.031 1.00 71.88 326 ASN A CA 1
ATOM 2636 C C . ASN A 1 326 ? -17.344 -10.486 -17.890 1.00 71.88 326 ASN A C 1
ATOM 2638 O O . ASN A 1 326 ? -16.322 -9.953 -17.462 1.00 71.88 326 ASN A O 1
ATOM 2642 N N . LYS A 1 327 ? -18.390 -9.770 -18.315 1.00 77.44 327 LYS A N 1
ATOM 2643 C CA . LYS A 1 327 ? -18.457 -8.305 -18.294 1.00 77.44 327 LYS A CA 1
ATOM 2644 C C . LYS A 1 327 ? -19.609 -7.874 -17.398 1.00 77.44 327 LYS A C 1
ATOM 2646 O O . LYS A 1 327 ? -20.750 -8.232 -17.676 1.00 77.44 327 LYS A O 1
ATOM 2651 N N . ALA A 1 328 ? -19.307 -7.061 -16.387 1.00 71.31 328 ALA A N 1
ATOM 2652 C CA . ALA A 1 328 ? -20.298 -6.553 -15.438 1.00 71.31 328 ALA A CA 1
ATOM 2653 C C . ALA A 1 328 ? -21.423 -5.737 -16.109 1.00 71.31 328 ALA A C 1
ATOM 2655 O O . ALA A 1 328 ? -22.546 -5.753 -15.631 1.00 71.31 328 ALA A O 1
ATOM 2656 N N . GLY A 1 329 ? -21.147 -5.079 -17.242 1.00 79.75 329 GLY A N 1
ATOM 2657 C CA . GLY A 1 329 ? -22.139 -4.314 -18.012 1.00 79.75 329 GLY A CA 1
ATOM 2658 C C . GLY A 1 329 ? -22.906 -5.113 -19.073 1.00 79.75 329 GLY A C 1
ATOM 2659 O O . GLY A 1 329 ? -23.451 -4.513 -19.995 1.00 79.75 329 GLY A O 1
ATOM 2660 N N . THR A 1 330 ? -22.889 -6.450 -19.027 1.00 83.81 330 THR A N 1
ATOM 2661 C CA . THR A 1 330 ? -23.666 -7.261 -19.980 1.00 83.81 330 THR A CA 1
ATOM 2662 C C . THR A 1 330 ? -25.147 -7.091 -19.670 1.00 83.81 330 THR A C 1
ATOM 2664 O O . THR A 1 330 ? -25.576 -7.432 -18.572 1.00 83.81 330 THR A O 1
ATOM 2667 N N . GLN A 1 331 ? -25.921 -6.567 -20.623 1.00 84.00 331 GLN A N 1
ATOM 2668 C CA . GLN A 1 331 ? -27.372 -6.492 -20.479 1.00 84.00 331 GLN A CA 1
ATOM 2669 C C . GLN A 1 331 ? -27.953 -7.906 -20.450 1.00 84.00 331 GLN A C 1
ATOM 2671 O O . GLN A 1 331 ? -27.661 -8.726 -21.321 1.00 84.00 331 GLN A O 1
ATOM 2676 N N . VAL A 1 332 ? -28.760 -8.174 -19.432 1.00 87.81 332 VAL A N 1
ATOM 2677 C CA . VAL A 1 332 ? -29.477 -9.433 -19.235 1.00 87.81 332 VAL A CA 1
ATOM 2678 C C . VAL A 1 332 ? -30.956 -9.115 -19.078 1.00 87.81 332 VAL A C 1
ATOM 2680 O O . VAL A 1 332 ? -31.313 -7.998 -18.710 1.00 87.81 332 VAL A O 1
ATOM 2683 N N . SER A 1 333 ? -31.820 -10.068 -19.411 1.00 87.25 333 SER A N 1
ATOM 2684 C CA . SER A 1 333 ? -33.253 -9.893 -19.198 1.00 87.25 333 SER A CA 1
ATOM 2685 C C . SER A 1 333 ? -33.569 -10.000 -17.707 1.00 87.25 333 SER A C 1
ATOM 2687 O O . SER A 1 333 ? -32.965 -10.817 -17.016 1.00 87.25 333 SER A O 1
ATOM 2689 N N . ASP A 1 334 ? -34.589 -9.283 -17.233 1.00 82.94 334 ASP A N 1
ATOM 2690 C CA . ASP A 1 334 ? -35.117 -9.437 -15.865 1.00 82.94 334 ASP A CA 1
ATOM 2691 C C . ASP A 1 334 ? -35.631 -10.863 -15.573 1.00 82.94 334 ASP A C 1
ATOM 2693 O O . ASP A 1 334 ? -35.871 -11.221 -14.423 1.00 82.94 334 ASP A O 1
ATOM 2697 N N . LYS A 1 335 ? -35.811 -11.689 -16.615 1.00 88.06 335 LYS A N 1
ATOM 2698 C CA . LYS A 1 335 ? -36.225 -13.097 -16.523 1.00 88.06 335 LYS A CA 1
ATOM 2699 C C . LYS A 1 335 ? -35.067 -14.097 -16.612 1.00 88.06 335 LYS A C 1
ATOM 2701 O O . LYS A 1 335 ? -35.320 -15.297 -16.541 1.00 88.06 335 LYS A O 1
ATOM 2706 N N . SER A 1 336 ? -33.834 -13.637 -16.824 1.00 86.94 336 SER A N 1
ATOM 2707 C CA . SER A 1 336 ? -32.680 -14.524 -16.978 1.00 86.94 336 SER A CA 1
ATOM 2708 C C . SER A 1 336 ? -32.333 -15.227 -15.663 1.00 86.94 336 SER A C 1
ATOM 2710 O O . SER A 1 336 ? -32.330 -14.616 -14.594 1.00 86.94 336 SER A O 1
ATOM 2712 N N . VAL A 1 337 ? -31.982 -16.511 -15.741 1.00 84.94 337 VAL A N 1
ATOM 2713 C CA . VAL A 1 337 ? -31.530 -17.291 -14.582 1.00 84.94 337 VAL A CA 1
ATOM 2714 C C . VAL A 1 337 ? -30.049 -17.009 -14.352 1.00 84.94 337 VAL A C 1
ATOM 2716 O O . VAL A 1 337 ? -29.212 -17.347 -15.190 1.00 84.94 337 VAL A O 1
ATOM 2719 N N . ILE A 1 338 ? -29.723 -16.384 -13.218 1.00 84.19 338 ILE A N 1
ATOM 2720 C CA . ILE A 1 338 ? -28.346 -16.050 -12.837 1.00 84.19 338 ILE A CA 1
ATOM 2721 C C . ILE A 1 338 ? -27.837 -17.072 -11.815 1.00 84.19 338 ILE A C 1
ATOM 2723 O O . ILE A 1 338 ? -28.279 -17.109 -10.671 1.00 84.19 338 ILE A O 1
ATOM 2727 N N . GLU A 1 339 ? -26.858 -17.872 -12.218 1.00 82.38 339 GLU A N 1
ATOM 2728 C CA . GLU A 1 339 ? -26.118 -18.784 -11.353 1.00 82.38 339 GLU A CA 1
ATOM 2729 C C . GLU A 1 339 ? -24.749 -18.188 -11.015 1.00 82.38 339 GLU A C 1
ATOM 2731 O O . GLU A 1 339 ? -23.898 -17.972 -11.883 1.00 82.38 339 GLU A O 1
ATOM 2736 N N . ILE A 1 340 ? -24.490 -17.961 -9.731 1.00 79.19 340 ILE A N 1
ATOM 2737 C CA . ILE A 1 340 ? -23.182 -17.515 -9.257 1.00 79.19 340 ILE A CA 1
ATOM 2738 C C . ILE A 1 340 ? -22.422 -18.740 -8.749 1.00 79.19 340 ILE A C 1
ATOM 2740 O O . ILE A 1 340 ? -22.693 -19.249 -7.669 1.00 79.19 340 ILE A O 1
ATOM 2744 N N . LYS A 1 341 ? -21.428 -19.201 -9.515 1.00 72.44 341 LYS A N 1
ATOM 2745 C CA . LYS A 1 341 ? -20.491 -20.262 -9.091 1.00 72.44 341 LYS A CA 1
ATOM 2746 C C . LYS A 1 341 ? -19.283 -19.702 -8.328 1.00 72.44 341 LYS A C 1
ATOM 2748 O O . LYS A 1 341 ? -18.260 -20.368 -8.185 1.00 72.44 341 LYS A O 1
ATOM 2753 N N . ALA A 1 342 ? -19.366 -18.451 -7.873 1.00 65.69 342 ALA A N 1
ATOM 2754 C CA . ALA A 1 342 ? -18.368 -17.856 -6.999 1.00 65.69 342 ALA A CA 1
ATOM 2755 C C . ALA A 1 342 ? -18.490 -18.442 -5.593 1.00 65.69 342 ALA A C 1
ATOM 2757 O O . ALA A 1 342 ? -19.510 -18.248 -4.940 1.00 65.69 342 ALA A O 1
ATOM 2758 N N . GLU A 1 343 ? -17.414 -19.026 -5.072 1.00 67.06 343 GLU A N 1
ATOM 2759 C CA . GLU A 1 343 ? -17.240 -19.058 -3.621 1.00 67.06 343 GLU A CA 1
ATOM 2760 C C . GLU A 1 343 ? -17.264 -17.616 -3.101 1.00 67.06 343 GLU A C 1
ATOM 2762 O O . GLU A 1 343 ? -16.513 -16.759 -3.598 1.00 67.06 343 GLU A O 1
ATOM 2767 N N . ILE A 1 344 ? -18.158 -17.362 -2.143 1.00 73.94 344 ILE A N 1
ATOM 2768 C CA . ILE A 1 344 ? -18.248 -16.090 -1.432 1.00 73.94 344 ILE A CA 1
ATOM 2769 C C . ILE A 1 344 ? -16.915 -15.915 -0.695 1.00 73.94 344 ILE A C 1
ATOM 2771 O O . ILE A 1 344 ? -16.550 -16.774 0.113 1.00 73.94 344 ILE A O 1
ATOM 2775 N N . PRO A 1 345 ? -16.140 -14.859 -0.994 1.00 84.31 345 PRO A N 1
ATOM 2776 C CA . PRO A 1 345 ? -14.870 -14.651 -0.322 1.00 84.31 345 PRO A CA 1
ATOM 2777 C C . PRO A 1 345 ? -15.116 -14.419 1.172 1.00 84.31 345 PRO A C 1
ATOM 2779 O O . PRO A 1 345 ? -16.027 -13.684 1.546 1.00 84.31 345 PRO A O 1
ATOM 2782 N N . LYS A 1 346 ? -14.280 -15.030 2.020 1.00 91.31 346 LYS A N 1
ATOM 2783 C CA . LYS A 1 346 ? -14.385 -14.912 3.483 1.00 91.31 346 LYS A CA 1
ATOM 2784 C C . LYS A 1 346 ? -14.353 -13.452 3.955 1.00 91.31 346 LYS A C 1
ATOM 2786 O O . LYS A 1 346 ? -15.102 -13.084 4.852 1.00 91.31 346 LYS A O 1
ATOM 2791 N N . TYR A 1 347 ? -13.510 -12.630 3.331 1.00 95.50 347 TYR A N 1
ATOM 2792 C CA . TYR A 1 347 ? -13.351 -11.208 3.639 1.00 95.50 347 TYR A CA 1
ATOM 2793 C C . TYR A 1 347 ? -13.678 -10.337 2.422 1.00 95.50 347 TYR A C 1
ATOM 2795 O O . TYR A 1 347 ? -13.457 -10.760 1.284 1.00 95.50 347 TYR A O 1
ATOM 2803 N N . VAL A 1 348 ? -14.115 -9.093 2.649 1.00 92.19 348 VAL A N 1
ATOM 2804 C CA . VAL A 1 348 ? -14.396 -8.111 1.576 1.00 92.19 348 VAL A CA 1
ATOM 2805 C C . VAL A 1 348 ? -13.211 -7.852 0.641 1.00 92.19 348 VAL A C 1
ATOM 2807 O O . VAL A 1 348 ? -13.402 -7.513 -0.526 1.00 92.19 348 VAL A O 1
ATOM 2810 N N . CYS A 1 349 ? -11.974 -8.034 1.114 1.00 91.88 349 CYS A N 1
ATOM 2811 C CA . CYS A 1 349 ? -10.792 -8.013 0.262 1.00 91.88 349 CYS A CA 1
ATOM 2812 C C . CYS A 1 349 ? -9.694 -8.953 0.780 1.00 91.88 349 CYS A C 1
ATOM 2814 O O . CYS A 1 349 ? -9.702 -9.400 1.927 1.00 91.88 349 CYS A O 1
ATOM 2816 N N . ARG A 1 350 ? -8.699 -9.232 -0.076 1.00 91.12 350 ARG A N 1
ATOM 2817 C CA . ARG A 1 350 ? -7.602 -10.172 0.225 1.00 91.12 350 ARG A CA 1
ATOM 2818 C C . ARG A 1 350 ? -6.791 -9.793 1.468 1.00 91.12 350 ARG A C 1
ATOM 2820 O O . ARG A 1 350 ? -6.183 -10.678 2.059 1.00 91.12 350 ARG A O 1
ATOM 2827 N N . ALA A 1 351 ? -6.770 -8.512 1.847 1.00 92.19 351 ALA A N 1
ATOM 2828 C CA . ALA A 1 351 ? -6.021 -8.038 3.006 1.00 92.19 351 ALA A CA 1
ATOM 2829 C C . ALA A 1 351 ? -6.474 -8.715 4.310 1.00 92.19 351 ALA A C 1
ATOM 2831 O O . ALA A 1 351 ? -5.625 -8.981 5.151 1.00 92.19 351 ALA A O 1
ATOM 2832 N N . GLY A 1 352 ? -7.749 -9.110 4.440 1.00 95.69 352 GLY A N 1
ATOM 2833 C CA . GLY A 1 352 ? -8.234 -9.814 5.635 1.00 95.69 352 GLY A CA 1
ATOM 2834 C C . GLY A 1 352 ? -7.452 -11.094 5.954 1.00 95.69 352 GLY A C 1
ATOM 2835 O O . GLY A 1 352 ? -7.180 -11.374 7.115 1.00 95.69 352 GLY A O 1
ATOM 2836 N N . HIS A 1 353 ? -6.954 -11.808 4.936 1.00 96.12 353 HIS A N 1
ATOM 2837 C CA . HIS A 1 353 ? -6.106 -12.987 5.147 1.00 96.12 353 HIS A CA 1
ATOM 2838 C C . HIS A 1 353 ? -4.725 -12.663 5.732 1.00 96.12 353 HIS A C 1
ATOM 2840 O O . HIS A 1 353 ? -4.100 -13.535 6.329 1.00 96.12 353 HIS A O 1
ATOM 2846 N N . LYS A 1 354 ? -4.226 -11.431 5.563 1.00 96.81 354 LYS A N 1
ATOM 2847 C CA . LYS A 1 354 ? -2.981 -10.997 6.209 1.00 96.81 354 LYS A CA 1
ATOM 2848 C C . LYS A 1 354 ? -3.196 -10.893 7.712 1.00 96.81 354 LYS A C 1
ATOM 2850 O O . LYS A 1 354 ? -2.446 -11.493 8.471 1.00 96.81 354 LYS A O 1
ATOM 2855 N N . LEU A 1 355 ? -4.240 -10.173 8.123 1.00 97.94 355 LEU A N 1
ATOM 2856 C CA . LEU A 1 355 ? -4.549 -10.005 9.537 1.00 97.94 355 LEU A CA 1
ATOM 2857 C C . LEU A 1 355 ? -4.925 -11.339 10.190 1.00 97.94 355 LEU A C 1
ATOM 2859 O O . LEU A 1 355 ? -4.439 -11.630 11.274 1.00 97.94 355 LEU A O 1
ATOM 2863 N N . GLU A 1 356 ? -5.686 -12.190 9.499 1.00 98.06 356 GLU A N 1
ATOM 2864 C CA . GLU A 1 356 ? -5.997 -13.547 9.965 1.00 98.06 356 GLU A CA 1
ATOM 2865 C C . GLU A 1 356 ? -4.727 -14.358 10.276 1.00 98.06 356 GLU A C 1
ATOM 2867 O O . GLU A 1 356 ? -4.675 -15.070 11.278 1.00 98.06 356 GLU A O 1
ATOM 2872 N N . ALA A 1 357 ? -3.690 -14.248 9.439 1.00 97.44 357 ALA A N 1
ATOM 2873 C CA . ALA A 1 357 ? -2.419 -14.921 9.684 1.00 97.44 357 ALA A CA 1
ATOM 2874 C C . ALA A 1 357 ? -1.687 -14.364 10.915 1.00 97.44 357 ALA A C 1
ATOM 2876 O O . ALA A 1 357 ? -1.106 -15.147 11.659 1.00 97.44 357 ALA A O 1
ATOM 2877 N N . ALA A 1 358 ? -1.741 -13.049 11.160 1.00 97.69 358 ALA A N 1
ATOM 2878 C CA . ALA A 1 358 ? -1.179 -12.456 12.376 1.00 97.69 358 ALA A CA 1
ATOM 2879 C C . ALA A 1 358 ? -1.952 -12.886 13.630 1.00 97.69 358 ALA A C 1
ATOM 2881 O O . ALA A 1 358 ? -1.335 -13.325 14.594 1.00 97.69 358 ALA A O 1
ATOM 2882 N N . ILE A 1 359 ? -3.287 -12.826 13.598 1.00 97.81 359 ILE A N 1
ATOM 2883 C CA . ILE A 1 359 ? -4.144 -13.232 14.720 1.00 97.81 359 ILE A CA 1
ATOM 2884 C C . ILE A 1 359 ? -3.846 -14.677 15.129 1.00 97.81 359 ILE A C 1
ATOM 2886 O O . ILE A 1 359 ? -3.602 -14.943 16.300 1.00 97.81 359 ILE A O 1
ATOM 2890 N N . LYS A 1 360 ? -3.784 -15.600 14.160 1.00 97.06 360 LYS A N 1
ATOM 2891 C CA . LYS A 1 360 ? -3.464 -17.011 14.430 1.00 97.06 360 LYS A CA 1
ATOM 2892 C C . LYS A 1 360 ? -2.003 -17.230 14.813 1.00 97.06 360 LYS A C 1
ATOM 2894 O O . LYS A 1 360 ? -1.717 -18.062 15.661 1.00 97.06 360 LYS A O 1
ATOM 2899 N N . GLY A 1 361 ? -1.076 -16.531 14.158 1.00 96.44 361 GLY A N 1
ATOM 2900 C CA . GLY A 1 361 ? 0.362 -16.713 14.361 1.00 96.44 361 GLY A CA 1
ATOM 2901 C C . GLY A 1 361 ? 0.860 -16.211 15.715 1.00 96.44 361 GLY A C 1
ATOM 2902 O O . GLY A 1 361 ? 1.833 -16.752 16.231 1.00 96.44 361 GLY A O 1
ATOM 2903 N N . PHE A 1 362 ? 0.191 -15.208 16.287 1.00 97.31 362 PHE A N 1
ATOM 2904 C CA . PHE A 1 362 ? 0.549 -14.603 17.573 1.00 97.31 362 PHE A CA 1
ATOM 2905 C C . PHE A 1 362 ? -0.480 -14.856 18.683 1.00 97.31 362 PHE A C 1
ATOM 2907 O O . PHE A 1 362 ? -0.342 -14.269 19.752 1.00 97.31 362 PHE A O 1
ATOM 2914 N N . ASP A 1 363 ? -1.486 -15.700 18.433 1.00 96.44 363 ASP A N 1
ATOM 2915 C CA . ASP A 1 363 ? -2.559 -16.038 19.382 1.00 96.44 363 ASP A CA 1
ATOM 2916 C C . ASP A 1 363 ? -3.260 -14.796 19.968 1.00 96.44 363 ASP A C 1
ATOM 2918 O O . ASP A 1 363 ? -3.346 -14.581 21.177 1.00 96.44 363 ASP A O 1
ATOM 2922 N N . ILE A 1 364 ? -3.698 -13.902 19.076 1.00 96.62 364 ILE A N 1
ATOM 2923 C CA . ILE A 1 364 ? -4.275 -12.611 19.459 1.00 96.62 364 ILE A CA 1
ATOM 2924 C C . ILE A 1 364 ? -5.768 -12.770 19.693 1.00 96.62 364 ILE A C 1
ATOM 2926 O O . ILE A 1 364 ? -6.546 -12.936 18.755 1.00 96.62 364 ILE A O 1
ATOM 2930 N N . ASP A 1 365 ? -6.180 -12.608 20.940 1.00 96.25 365 ASP A N 1
ATOM 2931 C CA . ASP A 1 365 ? -7.591 -12.498 21.273 1.00 96.25 365 ASP A CA 1
ATOM 2932 C C . ASP A 1 365 ? -8.160 -11.154 20.782 1.00 96.25 365 ASP A C 1
ATOM 2934 O O . ASP A 1 365 ? -7.625 -10.091 21.112 1.00 96.25 365 ASP A O 1
ATOM 2938 N N . CYS A 1 366 ? -9.222 -11.205 19.981 1.00 97.44 366 CYS A N 1
ATOM 2939 C CA . CYS A 1 366 ? -9.965 -10.044 19.482 1.00 97.44 366 CYS A CA 1
ATOM 2940 C C . CYS A 1 366 ? -11.380 -9.968 20.074 1.00 97.44 366 CYS A C 1
ATOM 2942 O O . CYS A 1 366 ? -12.068 -8.975 19.836 1.00 97.44 366 CYS A O 1
ATOM 2944 N N . ASP A 1 367 ? -11.823 -10.990 20.808 1.00 98.00 367 ASP A N 1
ATOM 2945 C CA . ASP A 1 367 ? -13.207 -11.106 21.246 1.00 98.00 367 ASP A CA 1
ATOM 2946 C C . ASP A 1 367 ? -13.545 -10.033 22.285 1.00 98.00 367 ASP A C 1
ATOM 2948 O O . ASP A 1 367 ? -12.777 -9.751 23.205 1.00 98.00 367 ASP A O 1
ATOM 2952 N N . GLY A 1 368 ? -14.672 -9.351 22.092 1.00 97.56 368 GLY A N 1
ATOM 2953 C CA . GLY A 1 368 ? -15.113 -8.262 22.963 1.00 97.56 368 GLY A CA 1
ATOM 2954 C C . GLY A 1 368 ? -14.256 -6.986 22.919 1.00 97.56 368 GLY A C 1
ATOM 2955 O O . GLY A 1 368 ? -14.614 -6.004 23.574 1.00 97.56 368 GLY A O 1
ATOM 2956 N N . LYS A 1 369 ? -13.167 -6.941 22.140 1.00 98.06 369 LYS A N 1
ATOM 2957 C CA . LYS A 1 369 ? -12.224 -5.808 22.111 1.00 98.06 369 LYS A CA 1
ATOM 2958 C C . LYS A 1 369 ? -12.647 -4.696 21.160 1.00 98.06 369 LYS A C 1
ATOM 2960 O O . LYS A 1 369 ? -13.152 -4.959 20.067 1.00 98.06 369 LYS A O 1
ATOM 2965 N N . ILE A 1 370 ? -12.360 -3.456 21.551 1.00 98.56 370 ILE A N 1
ATOM 2966 C CA . ILE A 1 370 ? -12.502 -2.286 20.684 1.00 98.56 370 ILE A CA 1
ATOM 2967 C C . ILE A 1 370 ? -11.213 -2.144 19.878 1.00 98.56 370 ILE A C 1
ATOM 2969 O O . ILE A 1 370 ? -10.122 -2.078 20.448 1.00 98.56 370 ILE A O 1
ATOM 2973 N N . ALA A 1 371 ? -11.327 -2.082 18.554 1.00 98.56 371 ALA A N 1
ATOM 2974 C CA . ALA A 1 371 ? -10.179 -2.018 17.662 1.00 98.56 371 ALA A CA 1
ATOM 2975 C C . ALA A 1 371 ? -10.124 -0.722 16.841 1.00 98.56 371 ALA A C 1
ATOM 2977 O O . ALA A 1 371 ? -11.146 -0.131 16.496 1.00 98.56 371 ALA A O 1
ATOM 2978 N N . LEU A 1 372 ? -8.911 -0.312 16.478 1.00 98.62 372 LEU A N 1
ATOM 2979 C CA . LEU A 1 372 ? -8.635 0.710 15.471 1.00 98.62 372 LEU A CA 1
ATOM 2980 C C . LEU A 1 372 ? -8.010 0.052 14.238 1.00 98.62 372 LEU A C 1
ATOM 2982 O O . LEU A 1 372 ? -6.898 -0.471 14.313 1.00 98.62 372 LEU A O 1
ATOM 2986 N N . ASP A 1 373 ? -8.685 0.155 13.096 1.00 98.31 373 ASP A N 1
ATOM 2987 C CA . ASP A 1 373 ? -8.142 -0.195 11.784 1.00 98.31 373 ASP A CA 1
ATOM 2988 C C . ASP A 1 373 ? -7.597 1.061 11.091 1.00 98.31 373 ASP A C 1
ATOM 2990 O O . ASP A 1 373 ? -8.344 1.926 10.626 1.00 98.31 373 ASP A O 1
ATOM 2994 N N . SER A 1 374 ? -6.272 1.195 11.074 1.00 95.25 374 SER A N 1
ATOM 2995 C CA . SER A 1 374 ? -5.559 2.338 10.510 1.00 95.25 374 SER A CA 1
ATOM 2996 C C . SER A 1 374 ? -5.097 2.048 9.084 1.00 95.25 374 SER A C 1
ATOM 2998 O O . SER A 1 374 ? -4.076 1.385 8.873 1.00 95.25 374 SER A O 1
ATOM 3000 N N . GLY A 1 375 ? -5.819 2.607 8.112 1.00 93.00 375 GLY A N 1
ATOM 3001 C CA . GLY A 1 375 ? -5.697 2.267 6.691 1.00 93.00 375 GLY A CA 1
ATOM 3002 C C . GLY A 1 375 ? -6.855 1.392 6.208 1.00 93.00 375 GLY A C 1
ATOM 3003 O O . GLY A 1 375 ? -6.626 0.403 5.513 1.00 93.00 375 GLY A O 1
ATOM 3004 N N . LEU A 1 376 ? -8.087 1.750 6.593 1.00 93.12 376 LEU A N 1
ATOM 3005 C CA . LEU A 1 376 ? -9.306 0.968 6.363 1.00 93.12 376 LEU A CA 1
ATOM 3006 C C . LEU A 1 376 ? -9.447 0.473 4.909 1.00 93.12 376 LEU A C 1
ATOM 3008 O O . LEU A 1 376 ? -9.785 -0.688 4.674 1.00 93.12 376 LEU A O 1
ATOM 3012 N N . SER A 1 377 ? -9.180 1.330 3.922 1.00 92.81 377 SER A N 1
ATOM 3013 C CA . SER A 1 377 ? -9.294 1.064 2.487 1.00 92.81 377 SER A CA 1
ATOM 3014 C C . SER A 1 377 ? -10.642 0.409 2.135 1.00 92.81 377 SER A C 1
ATOM 3016 O O . SER A 1 377 ? -11.700 0.971 2.407 1.00 92.81 377 SER A O 1
ATOM 3018 N N . THR A 1 378 ? -10.645 -0.790 1.542 1.00 94.12 378 THR A N 1
ATOM 3019 C CA . THR A 1 378 ? -11.876 -1.560 1.272 1.00 94.12 378 THR A CA 1
ATOM 3020 C C . THR A 1 378 ? -12.515 -2.160 2.534 1.00 94.12 378 THR A C 1
ATOM 3022 O O . THR A 1 378 ? -13.689 -2.525 2.500 1.00 94.12 378 THR A O 1
ATOM 3025 N N . GLY A 1 379 ? -11.774 -2.268 3.640 1.00 95.94 379 GLY A N 1
ATOM 3026 C CA . GLY A 1 379 ? -12.245 -2.788 4.929 1.00 95.94 379 GLY A CA 1
ATOM 3027 C C . GLY A 1 379 ? -11.860 -4.240 5.220 1.00 95.94 379 GLY A C 1
ATOM 3028 O O . GLY A 1 379 ? -12.550 -4.919 5.973 1.00 95.94 379 GLY A O 1
ATOM 3029 N N . GLY A 1 380 ? -10.790 -4.761 4.609 1.00 96.81 380 GLY A N 1
ATOM 3030 C CA . GLY A 1 380 ? -10.394 -6.167 4.771 1.00 96.81 380 GLY A CA 1
ATOM 3031 C C . GLY A 1 380 ? -9.946 -6.537 6.186 1.00 96.81 380 GLY A C 1
ATOM 3032 O O . GLY A 1 380 ? -10.289 -7.618 6.663 1.00 96.81 380 GLY A O 1
ATOM 3033 N N . PHE A 1 381 ? -9.190 -5.659 6.849 1.00 98.12 381 PHE A N 1
ATOM 3034 C CA . PHE A 1 381 ? -8.753 -5.855 8.235 1.00 98.12 381 PHE A CA 1
ATOM 3035 C C . PHE A 1 381 ? -9.935 -5.709 9.192 1.00 98.12 381 PHE A C 1
ATOM 3037 O O . PHE A 1 381 ? -10.179 -6.618 9.979 1.00 98.12 381 PHE A O 1
ATOM 3044 N N . THR A 1 382 ? -10.744 -4.661 9.031 1.00 98.44 382 THR A N 1
ATOM 3045 C CA . THR A 1 382 ? -12.019 -4.502 9.748 1.00 98.44 382 THR A CA 1
ATOM 3046 C C . THR A 1 382 ? -12.930 -5.734 9.641 1.00 98.44 382 THR A C 1
ATOM 3048 O O . THR A 1 382 ? -13.387 -6.233 10.664 1.00 98.44 382 THR A O 1
ATOM 3051 N N . ASP A 1 383 ? -13.153 -6.294 8.443 1.00 98.25 383 ASP A N 1
ATOM 3052 C CA . ASP A 1 383 ? -13.957 -7.522 8.284 1.00 98.25 383 ASP A CA 1
ATOM 3053 C C . ASP A 1 383 ? -13.350 -8.701 9.061 1.00 98.25 383 ASP A C 1
ATOM 3055 O O . ASP A 1 383 ? -14.058 -9.487 9.688 1.00 98.25 383 ASP A O 1
ATOM 3059 N N . CYS A 1 384 ? -12.020 -8.812 9.056 1.00 98.31 384 CYS A N 1
ATOM 3060 C CA . CYS A 1 384 ? -11.319 -9.836 9.817 1.00 98.31 384 CYS A CA 1
ATOM 3061 C C . CYS A 1 384 ? -11.487 -9.651 11.330 1.00 98.31 384 CYS A C 1
ATOM 3063 O O . CYS A 1 384 ? -11.788 -10.630 12.007 1.00 98.31 384 CYS A O 1
ATOM 3065 N N . LEU A 1 385 ? -11.352 -8.431 11.851 1.00 98.50 385 LEU A N 1
ATOM 3066 C CA . LEU A 1 385 ? -11.549 -8.115 13.271 1.00 98.50 385 LEU A CA 1
ATOM 3067 C C . LEU A 1 385 ? -12.974 -8.443 13.732 1.00 98.50 385 LEU A C 1
ATOM 3069 O O . LEU A 1 385 ? -13.160 -9.138 14.728 1.00 98.50 385 LEU A O 1
ATOM 3073 N N . LEU A 1 386 ? -13.982 -8.018 12.965 1.00 98.38 386 LEU A N 1
ATOM 3074 C CA . LEU A 1 386 ? -15.392 -8.274 13.272 1.00 98.38 386 LEU A CA 1
ATOM 3075 C C . LEU A 1 386 ? -15.725 -9.768 13.308 1.00 98.38 386 LEU A C 1
ATOM 3077 O O . LEU A 1 386 ? -16.500 -10.201 14.162 1.00 98.38 386 LEU A O 1
ATOM 3081 N N . GLN A 1 387 ? -15.150 -10.550 12.386 1.00 97.94 387 GLN A N 1
ATOM 3082 C CA . GLN A 1 387 ? -15.318 -12.007 12.339 1.00 97.94 387 GLN A CA 1
ATOM 3083 C C . GLN A 1 387 ? -14.590 -12.740 13.474 1.00 97.94 387 GLN A C 1
ATOM 3085 O O . GLN A 1 387 ? -14.949 -13.877 13.765 1.00 97.94 387 GLN A O 1
ATOM 3090 N N . HIS A 1 388 ? -13.596 -12.112 14.108 1.00 98.12 388 HIS A N 1
ATOM 3091 C CA . HIS A 1 388 ? -12.900 -12.638 15.290 1.00 98.12 388 HIS A CA 1
ATOM 3092 C C . HIS A 1 388 ? -13.432 -12.044 16.608 1.00 98.12 388 HIS A C 1
ATOM 3094 O O . HIS A 1 388 ? -12.763 -12.142 17.628 1.00 98.12 388 HIS A O 1
ATOM 3100 N N . GLY A 1 389 ? -14.627 -11.443 16.597 1.00 97.69 389 GLY A N 1
ATOM 3101 C CA . GLY A 1 389 ? -15.337 -11.066 17.824 1.00 97.69 389 GLY A CA 1
ATOM 3102 C C . GLY A 1 389 ? -15.108 -9.638 18.320 1.00 97.69 389 GLY A C 1
ATOM 3103 O O . GLY A 1 389 ? -15.633 -9.294 19.375 1.00 97.69 389 GLY A O 1
ATOM 3104 N N . ALA A 1 390 ? -14.410 -8.773 17.571 1.00 98.38 390 ALA A N 1
ATOM 3105 C CA . ALA A 1 390 ? -14.235 -7.373 17.978 1.00 98.38 390 ALA A CA 1
ATOM 3106 C C . ALA A 1 390 ? -15.591 -6.707 18.274 1.00 98.38 390 ALA A C 1
ATOM 3108 O O . ALA A 1 390 ? -16.509 -6.749 17.447 1.00 98.38 390 ALA A O 1
ATOM 3109 N N . SER A 1 391 ? -15.737 -6.102 19.452 1.00 98.19 391 SER A N 1
ATOM 3110 C CA . SER A 1 391 ? -16.996 -5.485 19.885 1.00 98.19 391 SER A CA 1
ATOM 3111 C C . SER A 1 391 ? -17.309 -4.220 19.092 1.00 98.19 391 SER A C 1
ATOM 3113 O O . SER A 1 391 ? -18.472 -3.970 18.782 1.00 98.19 391 SER A O 1
ATOM 3115 N N . HIS A 1 392 ? -16.274 -3.473 18.700 1.00 98.69 392 HIS A N 1
ATOM 3116 C CA . HIS A 1 392 ? -16.380 -2.290 17.850 1.00 98.69 392 HIS A CA 1
ATOM 3117 C C . HIS A 1 392 ? -15.084 -2.047 17.072 1.00 98.69 392 HIS A C 1
ATOM 3119 O O . HIS A 1 392 ? -13.998 -2.347 17.567 1.00 98.69 392 HIS A O 1
ATOM 3125 N N . VAL A 1 393 ? -15.177 -1.480 15.866 1.00 98.69 393 VAL A N 1
ATOM 3126 C CA . VAL A 1 393 ? -14.014 -1.111 15.046 1.00 98.69 393 VAL A CA 1
ATOM 3127 C C . VAL A 1 393 ? -14.122 0.337 14.570 1.00 98.69 393 VAL A C 1
ATOM 3129 O O . VAL A 1 393 ? -15.032 0.704 13.825 1.00 98.69 393 VAL A O 1
ATOM 3132 N N . TYR A 1 394 ? -13.149 1.159 14.949 1.00 98.62 394 TYR A N 1
ATOM 3133 C CA . TYR A 1 394 ? -12.924 2.471 14.350 1.00 98.62 394 TYR A CA 1
ATOM 3134 C C . TYR A 1 394 ? -12.042 2.301 13.114 1.00 98.62 394 TYR A C 1
ATOM 3136 O O . TYR A 1 394 ? -10.882 1.920 13.229 1.00 98.62 394 TYR A O 1
ATOM 3144 N N . GLY A 1 395 ? -12.582 2.562 11.927 1.00 97.56 395 GLY A N 1
ATOM 3145 C CA . GLY A 1 395 ? -11.843 2.456 10.672 1.00 97.56 395 GLY A CA 1
ATOM 3146 C C . GLY A 1 395 ? -11.423 3.829 10.165 1.00 97.56 395 GLY A C 1
ATOM 3147 O O . GLY A 1 395 ? -12.284 4.620 9.786 1.00 97.56 395 GLY A O 1
ATOM 3148 N N . VAL A 1 396 ? -10.122 4.115 10.126 1.00 96.75 396 VAL A N 1
ATOM 3149 C CA . VAL A 1 396 ? -9.578 5.412 9.689 1.00 96.75 396 VAL A CA 1
ATOM 3150 C C . VAL A 1 396 ? -8.935 5.280 8.313 1.00 96.75 396 VAL A C 1
ATOM 3152 O O . VAL A 1 396 ? -8.092 4.406 8.097 1.00 96.75 396 VAL A O 1
ATOM 3155 N N . ASP A 1 397 ? -9.283 6.181 7.392 1.00 94.19 397 ASP A N 1
ATOM 3156 C CA . ASP A 1 397 ? -8.630 6.279 6.083 1.00 94.19 397 ASP A CA 1
ATOM 3157 C C . ASP A 1 397 ? -8.485 7.724 5.596 1.00 94.19 397 ASP A C 1
ATOM 3159 O O . ASP A 1 397 ? -9.298 8.598 5.897 1.00 94.19 397 ASP A O 1
ATOM 3163 N N . VAL A 1 398 ? -7.459 7.963 4.780 1.00 89.56 398 VAL A N 1
ATOM 3164 C CA . VAL A 1 398 ? -7.255 9.237 4.074 1.00 89.56 398 VAL A CA 1
ATOM 3165 C C . VAL A 1 398 ? -8.113 9.346 2.812 1.00 89.56 398 VAL A C 1
ATOM 3167 O O . VAL A 1 398 ? -8.425 10.452 2.374 1.00 89.56 398 VAL A O 1
ATOM 3170 N N . GLY A 1 399 ? -8.474 8.212 2.216 1.00 84.31 399 GLY A N 1
ATOM 3171 C CA . GLY A 1 399 ? -9.333 8.099 1.052 1.00 84.31 399 GLY A CA 1
ATOM 3172 C C . GLY A 1 399 ? -10.805 8.341 1.374 1.00 84.31 399 GLY A C 1
ATOM 3173 O O . GLY A 1 399 ? -11.206 8.572 2.516 1.00 84.31 399 GLY A O 1
ATOM 3174 N N . TYR A 1 400 ? -11.619 8.308 0.322 1.00 80.88 400 TYR A N 1
ATOM 3175 C CA . TYR A 1 400 ? -13.066 8.457 0.399 1.00 80.88 400 TYR A CA 1
ATOM 3176 C C . TYR A 1 400 ? -13.745 7.521 -0.601 1.00 80.88 400 TYR A C 1
ATOM 3178 O O . TYR A 1 400 ? -13.281 7.387 -1.733 1.00 80.88 400 TYR A O 1
ATOM 3186 N N . GLY A 1 401 ? -14.847 6.895 -0.190 1.00 80.06 401 GLY A N 1
ATOM 3187 C CA . GLY A 1 401 ? -15.693 6.077 -1.060 1.00 80.06 401 GLY A CA 1
ATOM 3188 C C . GLY A 1 401 ? -15.087 4.722 -1.438 1.00 80.06 401 GLY A C 1
ATOM 3189 O O . GLY A 1 401 ? -15.534 4.111 -2.403 1.00 80.06 401 GLY A O 1
ATOM 3190 N N . GLN A 1 402 ? -14.071 4.251 -0.709 1.00 85.94 402 GLN A N 1
ATOM 3191 C CA . GLN A 1 402 ? -13.390 2.977 -0.998 1.00 85.94 402 GLN A CA 1
ATOM 3192 C C . GLN A 1 402 ? -13.913 1.803 -0.161 1.00 85.94 402 GLN A C 1
ATOM 3194 O O . GLN A 1 402 ? -13.746 0.647 -0.555 1.00 85.94 402 GLN A O 1
ATOM 3199 N N . VAL A 1 403 ? -14.534 2.101 0.983 1.00 92.44 403 VAL A N 1
ATOM 3200 C CA . VAL A 1 403 ? -15.025 1.108 1.946 1.00 92.44 403 VAL A CA 1
ATOM 3201 C C . VAL A 1 403 ? -16.174 0.306 1.344 1.00 92.44 403 VAL A C 1
ATOM 3203 O O . VAL A 1 403 ? -17.133 0.889 0.835 1.00 92.44 403 VAL A O 1
ATOM 3206 N N . ALA A 1 404 ? -16.090 -1.024 1.428 1.00 91.56 404 ALA A N 1
ATOM 3207 C CA . ALA A 1 404 ? -17.145 -1.915 0.963 1.00 91.56 404 ALA A CA 1
ATOM 3208 C C . ALA A 1 404 ? -18.449 -1.698 1.745 1.00 91.56 404 ALA A C 1
ATOM 3210 O O . ALA A 1 404 ? -18.418 -1.505 2.960 1.00 91.56 404 ALA A O 1
ATOM 3211 N N . GLU A 1 405 ? -19.590 -1.823 1.065 1.00 91.38 405 GLU A N 1
ATOM 3212 C CA . GLU A 1 405 ? -20.915 -1.585 1.657 1.00 91.38 405 GLU A CA 1
ATOM 3213 C C . GLU A 1 405 ? -21.138 -2.396 2.940 1.00 91.38 405 GLU A C 1
ATOM 3215 O O . GLU A 1 405 ? -21.506 -1.833 3.964 1.00 91.38 405 GLU A O 1
ATOM 3220 N N . LYS A 1 406 ? -20.769 -3.688 2.919 1.00 92.88 406 LYS A N 1
ATOM 3221 C CA . LYS A 1 406 ? -20.821 -4.591 4.084 1.00 92.88 406 LYS A CA 1
ATOM 3222 C C . LYS A 1 406 ? -20.166 -3.992 5.332 1.00 92.88 406 LYS A C 1
ATOM 3224 O O . LYS A 1 406 ? -20.644 -4.242 6.428 1.00 92.88 406 LYS A O 1
ATOM 3229 N N . ILE A 1 407 ? -19.057 -3.269 5.172 1.00 97.12 407 ILE A N 1
ATOM 3230 C CA . ILE A 1 407 ? -18.327 -2.648 6.282 1.00 97.12 407 ILE A CA 1
ATOM 3231 C C . ILE A 1 407 ? -18.924 -1.289 6.629 1.00 97.12 407 ILE A C 1
ATOM 3233 O O . ILE A 1 407 ? -19.081 -0.975 7.803 1.00 97.12 407 ILE A O 1
ATOM 3237 N N . ARG A 1 408 ? -19.291 -0.498 5.617 1.00 94.50 408 ARG A N 1
ATOM 3238 C CA . ARG A 1 408 ? -19.838 0.849 5.801 1.00 94.50 408 ARG A CA 1
ATOM 3239 C C . ARG A 1 408 ? -21.143 0.857 6.595 1.00 94.50 408 ARG A C 1
ATOM 3241 O O . ARG A 1 408 ? -21.354 1.775 7.377 1.00 94.50 408 ARG A O 1
ATOM 3248 N N . THR A 1 409 ? -22.002 -0.139 6.395 1.00 94.81 409 THR A N 1
ATOM 3249 C CA . THR A 1 409 ? -23.309 -0.232 7.064 1.00 94.81 409 THR A CA 1
ATOM 3250 C C . THR A 1 409 ? -23.289 -1.099 8.319 1.00 94.81 409 THR A C 1
ATOM 3252 O O . THR A 1 409 ? -24.343 -1.364 8.892 1.00 94.81 409 THR A O 1
ATOM 3255 N N . HIS A 1 410 ? -22.126 -1.612 8.723 1.00 97.88 410 HIS A N 1
ATOM 3256 C CA . HIS A 1 410 ? -22.034 -2.516 9.861 1.00 97.88 410 HI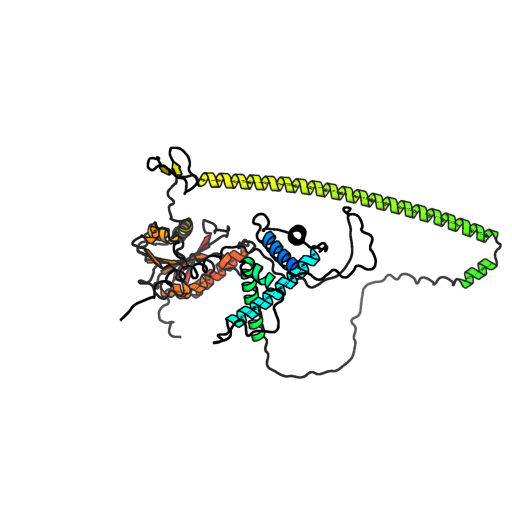S A CA 1
ATOM 3257 C C . HIS A 1 410 ? -22.180 -1.738 11.178 1.00 97.88 410 HIS A C 1
ATOM 3259 O O . HIS A 1 410 ? -21.430 -0.801 11.427 1.00 97.88 410 HIS A O 1
ATOM 3265 N N . GLU A 1 411 ? -23.095 -2.156 12.058 1.00 97.56 411 GLU A N 1
ATOM 3266 C CA . GLU A 1 411 ? -23.434 -1.430 13.299 1.00 97.56 411 GLU A CA 1
ATOM 3267 C C . GLU A 1 411 ? -22.241 -1.241 14.256 1.00 97.56 411 GLU A C 1
ATOM 3269 O O . GLU A 1 411 ? -22.097 -0.197 14.883 1.00 97.56 411 GLU A O 1
ATOM 3274 N N . ARG A 1 412 ? -21.343 -2.235 14.308 1.00 98.12 412 ARG A N 1
ATOM 3275 C CA . ARG A 1 412 ? -20.103 -2.227 15.107 1.00 98.12 412 ARG A CA 1
ATOM 3276 C C . ARG A 1 412 ? -18.932 -1.486 14.443 1.00 98.12 412 ARG A C 1
ATOM 3278 O O . ARG A 1 412 ? -17.783 -1.717 14.811 1.00 98.12 412 ARG A O 1
ATOM 3285 N N . VAL A 1 413 ? -19.171 -0.686 13.402 1.00 98.31 413 VAL A N 1
ATOM 3286 C CA . VAL A 1 413 ? -18.105 0.019 12.671 1.00 98.31 413 VAL A CA 1
ATOM 3287 C C . VAL A 1 413 ? -18.379 1.512 12.629 1.00 98.31 413 VAL A C 1
ATOM 3289 O O . VAL A 1 413 ? -19.450 1.964 12.238 1.00 98.31 413 VAL A O 1
ATOM 3292 N N . SER A 1 414 ? -17.365 2.300 12.970 1.00 97.94 414 SER A N 1
ATOM 3293 C CA . SER A 1 414 ? -17.359 3.744 12.744 1.00 97.94 414 SER A CA 1
ATOM 3294 C C . SER A 1 414 ? -16.314 4.088 11.692 1.00 97.94 414 SER A C 1
ATOM 3296 O O . SER A 1 414 ? -15.113 3.964 11.929 1.00 97.94 414 SER A O 1
ATOM 3298 N N . VAL A 1 415 ? -16.779 4.510 10.516 1.00 96.44 415 VAL A N 1
ATOM 3299 C CA . VAL A 1 415 ? -15.920 4.881 9.385 1.00 96.44 415 VAL A CA 1
ATOM 3300 C C . VAL A 1 415 ? -15.520 6.353 9.487 1.00 96.44 415 VAL A C 1
ATOM 3302 O O . VAL A 1 415 ? -16.371 7.240 9.489 1.00 96.44 415 VAL A O 1
ATOM 3305 N N . ILE A 1 416 ? -14.214 6.606 9.521 1.00 95.06 416 ILE A N 1
ATOM 3306 C CA . ILE A 1 416 ? -13.592 7.927 9.635 1.00 95.06 416 ILE A CA 1
ATOM 3307 C C . ILE A 1 416 ? -12.712 8.149 8.391 1.00 95.06 416 ILE A C 1
ATOM 3309 O O . ILE A 1 416 ? -11.497 7.950 8.402 1.00 95.06 416 ILE A O 1
ATOM 3313 N N . GLU A 1 417 ? -13.352 8.514 7.279 1.00 91.88 417 GLU A N 1
ATOM 3314 C CA . GLU A 1 417 ? -12.692 8.811 5.997 1.00 91.88 417 GLU A CA 1
ATOM 3315 C C . GLU A 1 417 ? -12.098 10.233 5.963 1.00 91.88 417 GLU A C 1
ATOM 3317 O O . GLU A 1 417 ? -12.357 11.064 6.839 1.00 91.88 417 GLU A O 1
ATOM 3322 N N . ARG A 1 418 ? -11.299 10.528 4.926 1.00 91.00 418 ARG A N 1
ATOM 3323 C CA . ARG A 1 418 ? -10.628 11.830 4.716 1.00 91.00 418 ARG A CA 1
ATOM 3324 C C . ARG A 1 418 ? -9.795 12.300 5.915 1.00 91.00 418 ARG A C 1
ATOM 3326 O O . ARG A 1 418 ? -9.567 13.497 6.087 1.00 91.00 418 ARG A O 1
ATOM 3333 N N . THR A 1 419 ? -9.314 11.365 6.727 1.00 92.81 419 THR A N 1
ATOM 3334 C CA . THR A 1 419 ? -8.627 11.653 7.983 1.00 92.81 419 THR A CA 1
ATOM 3335 C C . THR A 1 419 ? -7.233 11.051 7.952 1.00 92.81 419 THR A C 1
ATOM 3337 O O . THR A 1 419 ? -7.039 9.845 7.826 1.00 92.81 419 THR A O 1
ATOM 3340 N N . ASN A 1 420 ? -6.220 11.910 8.066 1.00 93.00 420 ASN A N 1
ATOM 3341 C CA . ASN A 1 420 ? -4.845 11.452 8.203 1.00 93.00 420 ASN A CA 1
ATOM 3342 C C . ASN A 1 420 ? -4.593 11.033 9.651 1.00 93.00 420 ASN A C 1
ATOM 3344 O O . ASN A 1 420 ? -4.654 11.870 10.551 1.00 93.00 420 ASN A O 1
ATOM 3348 N N . LEU A 1 421 ? -4.249 9.759 9.852 1.00 94.75 421 LEU A N 1
ATOM 3349 C CA . LEU A 1 421 ? -3.995 9.174 11.168 1.00 94.75 421 LEU A CA 1
ATOM 3350 C C . LEU A 1 421 ? -3.021 9.991 12.027 1.00 94.75 421 LEU A C 1
ATOM 3352 O O . LEU A 1 421 ? -3.201 10.072 13.234 1.00 94.75 421 LEU A O 1
ATOM 3356 N N . ARG A 1 422 ? -2.026 10.655 11.423 1.00 93.88 422 ARG A N 1
ATOM 3357 C CA . ARG A 1 422 ? -1.057 11.503 12.148 1.00 93.88 422 ARG A CA 1
ATOM 3358 C C . ARG A 1 422 ? -1.709 12.626 12.953 1.00 93.88 422 ARG A C 1
ATOM 3360 O O . ARG A 1 422 ? -1.091 13.143 13.880 1.00 93.88 422 ARG A O 1
ATOM 3367 N N . TYR A 1 423 ? -2.897 13.052 12.539 1.00 91.88 423 TYR A N 1
ATOM 33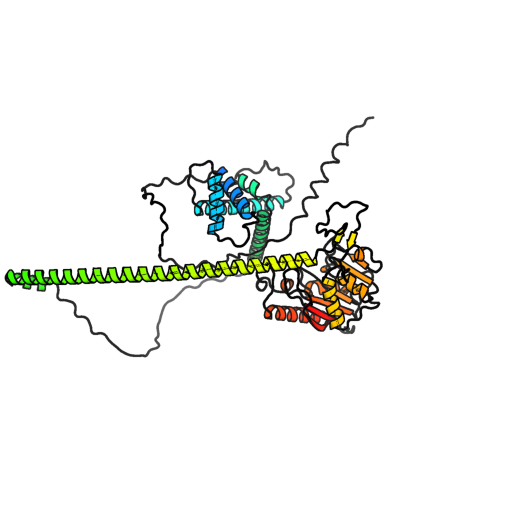68 C CA . TYR A 1 423 ? -3.641 14.152 13.140 1.00 91.88 423 TYR A CA 1
ATOM 3369 C C . TYR A 1 423 ? -4.871 13.668 13.912 1.00 91.88 423 TYR A C 1
ATOM 3371 O O . TYR A 1 423 ? -5.633 14.498 14.401 1.00 91.88 423 TYR A O 1
ATOM 3379 N N . LEU A 1 424 ? -5.062 12.350 14.045 1.00 93.12 424 LEU A N 1
ATOM 3380 C CA . LEU A 1 424 ? -6.099 11.796 14.903 1.00 93.12 424 LEU A CA 1
ATOM 3381 C C . LEU A 1 424 ? -5.734 12.095 16.362 1.00 93.12 424 LEU A C 1
ATOM 3383 O O . LEU A 1 424 ? -4.720 11.617 16.870 1.00 93.12 424 LEU A O 1
ATOM 3387 N N . SER A 1 425 ? -6.529 12.940 17.016 1.00 89.50 425 SER A N 1
ATOM 3388 C CA . SER A 1 425 ? -6.282 13.366 18.396 1.00 89.50 425 SER A CA 1
ATOM 3389 C C . SER A 1 425 ? -7.052 12.547 19.424 1.00 89.50 425 SER A C 1
ATOM 3391 O O . SER A 1 425 ? -6.557 12.373 20.533 1.00 89.50 425 SER A O 1
ATOM 3393 N N . GLN A 1 426 ? -8.248 12.076 19.069 1.00 93.50 426 GLN A N 1
ATOM 3394 C CA . GLN A 1 426 ? -9.149 11.362 19.966 1.00 93.50 426 GLN A CA 1
ATOM 3395 C C . GLN A 1 426 ? -10.072 10.423 19.186 1.00 93.50 426 GLN A C 1
ATOM 3397 O O . GLN A 1 426 ? -10.383 10.665 18.018 1.00 93.50 426 GLN A O 1
ATOM 3402 N N . LEU A 1 427 ? -10.541 9.389 19.874 1.00 96.19 427 LEU A N 1
ATOM 3403 C CA . LEU A 1 427 ? -11.661 8.541 19.480 1.00 96.19 427 LEU A CA 1
ATOM 3404 C C . LEU A 1 427 ? -12.734 8.625 20.577 1.00 96.19 427 LEU A C 1
ATOM 3406 O O . LEU A 1 427 ? -12.405 9.027 21.695 1.00 96.19 427 LEU A O 1
ATOM 3410 N N . PRO A 1 428 ? -13.999 8.271 20.288 1.00 95.81 428 PRO A N 1
ATOM 3411 C CA . PRO A 1 428 ? -15.044 8.244 21.312 1.00 95.81 428 PRO A CA 1
ATOM 3412 C C . PRO A 1 428 ? -14.684 7.342 22.500 1.00 95.81 428 PRO A C 1
ATOM 3414 O O . PRO A 1 428 ? -14.990 7.679 23.639 1.00 95.81 428 PRO A O 1
ATOM 3417 N N . GLU A 1 429 ? -13.978 6.242 22.234 1.00 96.06 429 GLU A N 1
ATOM 3418 C CA . GLU A 1 429 ? -13.441 5.331 23.242 1.00 96.06 429 GLU A CA 1
ATOM 3419 C C . GLU A 1 429 ? -12.000 4.945 22.896 1.00 96.06 429 GLU A C 1
ATOM 3421 O O . GLU A 1 429 ? -11.633 4.858 21.720 1.00 96.06 429 GLU A O 1
ATOM 3426 N N . LEU A 1 430 ? -11.184 4.701 23.925 1.00 97.06 430 LEU A N 1
ATOM 3427 C CA . LEU A 1 430 ? -9.835 4.165 23.748 1.00 97.06 430 LEU A CA 1
ATOM 3428 C C . LEU A 1 430 ? -9.896 2.708 23.281 1.00 97.06 430 LEU A C 1
ATOM 3430 O O . LEU A 1 430 ? -10.774 1.952 23.697 1.00 97.06 430 LEU A O 1
ATOM 3434 N N . VAL A 1 431 ? -8.931 2.302 22.459 1.00 97.94 431 VAL A N 1
ATOM 3435 C CA . VAL A 1 431 ? -8.923 0.979 21.819 1.00 97.94 431 VAL A CA 1
ATOM 3436 C C . VAL A 1 431 ? -7.984 -0.010 22.511 1.00 97.94 431 VAL A C 1
ATOM 3438 O O . VAL A 1 431 ? -6.926 0.362 23.024 1.00 97.94 431 VAL A O 1
ATOM 3441 N N . ASP A 1 432 ? -8.373 -1.283 22.505 1.00 98.00 432 ASP A N 1
ATOM 3442 C CA . ASP A 1 432 ? -7.606 -2.424 23.024 1.00 98.00 432 ASP A CA 1
ATOM 3443 C C . ASP A 1 432 ? -6.635 -2.993 21.974 1.00 98.00 432 ASP A C 1
ATOM 3445 O O . ASP A 1 432 ? -5.622 -3.607 22.309 1.00 98.00 432 ASP A O 1
ATOM 3449 N N . LEU A 1 433 ? -6.958 -2.818 20.690 1.00 98.06 433 LEU A N 1
ATOM 3450 C CA . LEU A 1 433 ? -6.219 -3.387 19.567 1.00 98.06 433 LEU A CA 1
ATOM 3451 C C . LEU A 1 433 ? -6.059 -2.355 18.449 1.00 98.06 433 LEU A C 1
ATOM 3453 O O . LEU A 1 433 ? -7.020 -1.702 18.054 1.00 98.06 433 LEU A O 1
ATOM 3457 N N . VAL A 1 434 ? -4.860 -2.237 17.890 1.00 98.38 434 VAL A N 1
ATOM 3458 C CA . VAL A 1 434 ? -4.591 -1.382 16.728 1.00 98.38 434 VAL A CA 1
ATOM 3459 C C . VAL A 1 434 ? -3.993 -2.206 15.606 1.00 98.38 434 VAL A C 1
ATOM 3461 O O . VAL A 1 434 ? -3.042 -2.956 15.822 1.00 98.38 434 VAL A O 1
ATOM 3464 N N . THR A 1 435 ? -4.502 -2.026 14.391 1.00 98.44 435 THR A N 1
ATOM 3465 C CA . THR A 1 435 ? -3.909 -2.583 13.177 1.00 98.44 435 THR A CA 1
ATOM 3466 C C . THR A 1 435 ? -3.428 -1.474 12.252 1.00 98.44 435 THR A C 1
ATOM 3468 O O . THR A 1 435 ? -4.201 -0.584 11.913 1.00 98.44 435 THR A O 1
ATOM 3471 N N . LEU A 1 436 ? -2.165 -1.518 11.820 1.00 98.00 436 LEU A N 1
ATOM 3472 C CA . LEU A 1 436 ? -1.586 -0.548 10.883 1.00 98.00 436 LEU A CA 1
ATOM 3473 C C . LEU A 1 436 ? -1.347 -1.199 9.510 1.00 98.00 436 LEU A C 1
ATOM 3475 O O . LEU A 1 436 ? -0.391 -1.957 9.345 1.00 98.00 436 LEU A O 1
ATOM 3479 N N . ASP A 1 437 ? -2.171 -0.868 8.511 1.00 95.75 437 ASP A N 1
ATOM 3480 C CA . ASP A 1 437 ? -1.968 -1.222 7.093 1.00 95.75 437 ASP A CA 1
ATOM 3481 C C . ASP A 1 437 ? -1.815 0.053 6.248 1.00 95.75 437 ASP A C 1
ATOM 3483 O O . ASP A 1 437 ? -2.654 0.431 5.431 1.00 95.75 437 ASP A O 1
ATOM 3487 N N . LEU A 1 438 ? -0.703 0.756 6.455 1.00 94.25 438 LEU A N 1
ATOM 3488 C CA . LEU A 1 438 ? -0.475 2.066 5.852 1.00 94.25 438 LEU A CA 1
ATOM 3489 C C . LEU A 1 438 ? 0.365 1.975 4.575 1.00 94.25 438 LEU A C 1
ATOM 3491 O O . LEU A 1 438 ? 1.178 1.067 4.391 1.00 94.25 438 LEU A O 1
ATOM 3495 N N . SER A 1 439 ? 0.154 2.913 3.654 1.00 91.62 439 SER A N 1
ATOM 3496 C CA . SER A 1 439 ? 0.939 3.044 2.421 1.00 91.62 439 SER A CA 1
ATOM 3497 C C . SER A 1 439 ? 1.479 4.465 2.296 1.00 91.62 439 SER A C 1
ATOM 3499 O O . SER A 1 439 ? 0.844 5.408 2.759 1.00 91.62 439 SER A O 1
ATOM 3501 N N . PHE A 1 440 ? 2.643 4.626 1.660 1.00 89.50 440 PHE A N 1
ATOM 3502 C CA . PHE A 1 440 ? 3.303 5.926 1.429 1.00 89.50 440 PHE A CA 1
ATOM 3503 C C . PHE A 1 440 ? 3.715 6.712 2.688 1.00 89.50 440 PHE A C 1
ATOM 3505 O O . PHE A 1 440 ? 4.118 7.871 2.587 1.00 89.50 440 PHE A O 1
ATOM 3512 N N . ILE A 1 441 ? 3.657 6.090 3.863 1.00 90.19 441 ILE A N 1
ATOM 3513 C CA . ILE A 1 441 ? 4.076 6.664 5.139 1.00 90.19 441 ILE A CA 1
ATOM 3514 C C . ILE A 1 441 ? 4.790 5.596 5.967 1.00 90.19 441 ILE A C 1
ATOM 3516 O O . ILE A 1 441 ? 4.438 4.422 5.891 1.00 90.19 441 ILE A O 1
ATOM 3520 N N . SER A 1 442 ? 5.790 6.018 6.743 1.00 95.00 442 SER A N 1
ATOM 3521 C CA . SER A 1 442 ? 6.447 5.146 7.715 1.00 95.00 442 SER A CA 1
ATOM 3522 C C . SER A 1 442 ? 5.574 4.954 8.954 1.00 95.00 442 SER A C 1
ATOM 3524 O O . SER A 1 442 ? 5.013 5.924 9.470 1.00 95.00 442 SER A O 1
ATOM 3526 N N . ILE A 1 443 ? 5.527 3.728 9.470 1.00 96.38 443 ILE A N 1
ATOM 3527 C CA . ILE A 1 443 ? 4.822 3.346 10.702 1.00 96.38 443 ILE A CA 1
ATOM 3528 C C . ILE A 1 443 ? 5.253 4.230 11.880 1.00 96.38 443 ILE A C 1
ATOM 3530 O O . ILE A 1 443 ? 4.416 4.724 12.632 1.00 96.38 443 ILE A O 1
ATOM 3534 N N . LEU A 1 444 ? 6.550 4.527 12.000 1.00 96.56 444 LEU A N 1
ATOM 3535 C CA . LEU A 1 444 ? 7.082 5.313 13.120 1.00 96.56 444 LEU A CA 1
ATOM 3536 C C . LEU A 1 444 ? 6.505 6.737 13.182 1.00 96.56 444 LEU A C 1
ATOM 3538 O O . LEU A 1 444 ? 6.399 7.320 14.255 1.00 96.56 444 LEU A O 1
ATOM 3542 N N . LEU A 1 445 ? 6.090 7.302 12.042 1.00 95.94 445 LEU A N 1
ATOM 3543 C CA . LEU A 1 445 ? 5.538 8.660 11.984 1.00 95.94 445 LEU A CA 1
ATOM 3544 C C . LEU A 1 445 ? 4.104 8.761 12.510 1.00 95.94 445 LEU A C 1
ATOM 3546 O O . LEU A 1 445 ? 3.642 9.875 12.765 1.00 95.94 445 LEU A O 1
ATOM 3550 N N . VAL A 1 446 ? 3.391 7.638 12.628 1.00 96.38 446 VAL A N 1
ATOM 3551 C CA . VAL A 1 446 ? 2.009 7.612 13.130 1.00 96.38 446 VAL A CA 1
ATOM 3552 C C . VAL A 1 446 ? 1.911 7.181 14.589 1.00 96.38 446 VAL A C 1
ATOM 3554 O O . VAL A 1 446 ? 0.907 7.481 15.231 1.00 96.38 446 VAL A O 1
ATOM 3557 N N . MET A 1 447 ? 2.958 6.555 15.134 1.00 96.56 447 MET A N 1
ATOM 3558 C CA . MET A 1 447 ? 2.993 6.062 16.515 1.00 96.56 447 MET A CA 1
ATOM 3559 C C . MET A 1 447 ? 2.561 7.101 17.565 1.00 96.56 447 MET A C 1
ATOM 3561 O O . MET A 1 447 ? 1.736 6.754 18.409 1.00 96.56 447 MET A O 1
ATOM 3565 N N . PRO A 1 448 ? 2.977 8.386 17.500 1.00 95.00 448 PRO A N 1
ATOM 3566 C CA . PRO A 1 448 ? 2.537 9.377 18.485 1.00 95.00 448 PRO A CA 1
ATOM 3567 C C . PRO A 1 448 ? 1.023 9.632 18.510 1.00 95.00 448 PRO A C 1
ATOM 3569 O O . PRO A 1 448 ? 0.495 10.038 19.540 1.00 95.00 448 PRO A O 1
ATOM 3572 N N . ALA A 1 449 ? 0.326 9.455 17.384 1.00 95.62 449 ALA A N 1
ATOM 3573 C CA . ALA A 1 449 ? -1.131 9.586 17.325 1.00 95.62 449 ALA A CA 1
ATOM 3574 C C . ALA A 1 449 ? -1.817 8.302 17.808 1.00 95.62 449 ALA A C 1
ATOM 3576 O O . ALA A 1 449 ? -2.778 8.362 18.565 1.00 95.62 449 ALA A O 1
ATOM 3577 N N . VAL A 1 450 ? -1.264 7.149 17.427 1.00 95.94 450 VAL A N 1
ATOM 3578 C CA . VAL A 1 450 ? -1.744 5.820 17.823 1.00 95.94 450 VAL A CA 1
ATOM 3579 C C . VAL A 1 450 ? -1.741 5.660 19.349 1.00 95.94 450 VAL A C 1
ATOM 3581 O O . VAL A 1 450 ? -2.765 5.312 19.922 1.00 95.94 450 VAL A O 1
ATOM 3584 N N . ILE A 1 451 ? -0.652 6.033 20.027 1.00 94.81 451 ILE A N 1
ATOM 3585 C CA . ILE A 1 451 ? -0.530 5.927 21.495 1.00 94.81 451 ILE A CA 1
ATOM 3586 C C . ILE A 1 451 ? -1.612 6.729 22.232 1.00 94.81 451 ILE A C 1
ATOM 3588 O O . ILE A 1 451 ? -2.090 6.299 23.276 1.00 94.81 451 ILE A O 1
ATOM 3592 N N . LYS A 1 452 ? -2.039 7.879 21.693 1.00 94.31 452 LYS A N 1
ATOM 3593 C CA . LYS A 1 452 ? -3.042 8.748 22.339 1.00 94.31 452 LYS A CA 1
ATOM 3594 C C . LYS A 1 452 ? -4.438 8.141 22.387 1.00 94.31 452 LYS A C 1
ATOM 3596 O O . LYS A 1 452 ? -5.241 8.549 23.218 1.00 94.31 452 LYS A O 1
ATOM 3601 N N . VAL A 1 453 ? -4.738 7.228 21.468 1.00 96.38 453 VAL A N 1
ATOM 3602 C CA . VAL A 1 453 ? -6.069 6.624 21.326 1.00 96.38 453 VAL A CA 1
ATOM 3603 C C . VAL A 1 453 ? -6.106 5.173 21.807 1.00 96.38 453 VAL A C 1
ATOM 3605 O O . VAL A 1 453 ? -7.147 4.528 21.723 1.00 96.38 453 VAL A O 1
ATOM 3608 N N . MET A 1 454 ? -4.990 4.663 22.328 1.00 95.56 454 MET A N 1
ATOM 3609 C CA . MET A 1 454 ? -4.854 3.309 22.863 1.00 95.56 454 MET A CA 1
ATOM 3610 C C . MET A 1 454 ? -5.035 3.275 24.379 1.00 95.56 454 MET A C 1
ATOM 3612 O O . MET A 1 454 ? -4.677 4.213 25.090 1.00 95.56 454 MET A O 1
ATOM 3616 N N . LYS A 1 455 ? -5.545 2.151 24.888 1.00 94.75 455 LYS A N 1
ATOM 3617 C CA . LYS A 1 455 ? -5.469 1.822 26.316 1.00 94.75 455 LYS A CA 1
ATOM 3618 C C . LYS A 1 455 ? -4.032 1.455 26.706 1.00 94.75 455 LYS A C 1
ATOM 3620 O O . LYS A 1 455 ? -3.221 1.066 25.867 1.00 94.75 455 LYS A O 1
ATOM 3625 N N . THR A 1 456 ? -3.727 1.533 27.999 1.00 87.31 456 THR A N 1
ATOM 3626 C CA . THR A 1 456 ? -2.398 1.221 28.563 1.00 87.31 456 THR A CA 1
ATOM 3627 C C . THR A 1 456 ? -1.976 -0.240 28.401 1.00 87.31 456 THR A C 1
ATOM 3629 O O . THR A 1 456 ? -0.781 -0.532 28.411 1.00 87.31 456 THR A O 1
ATOM 3632 N N . ASP A 1 457 ? -2.939 -1.145 28.238 1.00 90.25 457 ASP A N 1
ATOM 3633 C CA . ASP A 1 457 ? -2.757 -2.581 28.027 1.00 90.25 457 ASP A CA 1
ATOM 3634 C C . ASP A 1 457 ? -3.412 -2.959 26.692 1.00 90.25 457 ASP A C 1
ATOM 3636 O O . ASP A 1 457 ? -4.596 -3.289 26.625 1.00 90.25 457 ASP A O 1
ATOM 3640 N N . SER A 1 458 ? -2.676 -2.752 25.603 1.00 94.88 458 SER A N 1
ATOM 3641 C CA . SER A 1 458 ? -3.193 -2.873 24.245 1.00 94.88 458 SER A CA 1
ATOM 3642 C C . SER A 1 458 ? -2.207 -3.564 23.311 1.00 94.88 458 SER A C 1
ATOM 3644 O O . SER A 1 458 ? -0.986 -3.574 23.505 1.00 94.88 458 SER A O 1
ATOM 3646 N N . THR A 1 459 ? -2.761 -4.175 22.271 1.00 97.62 459 THR A N 1
ATOM 3647 C CA . THR A 1 459 ? -2.002 -4.901 21.253 1.00 97.62 459 THR A CA 1
ATOM 3648 C C . THR A 1 459 ? -1.894 -4.057 19.990 1.00 97.62 459 THR A C 1
ATOM 3650 O O . THR A 1 459 ? -2.862 -3.446 19.541 1.00 97.62 459 THR A O 1
ATOM 3653 N N . LEU A 1 460 ? -0.713 -4.050 19.379 1.00 98.31 460 LEU A N 1
ATOM 3654 C CA . LEU A 1 460 ? -0.451 -3.401 18.100 1.00 98.31 460 LEU A CA 1
ATOM 3655 C C . LEU A 1 460 ? -0.005 -4.450 17.085 1.00 98.31 460 LEU A C 1
ATOM 3657 O O . LEU A 1 460 ? 1.001 -5.127 17.280 1.00 98.31 460 LEU A O 1
ATOM 3661 N N . ILE A 1 461 ? -0.714 -4.541 15.967 1.00 98.38 461 ILE A N 1
ATOM 3662 C CA . ILE A 1 461 ? -0.320 -5.338 14.808 1.00 98.38 461 ILE A CA 1
ATOM 3663 C C . ILE A 1 461 ? 0.022 -4.369 13.686 1.00 98.38 461 ILE A C 1
ATOM 3665 O O . ILE A 1 461 ? -0.794 -3.533 13.305 1.00 98.38 461 ILE A O 1
ATOM 3669 N N . THR A 1 462 ? 1.213 -4.478 13.115 1.00 97.81 462 THR A N 1
ATOM 3670 C CA . THR A 1 462 ? 1.637 -3.586 12.034 1.00 97.81 462 THR A CA 1
ATOM 3671 C C . THR A 1 462 ? 2.104 -4.364 10.816 1.00 97.81 462 THR A C 1
ATOM 3673 O O . THR A 1 462 ? 2.862 -5.331 10.928 1.00 97.81 462 THR A O 1
ATOM 3676 N N . LEU A 1 463 ? 1.630 -3.952 9.640 1.00 97.88 463 LEU A N 1
ATOM 3677 C CA . LEU A 1 463 ? 2.058 -4.484 8.357 1.00 97.88 463 LEU A CA 1
ATOM 3678 C C . LEU A 1 463 ? 3.229 -3.649 7.829 1.00 97.88 463 LEU A C 1
ATOM 3680 O O . LEU A 1 463 ? 3.067 -2.575 7.249 1.00 97.88 463 LEU A O 1
ATOM 3684 N N . ILE A 1 464 ? 4.429 -4.183 8.005 1.00 97.94 464 ILE A N 1
ATOM 3685 C CA . ILE A 1 464 ? 5.687 -3.596 7.567 1.00 97.94 464 ILE A CA 1
ATOM 3686 C C . ILE A 1 464 ? 5.851 -3.842 6.068 1.00 97.94 464 ILE A C 1
ATOM 3688 O O . ILE A 1 464 ? 5.981 -4.978 5.599 1.00 97.94 464 ILE A O 1
ATOM 3692 N N . LYS A 1 465 ? 5.871 -2.745 5.311 1.00 95.69 465 LYS A N 1
ATOM 3693 C CA . LYS A 1 465 ? 6.020 -2.722 3.854 1.00 95.69 465 LYS A CA 1
ATOM 3694 C C . LYS A 1 465 ? 7.388 -2.142 3.486 1.00 95.69 465 LYS A C 1
ATOM 3696 O O . LYS A 1 465 ? 7.530 -0.915 3.464 1.00 95.69 465 LYS A O 1
ATOM 3701 N N . PRO A 1 466 ? 8.404 -2.973 3.176 1.00 95.06 466 PRO A N 1
ATOM 3702 C CA . PRO A 1 466 ? 9.763 -2.505 2.912 1.00 95.06 466 PRO A CA 1
ATOM 3703 C C . PRO A 1 466 ? 9.862 -1.381 1.882 1.00 95.06 466 PRO A C 1
ATOM 3705 O O . PRO A 1 466 ? 10.691 -0.496 2.033 1.00 95.06 466 PRO A O 1
ATOM 3708 N N . GLN A 1 467 ? 8.997 -1.353 0.872 1.00 92.94 467 GLN A N 1
ATOM 3709 C CA . GLN A 1 467 ? 8.977 -0.307 -0.151 1.00 92.94 467 GLN A CA 1
ATOM 3710 C C . GLN A 1 467 ? 8.629 1.099 0.370 1.00 92.94 467 GLN A C 1
ATOM 3712 O O . GLN A 1 467 ? 8.996 2.084 -0.267 1.00 92.94 467 GLN A O 1
ATOM 3717 N N . PHE A 1 468 ? 7.938 1.209 1.508 1.00 93.81 468 PHE A N 1
ATOM 3718 C CA . PHE A 1 468 ? 7.600 2.495 2.135 1.00 93.81 468 PHE A CA 1
ATOM 3719 C C . PHE A 1 468 ? 8.516 2.847 3.309 1.00 93.81 468 PHE A C 1
ATOM 3721 O O . PHE A 1 468 ? 8.536 3.993 3.750 1.00 93.81 468 PHE A O 1
ATOM 3728 N N . GLU A 1 469 ? 9.297 1.875 3.774 1.00 94.44 469 GLU A N 1
ATOM 3729 C CA . GLU A 1 469 ? 10.194 2.012 4.917 1.00 94.44 469 GLU A CA 1
ATOM 3730 C C . GLU A 1 469 ? 11.671 2.095 4.515 1.00 94.44 469 GLU A C 1
ATOM 3732 O O . GLU A 1 469 ? 12.487 2.709 5.204 1.00 94.44 469 GLU A O 1
ATOM 3737 N N . ALA A 1 470 ? 12.061 1.481 3.403 1.00 92.19 470 ALA A N 1
ATOM 3738 C CA . ALA A 1 470 ? 13.420 1.560 2.903 1.00 92.19 470 ALA A CA 1
ATOM 3739 C C . ALA A 1 470 ? 13.721 2.964 2.360 1.00 92.19 470 ALA A C 1
ATOM 3741 O O . ALA A 1 470 ? 12.856 3.689 1.861 1.00 92.19 470 ALA A O 1
ATOM 3742 N N . ARG A 1 471 ? 15.000 3.347 2.400 1.00 87.56 471 ARG A N 1
ATOM 3743 C CA . ARG A 1 471 ? 15.464 4.561 1.717 1.00 87.56 471 ARG A CA 1
ATOM 3744 C C . ARG A 1 471 ? 15.217 4.431 0.215 1.00 87.56 471 ARG A C 1
ATOM 3746 O O . ARG A 1 471 ? 15.394 3.353 -0.344 1.00 87.56 471 ARG A O 1
ATOM 3753 N N . ARG A 1 472 ? 14.919 5.548 -0.461 1.00 85.50 472 ARG A N 1
ATOM 3754 C CA . ARG A 1 472 ? 14.653 5.578 -1.916 1.00 85.50 472 ARG A CA 1
ATOM 3755 C C . ARG A 1 472 ? 15.740 4.892 -2.757 1.00 85.50 472 ARG A C 1
ATOM 3757 O O . ARG A 1 472 ? 15.409 4.270 -3.755 1.00 85.50 472 ARG A O 1
ATOM 3764 N N . SER A 1 473 ? 17.008 4.964 -2.345 1.00 88.12 473 SER A N 1
ATOM 3765 C CA . SER A 1 473 ? 18.133 4.309 -3.034 1.00 88.12 473 SER A CA 1
ATOM 3766 C C . SER A 1 473 ? 18.128 2.777 -2.949 1.00 88.12 473 SER A C 1
ATOM 3768 O O . SER A 1 473 ? 18.777 2.129 -3.761 1.00 88.12 473 SER A O 1
ATOM 3770 N N . LYS A 1 474 ? 17.410 2.196 -1.981 1.00 85.56 474 LYS A N 1
ATOM 3771 C CA . LYS A 1 474 ? 17.300 0.747 -1.745 1.00 85.56 474 LYS A CA 1
ATOM 3772 C C . LYS A 1 474 ? 16.015 0.142 -2.326 1.00 85.56 474 LYS A C 1
ATOM 3774 O O . LYS A 1 474 ? 15.786 -1.059 -2.202 1.00 85.56 474 LYS A O 1
ATOM 3779 N N . VAL A 1 475 ? 15.175 0.961 -2.963 1.00 85.75 475 VAL A N 1
ATOM 3780 C CA . VAL A 1 475 ? 13.965 0.511 -3.658 1.00 85.75 475 VAL A CA 1
ATOM 3781 C C . VAL A 1 475 ? 14.298 0.321 -5.135 1.00 85.75 475 VAL A C 1
ATOM 3783 O O . VAL A 1 475 ? 14.694 1.263 -5.819 1.00 85.75 475 VAL A O 1
ATOM 3786 N N . GLY A 1 476 ? 14.164 -0.912 -5.623 1.00 82.88 476 GLY A N 1
ATOM 3787 C CA . GLY A 1 476 ? 14.482 -1.259 -7.003 1.00 82.88 476 GLY A CA 1
ATOM 3788 C C . GLY A 1 476 ? 13.489 -0.688 -8.019 1.00 82.88 476 GLY A C 1
ATOM 3789 O O . GLY A 1 476 ? 12.457 -0.101 -7.680 1.00 82.88 476 GLY A O 1
ATOM 3790 N N . GLY A 1 477 ? 13.788 -0.905 -9.303 1.00 78.12 477 GLY A N 1
ATOM 3791 C CA . GLY A 1 477 ? 12.888 -0.545 -10.399 1.00 78.12 477 GLY A CA 1
ATOM 3792 C C . GLY A 1 477 ? 11.489 -1.141 -10.209 1.00 78.12 477 GLY A C 1
ATOM 3793 O O . GLY A 1 477 ? 11.348 -2.321 -9.883 1.00 78.12 477 GLY A O 1
ATOM 3794 N N . GLY A 1 478 ? 10.463 -0.308 -10.401 1.00 79.94 478 GLY A N 1
ATOM 3795 C CA . GLY A 1 478 ? 9.064 -0.690 -10.200 1.00 79.94 478 GLY A CA 1
ATOM 3796 C C . GLY A 1 478 ? 8.604 -0.717 -8.741 1.00 79.94 478 GLY A C 1
ATOM 3797 O O . GLY A 1 478 ? 7.603 -1.357 -8.473 1.00 79.94 478 GLY A O 1
ATOM 3798 N N . GLY A 1 479 ? 9.327 -0.083 -7.806 1.00 84.94 479 GLY A N 1
ATOM 3799 C CA . GLY A 1 479 ? 8.885 0.020 -6.406 1.00 84.94 479 GLY A CA 1
ATOM 3800 C C . GLY A 1 479 ? 9.114 -1.248 -5.578 1.00 84.94 479 GLY A C 1
ATOM 3801 O O . GLY A 1 479 ? 8.591 -1.370 -4.471 1.00 84.94 479 GLY A O 1
ATOM 3802 N N . ILE A 1 480 ? 9.889 -2.208 -6.096 1.00 89.19 480 ILE A N 1
ATOM 3803 C CA . ILE A 1 480 ? 10.053 -3.528 -5.480 1.00 89.19 480 ILE A CA 1
ATOM 3804 C C . ILE A 1 480 ? 11.366 -3.605 -4.703 1.00 89.19 480 ILE A C 1
ATOM 3806 O O . ILE A 1 480 ? 12.449 -3.420 -5.262 1.00 89.19 480 ILE A O 1
ATOM 3810 N N . VAL A 1 481 ? 11.279 -3.971 -3.427 1.00 91.25 481 VAL A N 1
ATOM 3811 C CA . VAL A 1 481 ? 12.438 -4.311 -2.597 1.00 91.25 481 VAL A CA 1
ATOM 3812 C C . VAL A 1 481 ? 12.641 -5.822 -2.656 1.00 91.25 481 VAL A C 1
ATOM 3814 O O . VAL A 1 481 ? 11.824 -6.585 -2.143 1.00 91.25 481 VAL A O 1
ATOM 3817 N N . ARG A 1 482 ? 13.714 -6.266 -3.319 1.00 90.44 482 ARG A N 1
ATOM 3818 C CA . ARG A 1 482 ? 14.027 -7.698 -3.504 1.00 90.44 482 ARG A CA 1
ATOM 3819 C C . ARG A 1 482 ? 15.123 -8.213 -2.581 1.00 90.44 482 ARG A C 1
ATOM 3821 O O . ARG A 1 482 ? 15.158 -9.411 -2.330 1.00 90.44 482 ARG A O 1
ATOM 3828 N N . ASP A 1 483 ? 16.006 -7.327 -2.135 1.00 92.81 483 ASP A N 1
ATOM 3829 C CA . ASP A 1 483 ? 17.170 -7.683 -1.331 1.00 92.81 483 ASP A CA 1
ATOM 3830 C C . ASP A 1 483 ? 16.745 -8.071 0.103 1.00 92.81 483 ASP A C 1
ATOM 3832 O O . ASP A 1 483 ? 16.201 -7.222 0.820 1.00 92.81 483 ASP A O 1
ATOM 3836 N N . PRO A 1 484 ? 16.994 -9.323 0.541 1.00 94.62 484 PRO A N 1
ATOM 3837 C CA . PRO A 1 484 ? 16.686 -9.769 1.897 1.00 94.62 484 PRO A CA 1
ATOM 3838 C C . PRO A 1 484 ? 17.413 -8.975 2.989 1.00 94.62 484 PRO A C 1
ATOM 3840 O O . PRO A 1 484 ? 16.886 -8.846 4.093 1.00 94.62 484 PRO A O 1
ATOM 3843 N N . LEU A 1 485 ? 18.596 -8.416 2.704 1.00 95.19 485 LEU A N 1
ATOM 3844 C CA . LEU A 1 485 ? 19.320 -7.584 3.669 1.00 95.19 485 LEU A CA 1
ATOM 3845 C C . LEU A 1 485 ? 18.576 -6.275 3.932 1.00 95.19 485 LEU A C 1
ATOM 3847 O O . LEU A 1 485 ? 18.493 -5.835 5.076 1.00 95.19 485 LEU A O 1
ATOM 3851 N N . VAL A 1 486 ? 17.963 -5.697 2.895 1.00 95.06 486 VAL A N 1
ATOM 3852 C CA . VAL A 1 486 ? 17.110 -4.510 3.036 1.00 95.06 486 VAL A CA 1
ATOM 3853 C C . VAL A 1 486 ? 15.834 -4.849 3.803 1.00 95.06 486 VAL A C 1
ATOM 3855 O O . VAL A 1 486 ? 15.384 -4.045 4.615 1.00 95.06 486 VAL A O 1
ATOM 3858 N N . HIS A 1 487 ? 15.250 -6.035 3.589 1.00 96.38 487 HIS A N 1
ATOM 3859 C CA . HIS A 1 487 ? 14.101 -6.489 4.387 1.00 96.38 487 HIS A CA 1
ATOM 3860 C C . HIS A 1 487 ? 14.455 -6.584 5.867 1.00 96.38 487 HIS A C 1
ATOM 3862 O O . HIS A 1 487 ? 13.719 -6.046 6.691 1.00 96.38 487 HIS A O 1
ATOM 3868 N N . LYS A 1 488 ? 15.591 -7.212 6.191 1.00 96.75 488 LYS A N 1
ATOM 3869 C CA . LYS A 1 488 ? 16.071 -7.340 7.568 1.00 96.75 488 LYS A CA 1
ATOM 3870 C C . LYS A 1 488 ? 16.336 -5.975 8.205 1.00 96.75 488 LYS A C 1
ATOM 3872 O O . LYS A 1 488 ? 15.820 -5.705 9.277 1.00 96.75 488 LYS A O 1
ATOM 3877 N N . GLU A 1 489 ? 17.055 -5.089 7.518 1.00 96.75 489 GLU A N 1
ATOM 3878 C CA . GLU A 1 489 ? 17.321 -3.726 8.001 1.00 96.75 489 GLU A CA 1
ATOM 3879 C C . GLU A 1 489 ? 16.031 -2.946 8.285 1.00 96.75 489 GLU A C 1
ATOM 3881 O O . GLU A 1 489 ? 15.940 -2.235 9.284 1.00 96.75 489 GLU A O 1
ATOM 3886 N N . VAL A 1 490 ? 15.027 -3.062 7.408 1.00 97.50 490 VAL A N 1
ATOM 3887 C CA . VAL A 1 490 ? 13.720 -2.436 7.629 1.00 97.50 490 VAL A CA 1
ATOM 3888 C C . VAL A 1 490 ? 13.029 -3.031 8.854 1.00 97.50 490 VAL A C 1
ATOM 3890 O O . VAL A 1 490 ? 12.522 -2.266 9.669 1.00 97.50 490 VAL A O 1
ATOM 3893 N N . LEU A 1 491 ? 12.996 -4.359 8.981 1.00 97.94 491 LEU A N 1
ATOM 3894 C CA . LEU A 1 491 ? 12.382 -5.036 10.123 1.00 97.94 491 LEU A CA 1
ATOM 3895 C C . LEU A 1 491 ? 13.033 -4.599 11.434 1.00 97.94 491 LEU A C 1
ATOM 3897 O O . LEU A 1 491 ? 12.323 -4.122 12.313 1.00 97.94 491 LEU A O 1
ATOM 3901 N N . ASP A 1 492 ? 14.361 -4.675 11.519 1.00 97.69 492 ASP A N 1
ATOM 3902 C CA . ASP A 1 492 ? 15.126 -4.295 12.708 1.00 97.69 492 ASP A CA 1
ATOM 3903 C C . ASP A 1 492 ? 14.852 -2.825 13.074 1.00 97.69 492 ASP A C 1
ATOM 3905 O O . ASP A 1 492 ? 14.494 -2.517 14.208 1.00 97.69 492 ASP A O 1
ATOM 3909 N N . ARG A 1 493 ? 14.902 -1.910 12.092 1.00 97.69 493 ARG A N 1
ATOM 3910 C CA . ARG A 1 493 ? 14.634 -0.479 12.317 1.00 97.69 493 ARG A CA 1
ATOM 3911 C C . ARG A 1 493 ? 13.215 -0.212 12.816 1.00 97.69 493 ARG A C 1
ATOM 3913 O O . ARG A 1 493 ? 13.027 0.662 13.658 1.00 97.69 493 ARG A O 1
ATOM 3920 N N . ILE A 1 494 ? 12.212 -0.882 12.250 1.00 98.12 494 ILE A N 1
ATOM 3921 C CA . ILE A 1 494 ? 10.813 -0.649 12.626 1.00 98.12 494 ILE A CA 1
ATOM 3922 C C . ILE A 1 494 ? 10.493 -1.276 13.970 1.00 98.12 494 ILE A C 1
ATOM 3924 O O . ILE A 1 494 ? 9.841 -0.622 14.776 1.00 98.12 494 ILE A O 1
ATOM 3928 N N . ILE A 1 495 ? 10.977 -2.487 14.234 1.00 98.06 495 ILE A N 1
ATOM 3929 C CA . ILE A 1 495 ? 10.801 -3.146 15.527 1.00 98.06 495 ILE A CA 1
ATOM 3930 C C . ILE A 1 495 ? 11.425 -2.293 16.629 1.00 98.06 495 ILE A C 1
ATOM 3932 O O . ILE A 1 495 ? 10.698 -1.869 17.522 1.00 98.06 495 ILE A O 1
ATOM 3936 N N . SER A 1 496 ? 12.709 -1.940 16.514 1.00 97.56 496 SER A N 1
ATOM 3937 C CA . SER A 1 496 ? 13.373 -1.111 17.526 1.00 97.56 496 SER A CA 1
ATOM 3938 C C . SER A 1 496 ? 12.723 0.265 17.664 1.00 97.56 496 SER A C 1
ATOM 3940 O O . SER A 1 496 ? 12.502 0.735 18.773 1.00 97.56 496 SER A O 1
ATOM 3942 N N . GLY A 1 497 ? 12.330 0.893 16.551 1.00 97.44 497 GLY A N 1
ATOM 3943 C CA . GLY A 1 497 ? 11.651 2.186 16.597 1.00 97.44 497 GLY A CA 1
ATOM 3944 C C . GLY A 1 497 ? 10.271 2.133 17.260 1.00 97.44 497 GLY A C 1
ATOM 3945 O O . GLY A 1 497 ? 9.873 3.107 17.884 1.00 97.44 497 GLY A O 1
ATOM 3946 N N . VAL A 1 498 ? 9.527 1.027 17.142 1.00 97.25 498 VAL A N 1
ATOM 3947 C CA . VAL A 1 498 ? 8.255 0.835 17.863 1.00 97.25 498 VAL A CA 1
ATOM 3948 C C . VAL A 1 498 ? 8.512 0.552 19.346 1.00 97.25 498 VAL A C 1
ATOM 3950 O O . VAL A 1 498 ? 7.776 1.056 20.191 1.00 97.25 498 VAL A O 1
ATOM 3953 N N . GLU A 1 499 ? 9.570 -0.188 19.681 1.00 96.12 499 GLU A N 1
ATOM 3954 C CA . GLU A 1 499 ? 9.965 -0.443 21.072 1.00 96.12 499 GLU A CA 1
ATOM 3955 C C . GLU A 1 499 ? 10.347 0.846 21.819 1.00 96.12 499 GLU A C 1
ATOM 3957 O O . GLU A 1 499 ? 9.961 1.017 22.976 1.00 96.12 499 GLU A O 1
ATOM 3962 N N . GLU A 1 500 ? 10.985 1.810 21.143 1.00 95.75 500 GLU A N 1
ATOM 3963 C CA . GLU A 1 500 ? 11.266 3.155 21.681 1.00 95.75 500 GLU A CA 1
ATOM 3964 C C . GLU A 1 500 ? 9.997 3.924 22.103 1.00 95.75 500 GLU A C 1
ATOM 3966 O O . GLU A 1 500 ? 10.066 4.817 22.947 1.00 95.75 500 GLU A O 1
ATOM 3971 N N . PHE A 1 501 ? 8.825 3.562 21.571 1.00 94.19 501 PHE A N 1
ATOM 3972 C CA . PHE A 1 501 ? 7.531 4.123 21.971 1.00 94.19 501 PHE A CA 1
ATOM 3973 C C . PHE A 1 501 ? 6.875 3.399 23.163 1.00 94.19 501 PHE A C 1
ATOM 3975 O O . PHE A 1 501 ? 5.713 3.665 23.469 1.00 94.19 501 PHE A O 1
ATOM 3982 N N . GLY A 1 502 ? 7.590 2.498 23.845 1.00 93.50 502 GLY A N 1
ATOM 3983 C CA . GLY A 1 502 ? 7.079 1.784 25.020 1.00 93.50 502 GLY A CA 1
ATOM 3984 C C . GLY A 1 502 ? 6.299 0.516 24.677 1.00 93.50 502 GLY A C 1
ATOM 3985 O O . GLY A 1 502 ? 5.361 0.149 25.382 1.00 93.50 502 GLY A O 1
ATOM 3986 N N . PHE A 1 503 ? 6.674 -0.161 23.595 1.00 95.81 503 PHE A N 1
ATOM 3987 C CA . PHE A 1 503 ? 6.088 -1.435 23.188 1.00 95.81 503 PHE A CA 1
ATOM 3988 C C . PHE A 1 503 ? 7.100 -2.574 23.323 1.00 95.81 503 PHE A C 1
ATOM 3990 O O . PHE A 1 503 ? 8.301 -2.376 23.198 1.00 95.81 503 PHE A O 1
ATOM 3997 N N . CYS A 1 504 ? 6.611 -3.788 23.550 1.00 96.25 504 CYS A N 1
ATOM 3998 C CA . CYS A 1 504 ? 7.404 -5.010 23.541 1.00 96.25 504 CYS A CA 1
ATOM 3999 C C . CYS A 1 504 ? 7.032 -5.845 22.314 1.00 96.25 504 CYS A C 1
ATOM 4001 O O . CYS A 1 504 ? 5.861 -6.192 22.131 1.00 96.25 504 CYS A O 1
ATOM 4003 N N . ASN A 1 505 ? 8.017 -6.174 21.480 1.00 97.00 505 ASN A N 1
ATOM 4004 C CA . ASN A 1 505 ? 7.827 -7.031 20.316 1.00 97.00 505 ASN A CA 1
ATOM 4005 C C . ASN A 1 505 ? 7.512 -8.484 20.726 1.00 97.00 505 ASN A C 1
ATOM 4007 O O . ASN A 1 505 ? 8.226 -9.092 21.521 1.00 97.00 505 ASN A O 1
ATOM 4011 N N . LYS A 1 506 ? 6.456 -9.063 20.147 1.00 96.88 506 LYS A N 1
ATOM 4012 C CA . LYS A 1 506 ? 6.067 -10.479 20.294 1.00 96.88 506 LYS A CA 1
ATOM 4013 C C . LYS A 1 506 ? 6.562 -11.354 19.142 1.00 96.88 506 LYS A C 1
ATOM 4015 O O . LYS A 1 506 ? 6.436 -12.573 19.201 1.00 96.88 506 LYS A O 1
ATOM 4020 N N . GLY A 1 507 ? 7.144 -10.744 18.114 1.00 96.75 507 GLY A N 1
ATOM 4021 C CA . GLY A 1 507 ? 7.673 -11.407 16.933 1.00 96.75 507 GLY A CA 1
ATOM 4022 C C . GLY A 1 507 ? 7.075 -10.855 15.643 1.00 96.75 507 GLY A C 1
ATOM 4023 O O . GLY A 1 507 ? 6.202 -9.984 15.639 1.00 96.75 507 GLY A O 1
ATOM 4024 N N . TRP A 1 508 ? 7.556 -11.390 14.522 1.00 98.12 508 TRP A N 1
ATOM 4025 C CA . TRP A 1 508 ? 7.065 -11.056 13.191 1.00 98.12 508 TRP A CA 1
ATOM 4026 C C . TRP A 1 508 ? 6.947 -12.307 12.309 1.00 98.12 508 TRP A C 1
ATOM 4028 O O . TRP A 1 508 ? 7.647 -13.297 12.518 1.00 98.12 508 TRP A O 1
ATOM 4038 N N . ILE A 1 509 ? 6.066 -12.254 11.310 1.00 97.69 509 ILE A N 1
ATOM 4039 C CA . ILE A 1 509 ? 5.864 -13.293 10.289 1.00 97.69 509 ILE A CA 1
ATOM 4040 C C . ILE A 1 509 ? 5.855 -12.672 8.883 1.00 97.69 509 ILE A C 1
ATOM 4042 O O . ILE A 1 509 ? 5.520 -11.498 8.714 1.00 97.69 509 ILE A O 1
ATOM 4046 N N . GLU A 1 510 ? 6.201 -13.444 7.847 1.00 97.12 510 GLU A N 1
ATOM 4047 C CA . GLU A 1 510 ? 5.982 -13.019 6.453 1.00 97.12 510 GLU A CA 1
ATOM 4048 C C . GLU A 1 510 ? 4.478 -13.061 6.134 1.00 97.12 510 GLU A C 1
ATOM 4050 O O . GLU A 1 510 ? 3.773 -14.003 6.499 1.00 97.12 510 GLU A O 1
ATOM 4055 N N . SER A 1 511 ? 3.970 -12.035 5.448 1.00 95.56 511 SER A N 1
ATOM 4056 C CA . SER A 1 511 ? 2.572 -11.986 5.026 1.00 95.56 511 SER A CA 1
ATOM 4057 C C . SER A 1 511 ? 2.255 -13.144 4.065 1.00 95.56 511 SER A C 1
ATOM 4059 O O . SER A 1 511 ? 3.019 -13.380 3.124 1.00 95.56 511 SER A O 1
ATOM 4061 N N . PRO A 1 512 ? 1.110 -13.841 4.215 1.00 92.38 512 PRO A N 1
ATOM 4062 C CA . PRO A 1 512 ? 0.758 -14.981 3.359 1.00 92.38 512 PRO A CA 1
ATOM 4063 C C . PRO A 1 512 ? 0.500 -14.581 1.900 1.00 92.38 512 PRO A C 1
ATOM 4065 O O . PRO A 1 512 ? 0.475 -15.428 1.004 1.00 92.38 512 PRO A O 1
ATOM 4068 N N . ILE A 1 513 ? 0.285 -13.288 1.646 1.00 91.56 513 ILE A N 1
ATOM 4069 C CA . ILE A 1 513 ? 0.080 -12.731 0.315 1.00 91.56 513 ILE A CA 1
ATOM 4070 C C . ILE A 1 513 ? 1.043 -11.572 0.079 1.00 91.56 513 ILE A C 1
ATOM 4072 O O . ILE A 1 513 ? 1.286 -10.744 0.950 1.00 91.56 513 ILE A O 1
ATOM 4076 N N . LYS A 1 514 ? 1.563 -11.487 -1.145 1.00 88.56 514 LYS A N 1
ATOM 4077 C CA . LYS A 1 514 ? 2.421 -10.376 -1.563 1.00 88.56 514 LYS A CA 1
ATOM 4078 C C . LYS A 1 514 ? 1.603 -9.102 -1.789 1.00 88.56 514 LYS A C 1
ATOM 4080 O O . LYS A 1 514 ? 0.423 -9.173 -2.147 1.00 88.56 514 LYS A O 1
ATOM 4085 N N . GLY A 1 515 ? 2.255 -7.950 -1.640 1.00 84.12 515 GLY A N 1
ATOM 4086 C CA . GLY A 1 515 ? 1.696 -6.641 -1.983 1.00 84.12 515 GLY A CA 1
ATOM 4087 C C . GLY A 1 515 ? 1.359 -6.507 -3.476 1.00 84.12 515 GLY A C 1
ATOM 4088 O O . GLY A 1 515 ? 1.711 -7.366 -4.287 1.00 84.12 515 GLY A O 1
ATOM 4089 N N . ALA A 1 516 ? 0.690 -5.412 -3.856 1.00 67.44 516 ALA A N 1
ATOM 4090 C CA . ALA A 1 516 ? 0.149 -5.199 -5.209 1.00 67.44 516 ALA A CA 1
ATOM 4091 C C . ALA A 1 516 ? 1.188 -5.347 -6.343 1.00 67.44 516 ALA A C 1
ATOM 4093 O O . ALA A 1 516 ? 0.858 -5.843 -7.416 1.00 67.44 516 ALA A O 1
ATOM 4094 N N . GLU A 1 517 ? 2.449 -4.997 -6.081 1.00 75.31 517 GLU A N 1
ATOM 4095 C CA . GLU A 1 517 ? 3.566 -5.061 -7.041 1.00 75.31 517 GLU A CA 1
ATOM 4096 C C . GLU A 1 517 ? 4.475 -6.289 -6.829 1.00 75.31 517 GLU A C 1
ATOM 4098 O O . GLU A 1 517 ? 5.549 -6.405 -7.413 1.00 75.31 517 GLU A O 1
ATOM 4103 N N . GLY A 1 518 ? 4.061 -7.234 -5.979 1.00 86.31 518 GLY A N 1
ATOM 4104 C CA . GLY A 1 518 ? 4.841 -8.429 -5.652 1.00 86.31 518 GLY A CA 1
ATOM 4105 C C . GLY A 1 518 ? 5.877 -8.236 -4.540 1.00 86.31 518 GLY A C 1
ATOM 4106 O O . GLY A 1 518 ? 6.684 -9.142 -4.318 1.00 86.31 518 GLY A O 1
ATOM 4107 N N . ASN A 1 519 ? 5.845 -7.100 -3.835 1.00 91.12 519 ASN A N 1
ATOM 4108 C CA . ASN A 1 519 ? 6.646 -6.871 -2.632 1.00 91.12 519 ASN A CA 1
ATOM 4109 C C . ASN A 1 519 ? 6.315 -7.904 -1.546 1.00 91.12 519 ASN A C 1
ATOM 4111 O O . ASN A 1 519 ? 5.146 -8.233 -1.321 1.00 91.12 519 ASN A O 1
ATOM 4115 N N . LYS A 1 520 ? 7.360 -8.405 -0.881 1.00 94.06 520 LYS A N 1
ATOM 4116 C CA . LYS A 1 520 ? 7.210 -9.117 0.387 1.00 94.06 520 LYS A CA 1
ATOM 4117 C C . LYS A 1 520 ? 6.846 -8.105 1.464 1.00 94.06 520 LYS A C 1
ATOM 4119 O O . LYS A 1 520 ? 7.427 -7.026 1.507 1.00 94.06 520 LYS A O 1
ATOM 4124 N N . GLU A 1 521 ? 5.893 -8.464 2.303 1.00 96.38 521 GLU A N 1
ATOM 4125 C CA . GLU A 1 521 ? 5.423 -7.649 3.420 1.00 96.38 521 GLU A CA 1
ATOM 4126 C C . GLU A 1 521 ? 5.463 -8.518 4.675 1.00 96.38 521 GLU A C 1
ATOM 4128 O O . GLU A 1 521 ? 5.379 -9.745 4.580 1.00 96.38 521 GLU A O 1
ATOM 4133 N N . PHE A 1 522 ? 5.597 -7.895 5.838 1.00 97.94 522 PHE A N 1
ATOM 4134 C CA . PHE A 1 522 ? 5.786 -8.597 7.103 1.00 97.94 522 PHE A CA 1
ATOM 4135 C C . PHE A 1 522 ? 4.794 -8.081 8.136 1.00 97.94 522 PHE A C 1
ATOM 4137 O O . PHE A 1 522 ? 4.513 -6.890 8.172 1.00 97.94 522 PHE A O 1
ATOM 4144 N N . LEU A 1 523 ? 4.254 -8.963 8.967 1.00 98.19 523 LEU A N 1
ATOM 4145 C CA . LEU A 1 523 ? 3.380 -8.600 10.079 1.00 98.19 523 LEU A CA 1
ATOM 4146 C C . LEU A 1 523 ? 4.178 -8.719 11.364 1.00 98.19 523 LEU A C 1
ATOM 4148 O O . LEU A 1 523 ? 4.721 -9.787 11.625 1.00 98.19 523 LEU A O 1
ATOM 4152 N N . ALA A 1 524 ? 4.229 -7.655 12.152 1.00 98.31 524 ALA A N 1
ATOM 4153 C CA . ALA A 1 524 ? 4.831 -7.666 13.478 1.00 98.31 524 ALA A CA 1
ATOM 4154 C C . ALA A 1 524 ? 3.762 -7.384 14.536 1.00 98.31 524 ALA A C 1
ATOM 4156 O O . ALA A 1 524 ? 2.873 -6.556 14.316 1.00 98.31 524 ALA A O 1
ATOM 4157 N N . CYS A 1 525 ? 3.846 -8.093 15.658 1.00 98.38 525 CYS A N 1
ATOM 4158 C CA . CYS A 1 525 ? 2.935 -7.942 16.783 1.00 98.38 525 CYS A CA 1
ATOM 4159 C C . CYS A 1 525 ? 3.685 -7.364 17.976 1.00 98.38 525 CYS A C 1
ATOM 4161 O O . CYS A 1 525 ? 4.779 -7.811 18.311 1.00 98.38 525 CYS A O 1
ATOM 4163 N N . PHE A 1 526 ? 3.064 -6.407 18.647 1.00 97.94 526 PHE A N 1
ATOM 4164 C CA . PHE A 1 526 ? 3.604 -5.741 19.815 1.00 97.94 526 PHE A CA 1
ATOM 4165 C C . PHE A 1 526 ? 2.544 -5.639 20.900 1.00 97.94 526 PHE A C 1
ATOM 4167 O O . PHE A 1 526 ? 1.343 -5.636 20.628 1.00 97.94 526 PHE A O 1
ATOM 4174 N N . HIS A 1 527 ? 3.006 -5.512 22.133 1.00 96.50 527 HIS A N 1
ATOM 4175 C CA . HIS A 1 527 ? 2.165 -5.267 23.292 1.00 96.50 527 HIS A CA 1
ATOM 4176 C C . HIS A 1 527 ? 2.672 -4.031 24.029 1.00 96.50 527 HIS A C 1
ATOM 4178 O O . HIS A 1 527 ? 3.888 -3.883 24.183 1.00 96.50 527 HIS A O 1
ATOM 4184 N N . SER A 1 528 ? 1.782 -3.135 24.447 1.00 93.38 528 SER A N 1
ATOM 4185 C CA . SER A 1 528 ? 2.189 -1.949 25.201 1.00 93.38 528 SER A CA 1
ATOM 4186 C C . SER A 1 528 ? 2.778 -2.350 26.554 1.00 93.38 528 SER A C 1
ATOM 4188 O O . SER A 1 528 ? 2.288 -3.246 27.241 1.00 93.38 528 SER A O 1
ATOM 4190 N N . ILE A 1 529 ? 3.868 -1.699 26.946 1.00 85.62 529 ILE A N 1
ATOM 4191 C CA . ILE A 1 529 ? 4.470 -1.882 28.263 1.00 85.62 529 ILE A CA 1
ATOM 4192 C C . ILE A 1 529 ? 3.781 -0.901 29.208 1.00 85.62 529 ILE A C 1
ATOM 4194 O O . ILE A 1 529 ? 3.719 0.298 28.935 1.00 85.62 529 ILE A O 1
ATOM 4198 N N . ARG A 1 530 ? 3.279 -1.393 30.344 1.00 68.38 530 ARG A N 1
ATOM 4199 C CA . ARG A 1 530 ? 2.775 -0.517 31.406 1.00 68.38 530 ARG A CA 1
ATOM 4200 C C . ARG A 1 530 ? 3.936 0.316 31.944 1.00 68.38 530 ARG A C 1
ATOM 4202 O O . ARG A 1 530 ? 4.788 -0.202 32.661 1.00 68.38 530 ARG A O 1
ATOM 4209 N N . VAL A 1 531 ? 3.967 1.602 31.614 1.00 56.50 531 VAL A N 1
ATOM 4210 C CA . VAL A 1 531 ? 4.855 2.548 32.292 1.00 56.50 531 VAL A CA 1
ATOM 4211 C C . VAL A 1 531 ? 4.182 2.902 33.615 1.00 56.50 531 VAL A C 1
ATOM 4213 O O . VAL A 1 531 ? 3.127 3.529 33.629 1.00 56.50 531 VAL A O 1
ATOM 4216 N N . SER A 1 532 ? 4.748 2.448 34.733 1.00 44.91 532 SER A N 1
ATOM 4217 C CA . SER A 1 532 ? 4.331 2.907 36.060 1.00 44.91 532 SER A CA 1
ATOM 4218 C C . SER A 1 532 ? 4.544 4.421 36.158 1.00 44.91 532 SER A C 1
ATOM 4220 O O . SER A 1 532 ? 5.624 4.898 35.809 1.00 44.91 532 SER A O 1
ATOM 4222 N N . GLU A 1 533 ? 3.553 5.158 36.665 1.00 43.84 533 GLU A N 1
ATOM 4223 C CA . GLU A 1 533 ? 3.467 6.635 36.711 1.00 43.84 533 GLU A CA 1
ATOM 4224 C C . GLU A 1 533 ? 4.657 7.364 37.385 1.00 43.84 533 GLU A C 1
ATOM 4226 O O . GLU A 1 533 ? 4.748 8.585 37.346 1.00 43.84 533 GLU A O 1
ATOM 4231 N N . SER A 1 534 ? 5.639 6.656 37.945 1.00 38.19 534 SER A N 1
ATOM 4232 C CA . SER A 1 534 ? 6.806 7.228 38.628 1.00 38.19 534 SER A CA 1
ATOM 4233 C C . SER A 1 534 ? 7.907 7.807 37.718 1.00 38.19 534 SER A C 1
ATOM 4235 O O . SER A 1 534 ? 8.956 8.199 38.229 1.00 38.19 534 SER A O 1
ATOM 4237 N N . GLN A 1 535 ? 7.740 7.827 36.389 1.00 39.22 535 GLN A N 1
ATOM 4238 C CA . GLN A 1 535 ? 8.759 8.338 35.446 1.00 39.22 535 GLN A CA 1
ATOM 4239 C C . GLN A 1 535 ? 8.308 9.513 34.563 1.00 39.22 535 GLN A C 1
ATOM 4241 O O . GLN A 1 535 ? 9.082 9.958 33.722 1.00 39.22 535 GLN A O 1
ATOM 4246 N N . GLN A 1 536 ? 7.107 10.062 34.766 1.00 35.19 536 GLN A N 1
ATOM 4247 C CA . GLN A 1 536 ? 6.602 11.189 33.965 1.00 35.19 536 GLN A CA 1
ATOM 4248 C C . GLN A 1 536 ? 6.984 12.590 34.488 1.00 35.19 536 GLN A C 1
ATOM 4250 O O . GLN A 1 536 ? 6.650 13.577 33.839 1.00 35.19 536 GLN A O 1
ATOM 4255 N N . GLU A 1 537 ? 7.736 12.697 35.590 1.00 31.70 537 GLU A N 1
ATOM 4256 C CA . GLU A 1 537 ? 8.191 13.978 36.170 1.00 31.70 537 GLU A CA 1
ATOM 4257 C C . GLU A 1 537 ? 9.726 14.177 36.162 1.00 31.70 537 GLU A C 1
ATOM 4259 O O . GLU A 1 537 ? 10.281 14.750 37.100 1.00 31.70 537 GLU A O 1
ATOM 4264 N N . ARG A 1 538 ? 10.457 13.725 35.133 1.00 31.52 538 ARG A N 1
ATOM 4265 C CA . ARG A 1 538 ? 11.883 14.093 34.978 1.00 31.52 538 ARG A CA 1
ATOM 4266 C C . ARG A 1 538 ? 12.212 14.732 33.646 1.00 31.52 538 ARG A C 1
ATOM 4268 O O . ARG A 1 538 ? 11.762 14.196 32.612 1.00 31.52 538 ARG A O 1
#

pLDDT: mean 72.63, std 24.48, range [22.44, 98.69]

Organism: NCBI:txid422564

Secondary structure (DSSP, 8-state):
-------SSSSSSSSSSSSSS-------------S----------------------S--PPPPPPPHHHHHHHHHHHHHHHH-TTTSSS--HHHHHHHHHHHHHHH--S-----HHHHHHHHHHHHHHHHHHHHHHHHHHTS--TT--GGG--S---TTHHHHHHHTT-HHHHHHHHHHHHHHHHHHHHHHH---------------------------PPP--PPPPPHHHHHHHHTSS-HHHHHHHHHHHHHHHHHHHHHHHHHHHHHHHHHHHHHHHHHHHHHHHHHHHHHHHHHHHHHHHHHHHHHHHHH--EEETTEEE--TT----TT--EEE-PPPPSSSSTTHHHHHHHHHHTT---TT-EEEEET-TTSHHHHHHHHTT-SEEEEE-SSSS-S-HHHHT-TTEEEE-S--GGG----SS-EEEEEE--SSS-GGGTHHHHHHHEEEEEEEEEEE-HHHHS-GGGS-GGG----HHHHHHHHHHHHHHHHTTTEEEEEEEE-SS--TTS---EEEEEEE----GGGTT-

InterPro domains:
  IPR002877 Ribosomal RNA methyltransferase, FtsJ domain [PF01728] (347-526)
  IPR004538 Hemolysin A /rRNA methyltransferase TlyA [TIGR00478] (314-521)
  IPR029063 S-adenosyl-L-methionine-dependent methyltransferase superfamily [G3DSA:3.40.50.150] (331-538)
  IPR029063 S-adenosyl-L-methionine-dependent methyltransferase superfamily [SSF53335] (326-523)
  IPR029466 No apical meristem-associated, C-terminal domain [PF14303] (156-312)
  IPR047048 16S/23S rRNA (cytidine-2'-O)-methyltransferase TlyA [PTHR32319] (295-536)

Radius of gyration: 39.12 Å; chains: 1; bounding box: 129×72×102 Å